Protein AF-0000000080742901 (afdb_homodimer)

Solvent-accessible surface area (backbone atoms only — not comparable to full-atom values): 28528 Å² total; per-residue (Å²): 82,71,66,59,44,42,74,72,68,49,93,72,73,45,56,38,43,42,45,90,48,82,46,34,2,29,14,59,43,61,36,88,46,29,37,30,88,50,52,24,59,93,57,73,45,53,55,63,38,59,23,58,48,56,44,93,91,39,86,45,37,32,35,25,50,34,28,41,20,32,23,45,30,37,35,51,55,43,49,25,58,70,72,45,99,50,54,72,74,85,63,46,75,27,60,70,40,66,36,64,60,44,13,38,54,33,38,37,15,24,14,46,41,15,21,21,52,49,38,12,32,62,48,32,32,21,37,20,34,19,22,40,40,77,81,69,62,71,88,71,62,79,56,80,84,38,60,70,45,34,48,24,50,44,49,48,51,51,52,51,53,53,58,70,50,38,54,91,90,50,68,82,43,62,69,19,28,35,37,42,34,31,38,23,68,54,40,96,90,43,51,73,58,56,36,26,48,26,29,33,32,33,78,16,53,49,74,35,41,40,76,37,77,90,63,47,24,46,46,76,44,69,47,78,73,66,40,60,6,28,34,33,78,77,38,39,65,77,84,44,47,15,26,30,52,39,23,77,68,58,21,19,20,38,25,49,29,47,50,46,53,27,35,50,83,41,72,67,46,51,50,52,52,59,52,44,46,90,70,33,40,71,78,119,81,72,65,58,45,42,73,71,68,49,93,69,74,45,55,39,43,41,45,92,48,82,47,34,2,29,14,60,42,61,34,90,45,30,36,32,90,50,50,25,59,92,56,73,44,52,55,62,38,58,22,57,47,55,44,92,88,39,85,45,37,31,35,26,49,34,29,41,22,32,22,45,29,37,35,51,56,44,47,25,58,70,72,45,98,50,53,73,71,83,62,48,75,28,60,70,40,66,37,64,60,46,14,38,55,31,38,37,14,23,14,46,40,16,22,20,52,50,39,12,32,61,47,31,33,21,36,19,33,20,22,41,40,76,80,69,62,70,87,71,61,78,56,81,83,38,60,68,45,34,49,24,52,44,49,50,51,50,53,52,52,54,58,68,51,38,53,92,88,49,66,84,43,62,69,18,26,37,39,41,33,32,37,23,68,56,42,97,90,42,52,73,59,57,38,26,48,26,29,35,33,32,78,14,53,47,73,34,41,39,75,37,76,90,62,47,26,45,46,76,44,69,47,79,74,65,40,59,7,27,34,31,78,77,39,39,65,76,85,46,48,16,28,32,52,40,23,76,68,57,22,19,19,39,25,48,29,49,48,47,52,27,36,49,82,42,73,68,46,50,49,52,53,61,50,46,47,89,70,32,40,70,77,120

Structure (mmCIF, N/CA/C/O backbone):
data_AF-0000000080742901-model_v1
#
loop_
_entity.id
_entity.type
_entity.pdbx_description
1 polymer 'Survival protein SurE-like phosphatase/nucleotidase domain-containing protein'
#
loop_
_atom_site.group_PDB
_atom_site.id
_atom_site.type_symbol
_atom_site.label_atom_id
_atom_site.label_alt_id
_atom_site.label_comp_id
_atom_site.label_asym_id
_atom_site.label_entity_id
_atom_site.label_seq_id
_atom_site.pdbx_PDB_ins_code
_atom_site.Cartn_x
_atom_site.Cartn_y
_atom_site.Cartn_z
_atom_site.occupancy
_atom_site.B_iso_or_equiv
_atom_site.auth_seq_id
_atom_site.auth_comp_id
_atom_site.auth_asym_id
_atom_site.auth_atom_id
_atom_site.pdbx_PDB_model_num
ATOM 1 N N . MET A 1 1 ? 1.637 20.453 14.906 1 94.62 1 MET A N 1
ATOM 2 C CA . MET A 1 1 ? 1.032 20.859 13.641 1 94.62 1 MET A CA 1
ATOM 3 C C . MET A 1 1 ? -0.416 21.297 13.852 1 94.62 1 MET A C 1
ATOM 5 O O . MET A 1 1 ? -0.84 22.328 13.328 1 94.62 1 MET A O 1
ATOM 9 N N . TYR A 1 2 ? -1.23 20.516 14.656 1 95.56 2 TYR A N 1
ATOM 10 C CA . TYR A 1 2 ? -2.613 20.844 14.984 1 95.56 2 TYR A CA 1
ATOM 11 C C . TYR A 1 2 ? -2.713 22.25 15.562 1 95.56 2 TYR A C 1
ATOM 13 O O . TYR A 1 2 ? -3.48 23.078 15.062 1 95.56 2 TYR A O 1
ATOM 21 N N . ARG A 1 3 ? -1.884 22.531 16.516 1 93.62 3 ARG A N 1
ATOM 22 C CA . ARG A 1 3 ? -1.874 23.828 17.188 1 93.62 3 ARG A CA 1
ATOM 23 C C . ARG A 1 3 ? -1.565 24.953 16.203 1 93.62 3 ARG A C 1
ATOM 25 O O . ARG A 1 3 ? -2.234 25.984 16.203 1 93.62 3 ARG A O 1
ATOM 32 N N . ILE A 1 4 ? -0.565 24.75 15.406 1 95.56 4 ILE A N 1
ATOM 33 C CA . ILE A 1 4 ? -0.127 25.812 14.5 1 95.56 4 ILE A CA 1
ATOM 34 C C . ILE A 1 4 ? -1.217 26.078 13.461 1 95.56 4 ILE A C 1
ATOM 36 O O . ILE A 1 4 ? -1.506 27.234 13.141 1 95.56 4 ILE A O 1
ATOM 40 N N . PHE A 1 5 ? -1.887 25.047 12.883 1 97.94 5 PHE A N 1
ATOM 41 C CA . PHE A 1 5 ? -2.98 25.234 11.938 1 97.94 5 PHE A CA 1
ATOM 42 C C . PHE A 1 5 ? -4.125 26.016 12.586 1 97.94 5 PHE A C 1
ATOM 44 O O . PHE A 1 5 ? -4.73 26.875 11.953 1 97.94 5 PHE A O 1
ATOM 51 N N . LYS A 1 6 ? -4.434 25.688 13.828 1 97.38 6 LYS A N 1
ATOM 52 C CA . LYS A 1 6 ? -5.473 26.422 14.555 1 97.38 6 LYS A CA 1
ATOM 53 C C . LYS A 1 6 ? -5.117 27.891 14.695 1 97.38 6 LYS A C 1
ATOM 55 O O . LYS A 1 6 ? -5.965 28.766 14.492 1 97.38 6 LYS A O 1
ATOM 60 N N . GLU A 1 7 ? -3.918 28.094 15.055 1 96.44 7 GLU A N 1
ATOM 61 C CA . GLU A 1 7 ? -3.439 29.469 15.219 1 96.44 7 GLU A CA 1
ATOM 62 C C . GLU A 1 7 ? -3.537 30.25 13.922 1 96.44 7 GLU A C 1
ATOM 64 O O . GLU A 1 7 ? -3.713 31.469 13.938 1 96.44 7 GLU A O 1
ATOM 69 N N . LYS A 1 8 ? -3.455 29.594 12.844 1 97.31 8 LYS A N 1
ATOM 70 C CA . LYS A 1 8 ? -3.541 30.219 11.531 1 97.31 8 LYS A CA 1
ATOM 71 C C . LYS A 1 8 ? -4.992 30.406 11.109 1 97.31 8 LYS A C 1
ATOM 73 O O . LYS A 1 8 ? -5.266 30.938 10.023 1 97.31 8 LYS A O 1
ATOM 78 N N . GLY A 1 9 ? -5.957 29.922 11.844 1 97.5 9 GLY A N 1
ATOM 79 C CA . GLY A 1 9 ? -7.363 30.219 11.617 1 97.5 9 GLY A CA 1
ATOM 80 C C . GLY A 1 9 ? -8.102 29.094 10.914 1 97.5 9 GLY A C 1
ATOM 81 O O . GLY A 1 9 ? -9.258 29.25 10.531 1 97.5 9 GLY A O 1
ATOM 82 N N . HIS A 1 10 ? -7.484 27.938 10.734 1 97.81 10 HIS A N 1
ATOM 83 C CA . HIS A 1 10 ? -8.148 26.812 10.094 1 97.81 10 HIS A CA 1
ATOM 84 C C . HIS A 1 10 ? -9.094 26.109 11.055 1 97.81 10 HIS A C 1
ATOM 86 O O . HIS A 1 10 ? -8.875 26.125 12.273 1 97.81 10 HIS A O 1
ATOM 92 N N . ASN A 1 11 ? -10.203 25.547 10.516 1 98.25 11 ASN A N 1
ATOM 93 C CA . ASN A 1 11 ? -11.016 24.578 11.25 1 98.25 11 ASN A CA 1
ATOM 94 C C . ASN A 1 11 ? -10.391 23.188 11.211 1 98.25 11 ASN A C 1
ATOM 96 O O . ASN A 1 11 ? -10.578 22.453 10.25 1 98.25 11 ASN A O 1
ATOM 100 N N . VAL A 1 12 ? -9.633 22.875 12.258 1 98.38 12 VAL A N 1
ATOM 101 C CA . VAL A 1 12 ? -8.781 21.688 12.258 1 98.38 12 VAL A CA 1
ATOM 102 C C . VAL A 1 12 ? -9.406 20.594 13.109 1 98.38 12 VAL A C 1
ATOM 104 O O . VAL A 1 12 ? -9.789 20.828 14.258 1 98.38 12 VAL A O 1
ATOM 107 N N . TRP A 1 13 ? -9.547 19.391 12.555 1 98.75 13 TRP A N 1
ATOM 108 C CA . TRP A 1 13 ? -9.969 18.188 13.25 1 98.75 13 TRP A CA 1
ATOM 109 C C . TRP A 1 13 ? -8.898 17.094 13.156 1 98.75 13 TRP A C 1
ATOM 111 O O . TRP A 1 13 ? -8.336 16.875 12.086 1 98.75 13 TRP A O 1
ATOM 121 N N . LEU A 1 14 ? -8.594 16.516 14.289 1 98.31 14 LEU A N 1
ATOM 122 C CA . LEU A 1 14 ? -7.562 15.492 14.359 1 98.31 14 LEU A CA 1
ATOM 123 C C . LEU A 1 14 ? -8.148 14.141 14.758 1 98.31 14 LEU A C 1
ATOM 125 O O . LEU A 1 14 ? -8.945 14.062 15.703 1 98.31 14 LEU A O 1
ATOM 129 N N . VAL A 1 15 ? -7.965 13.117 14.062 1 98.25 15 VAL A N 1
ATOM 130 C CA . VAL A 1 15 ? -8.227 11.727 14.43 1 98.25 15 VAL A CA 1
ATOM 131 C C . VAL A 1 15 ? -6.953 10.898 14.266 1 98.25 15 VAL A C 1
ATOM 133 O O . VAL A 1 15 ? -6.469 10.711 13.148 1 98.25 15 VAL A O 1
ATOM 136 N N . ALA A 1 16 ? -6.359 10.422 15.297 1 96.25 16 ALA A N 1
ATOM 137 C CA . ALA A 1 16 ? -5.094 9.695 15.266 1 96.25 16 ALA A CA 1
ATOM 138 C C . ALA A 1 16 ? -5.242 8.305 15.875 1 96.25 16 ALA A C 1
ATOM 140 O O . ALA A 1 16 ? -6.125 8.086 16.703 1 96.25 16 ALA A O 1
ATOM 141 N N . PRO A 1 17 ? -4.391 7.398 15.477 1 95.31 17 PRO A N 1
ATOM 142 C CA . PRO A 1 17 ? -4.398 6.09 16.141 1 95.31 17 PRO A CA 1
ATOM 143 C C . PRO A 1 17 ? -4.094 6.184 17.625 1 95.31 17 PRO A C 1
ATOM 145 O O . PRO A 1 17 ? -3.262 6.996 18.047 1 95.31 17 PRO A O 1
ATOM 148 N N . ALA A 1 18 ? -4.695 5.312 18.375 1 93.69 18 ALA A N 1
ATOM 149 C CA . ALA A 1 18 ? -4.473 5.297 19.812 1 93.69 18 ALA A CA 1
ATOM 150 C C . ALA A 1 18 ? -3.08 4.777 20.156 1 93.69 18 ALA A C 1
ATOM 152 O O . ALA A 1 18 ? -2.492 5.164 21.172 1 93.69 18 ALA A O 1
ATOM 153 N N . THR A 1 19 ? -2.604 3.928 19.312 1 88.12 19 THR A N 1
ATOM 154 C CA . THR A 1 19 ? -1.302 3.314 19.547 1 88.12 19 THR A CA 1
ATOM 155 C C . THR A 1 19 ? -0.427 3.42 18.297 1 88.12 19 THR A C 1
ATOM 157 O O . THR A 1 19 ? -0.917 3.742 17.219 1 88.12 19 THR A O 1
ATOM 160 N N . LYS A 1 20 ? 0.863 3.186 18.469 1 79.69 20 LYS A N 1
ATOM 161 C CA . LYS A 1 20 ? 1.812 3.266 17.359 1 79.69 20 LYS A CA 1
ATOM 162 C C . LYS A 1 20 ? 1.406 2.334 16.219 1 79.69 20 LYS A C 1
ATOM 164 O O . LYS A 1 20 ? 1.062 1.174 16.453 1 79.69 20 LYS A O 1
ATOM 169 N N . GLN A 1 21 ? 1.467 2.848 15.055 1 78.06 21 GLN A N 1
ATOM 170 C CA . GLN A 1 21 ? 0.996 2.104 13.898 1 78.06 21 GLN A CA 1
ATOM 171 C C . GLN A 1 21 ? 2.002 2.18 12.75 1 78.06 21 GLN A C 1
ATOM 173 O O . GLN A 1 21 ? 1.627 2.086 11.578 1 78.06 21 GLN A O 1
ATOM 178 N N . SER A 1 22 ? 3.229 2.412 13.031 1 76.56 22 SER A N 1
ATOM 179 C CA . SER A 1 22 ? 4.25 2.447 11.984 1 76.56 22 SER A CA 1
ATOM 180 C C . SER A 1 22 ? 4.32 1.123 11.234 1 76.56 22 SER A C 1
ATOM 182 O O . SER A 1 22 ? 4.191 0.054 11.836 1 76.56 22 SER A O 1
ATOM 184 N N . GLY A 1 23 ? 4.477 1.242 9.852 1 77.38 23 GLY A N 1
ATOM 185 C CA . GLY A 1 23 ? 4.652 0.058 9.023 1 77.38 23 GLY A CA 1
ATOM 186 C C . GLY A 1 23 ? 3.346 -0.629 8.68 1 77.38 23 GLY A C 1
ATOM 187 O O . GLY A 1 23 ? 3.338 -1.791 8.266 1 77.38 23 GLY A O 1
ATOM 188 N N . LYS A 1 24 ? 2.184 0.046 8.805 1 79.69 24 LYS A N 1
ATOM 189 C CA . LYS A 1 24 ? 0.892 -0.589 8.562 1 79.69 24 LYS A CA 1
ATOM 190 C C . LYS A 1 24 ? 0.458 -0.422 7.109 1 79.69 24 LYS A C 1
ATOM 192 O O . LYS A 1 24 ? -0.473 -1.089 6.652 1 79.69 24 LYS A O 1
ATOM 197 N N . GLY A 1 25 ? 1.221 0.492 6.406 1 85.25 25 GLY A N 1
ATOM 198 C CA . GLY A 1 25 ? 0.902 0.68 5 1 85.25 25 GLY A CA 1
ATOM 199 C C . GLY A 1 25 ? -0.557 1.021 4.758 1 85.25 25 GLY A C 1
ATOM 200 O O . GLY A 1 25 ? -1.113 1.896 5.426 1 85.25 25 GLY A O 1
ATOM 201 N N . GLY A 1 26 ? -1.095 0.403 3.762 1 84.62 26 GLY A N 1
ATOM 202 C CA . GLY A 1 26 ? -2.484 0.633 3.398 1 84.62 26 GLY A CA 1
ATOM 203 C C . GLY A 1 26 ? -3.455 -0.247 4.164 1 84.62 26 GLY A C 1
ATOM 204 O O . GLY A 1 26 ? -4.641 -0.306 3.832 1 84.62 26 GLY A O 1
ATOM 205 N N . THR A 1 27 ? -2.928 -0.981 5.199 1 86.75 27 THR A N 1
ATOM 206 C CA . THR A 1 27 ? -3.799 -1.82 6.016 1 86.75 27 THR A CA 1
ATOM 207 C C . THR A 1 27 ? -4.934 -0.997 6.621 1 86.75 27 THR A C 1
ATOM 209 O O . THR A 1 27 ? -4.691 0.045 7.234 1 86.75 27 THR A O 1
ATOM 212 N N . SER A 1 28 ? -6.137 -1.391 6.312 1 87.88 28 SER A N 1
ATOM 213 C CA . SER A 1 28 ? -7.332 -0.831 6.93 1 87.88 28 SER A CA 1
ATOM 214 C C . SER A 1 28 ? -8 -1.842 7.855 1 87.88 28 SER A C 1
ATOM 216 O O . SER A 1 28 ? -8.773 -2.691 7.402 1 87.88 28 SER A O 1
ATOM 218 N N . ASP A 1 29 ? -7.711 -1.729 9.062 1 87.69 29 ASP A N 1
ATOM 219 C CA . ASP A 1 29 ? -8.195 -2.67 10.07 1 87.69 29 ASP A CA 1
ATOM 220 C C . ASP A 1 29 ? -8.938 -1.945 11.188 1 87.69 29 ASP A C 1
ATOM 222 O O . ASP A 1 29 ? -8.43 -0.983 11.758 1 87.69 29 ASP A O 1
ATOM 226 N N . PHE A 1 30 ? -10.094 -2.375 11.391 1 93.06 30 PHE A N 1
ATOM 227 C CA . PHE A 1 30 ? -10.922 -1.876 12.484 1 93.06 30 PHE A CA 1
ATOM 228 C C . PHE A 1 30 ? -10.844 -2.803 13.688 1 93.06 30 PHE A C 1
ATOM 230 O O . PHE A 1 30 ? -10.945 -4.023 13.547 1 93.06 30 PHE A O 1
ATOM 237 N N . THR A 1 31 ? -10.664 -2.213 14.805 1 93.5 31 THR A N 1
ATOM 238 C CA . THR A 1 31 ? -10.578 -3.021 16.016 1 93.5 31 THR A CA 1
ATOM 239 C C . THR A 1 31 ? -11.906 -3.707 16.312 1 93.5 31 THR A C 1
ATOM 241 O O . THR A 1 31 ? -12.969 -3.127 16.094 1 93.5 31 THR A O 1
ATOM 244 N N . THR A 1 32 ? -11.75 -4.926 16.828 1 93.19 32 THR A N 1
ATOM 245 C CA . THR A 1 32 ? -12.938 -5.656 17.234 1 93.19 32 THR A CA 1
ATOM 246 C C . THR A 1 32 ? -13.25 -5.402 18.719 1 93.19 32 THR A C 1
ATOM 248 O O . THR A 1 32 ? -14.211 -5.957 19.25 1 93.19 32 THR A O 1
ATOM 251 N N . GLU A 1 33 ? -12.438 -4.551 19.344 1 94.69 33 GLU A N 1
ATOM 252 C CA . GLU A 1 33 ? -12.617 -4.219 20.75 1 94.69 33 GLU A CA 1
ATOM 253 C C . GLU A 1 33 ? -13.289 -2.859 20.906 1 94.69 33 GLU A C 1
ATOM 255 O O . GLU A 1 33 ? -12.766 -1.843 20.453 1 94.69 33 GLU A O 1
ATOM 260 N N . GLY A 1 34 ? -14.344 -2.848 21.625 1 95.94 34 GLY A N 1
ATOM 261 C CA . GLY A 1 34 ? -15.039 -1.594 21.875 1 95.94 34 GLY A CA 1
ATOM 262 C C . GLY A 1 34 ? -14.281 -0.663 22.797 1 95.94 34 GLY A C 1
ATOM 263 O O . GLY A 1 34 ? -14.555 0.538 22.844 1 95.94 34 GLY A O 1
ATOM 264 N N . ASN A 1 35 ? -13.367 -1.293 23.547 1 96.81 35 ASN A N 1
ATOM 265 C CA . ASN A 1 35 ? -12.547 -0.551 24.516 1 96.81 35 ASN A CA 1
ATOM 266 C C . ASN A 1 35 ? -11.07 -0.917 24.391 1 96.81 35 ASN A C 1
ATOM 268 O O . ASN A 1 35 ? -10.734 -1.997 23.906 1 96.81 35 ASN A O 1
ATOM 272 N N . LEU A 1 36 ? -10.234 0.008 24.812 1 96.69 36 LEU A N 1
ATOM 273 C CA . LEU A 1 36 ? -8.805 -0.282 24.844 1 96.69 36 LEU A CA 1
ATOM 274 C C . LEU A 1 36 ? -8.5 -1.409 25.828 1 96.69 36 LEU A C 1
ATOM 276 O O . LEU A 1 36 ? -8.898 -1.351 26.984 1 96.69 36 LEU A O 1
ATOM 280 N N . THR A 1 37 ? -7.754 -2.371 25.375 1 96.06 37 THR A N 1
ATOM 281 C CA . THR A 1 37 ? -7.391 -3.506 26.219 1 96.06 37 THR A CA 1
ATOM 282 C C . THR A 1 37 ? -6.086 -3.23 26.969 1 96.06 37 THR A C 1
ATOM 284 O O . THR A 1 37 ? -5.703 -3.988 27.859 1 96.06 37 THR A O 1
ATOM 287 N N . ALA A 1 38 ? -5.387 -2.303 26.625 1 95.12 38 ALA A N 1
ATOM 288 C CA . ALA A 1 38 ? -4.188 -1.752 27.25 1 95.12 38 ALA A CA 1
ATOM 289 C C . ALA A 1 38 ? -4.125 -0.237 27.078 1 95.12 38 ALA A C 1
ATOM 291 O O . ALA A 1 38 ? -4.793 0.323 26.203 1 95.12 38 ALA A O 1
ATOM 292 N N . PRO A 1 39 ? -3.418 0.385 27.969 1 94.75 39 PRO A N 1
ATOM 293 C CA . PRO A 1 39 ? -3.279 1.826 27.75 1 94.75 39 PRO A CA 1
ATOM 294 C C . PRO A 1 39 ? -2.643 2.16 26.391 1 94.75 39 PRO A C 1
ATOM 296 O O . PRO A 1 39 ? -1.882 1.355 25.859 1 94.75 39 PRO A O 1
ATOM 299 N N . SER A 1 40 ? -3.02 3.316 25.922 1 93.62 40 SER A N 1
ATOM 300 C CA . SER A 1 40 ? -2.393 3.775 24.688 1 93.62 40 SER A CA 1
ATOM 301 C C . SER A 1 40 ? -0.942 4.184 24.922 1 93.62 40 SER A C 1
ATOM 303 O O . SER A 1 40 ? -0.428 4.055 26.031 1 93.62 40 SER A O 1
ATOM 305 N N . GLN A 1 41 ? -0.307 4.539 23.828 1 87.31 41 GLN A N 1
ATOM 306 C CA . GLN A 1 41 ? 1.075 5.004 23.906 1 87.31 41 GLN A CA 1
ATOM 307 C C . GLN A 1 41 ? 1.232 6.082 24.969 1 87.31 41 GLN A C 1
ATOM 309 O O . GLN A 1 41 ? 0.406 6.992 25.062 1 87.31 41 GLN A O 1
ATOM 314 N N . TYR A 1 42 ? 2.221 5.988 25.859 1 87.81 42 TYR A N 1
ATOM 315 C CA . TYR A 1 42 ? 2.564 6.918 26.938 1 87.81 42 TYR A CA 1
ATOM 316 C C . TYR A 1 42 ? 1.433 7.023 27.953 1 87.81 42 TYR A C 1
ATOM 318 O O . TYR A 1 42 ? 1.287 8.047 28.625 1 87.81 42 TYR A O 1
ATOM 326 N N . ASP A 1 43 ? 0.495 6.145 27.875 1 91.38 43 ASP A N 1
ATOM 327 C CA . ASP A 1 43 ? -0.632 6.07 28.812 1 91.38 43 ASP A CA 1
ATOM 328 C C . ASP A 1 43 ? -1.544 7.289 28.656 1 91.38 43 ASP A C 1
ATOM 330 O O . ASP A 1 43 ? -2.117 7.762 29.641 1 91.38 43 ASP A O 1
ATOM 334 N N . LEU A 1 44 ? -1.562 7.797 27.5 1 91.56 44 LEU A N 1
ATOM 335 C CA . LEU A 1 44 ? -2.367 8.992 27.234 1 91.56 44 LEU A CA 1
ATOM 336 C C . LEU A 1 44 ? -3.855 8.672 27.359 1 91.56 44 LEU A C 1
ATOM 338 O O . LEU A 1 44 ? -4.637 9.516 27.812 1 91.56 44 LEU A O 1
ATOM 342 N N . ILE A 1 45 ? -4.246 7.543 26.828 1 95.56 45 ILE A N 1
ATOM 343 C CA . ILE A 1 45 ? -5.609 7.031 26.922 1 95.56 45 ILE A CA 1
ATOM 344 C C . ILE A 1 45 ? -5.637 5.773 27.781 1 95.56 45 ILE A C 1
ATOM 346 O O . ILE A 1 45 ? -4.973 4.781 27.469 1 95.56 45 ILE A O 1
ATOM 350 N N . PRO A 1 46 ? -6.289 5.781 28.891 1 96.5 46 PRO A N 1
ATOM 351 C CA . PRO A 1 46 ? -6.23 4.66 29.828 1 96.5 46 PRO A CA 1
ATOM 352 C C . PRO A 1 46 ? -6.883 3.395 29.281 1 96.5 46 PRO A C 1
ATOM 354 O O . PRO A 1 46 ? -7.789 3.473 28.453 1 96.5 46 PRO A O 1
ATOM 357 N N . LYS A 1 47 ? -6.375 2.311 29.844 1 97 47 LYS A N 1
ATOM 358 C CA . LYS A 1 47 ? -7.078 1.051 29.609 1 97 47 LYS A CA 1
ATOM 359 C C . LYS A 1 47 ? -8.555 1.175 29.969 1 97 47 LYS A C 1
ATOM 361 O O . LYS A 1 47 ? -8.914 1.795 30.969 1 97 47 LYS A O 1
ATOM 366 N N . GLY A 1 48 ? -9.344 0.548 29.078 1 97.25 48 GLY A N 1
ATOM 367 C CA . GLY A 1 48 ? -10.773 0.55 29.359 1 97.25 48 GLY A CA 1
ATOM 368 C C . GLY A 1 48 ? -11.508 1.682 28.672 1 97.25 48 GLY A C 1
ATOM 369 O O . GLY A 1 48 ? -12.734 1.646 28.531 1 97.25 48 GLY A O 1
ATOM 370 N N . ALA A 1 49 ? -10.836 2.713 28.25 1 97.38 49 ALA A N 1
ATOM 371 C CA . ALA A 1 49 ? -11.469 3.777 27.484 1 97.38 49 ALA A CA 1
ATOM 372 C C . ALA A 1 49 ? -12.055 3.232 26.188 1 97.38 49 ALA A C 1
ATOM 374 O O . ALA A 1 49 ? -11.602 2.207 25.672 1 97.38 49 ALA A O 1
ATOM 375 N N . PRO A 1 50 ? -13.117 3.879 25.672 1 97.19 50 PRO A N 1
ATOM 376 C CA . PRO A 1 50 ? -13.688 3.432 24.391 1 97.19 50 PRO A CA 1
ATOM 377 C C . PRO A 1 50 ? -12.656 3.398 23.266 1 97.19 50 PRO A C 1
ATOM 379 O O . PRO A 1 50 ? -11.664 4.137 23.312 1 97.19 50 PRO A O 1
ATOM 382 N N . SER A 1 51 ? -12.875 2.596 22.234 1 97.06 51 SER A N 1
ATOM 383 C CA . SER A 1 51 ? -11.945 2.463 21.125 1 97.06 51 SER A CA 1
ATOM 384 C C . SER A 1 51 ? -11.93 3.723 20.266 1 97.06 51 SER A C 1
ATOM 386 O O . SER A 1 51 ? -11.031 3.908 19.438 1 97.06 51 SER A O 1
ATOM 388 N N . VAL A 1 52 ? -12.945 4.512 20.375 1 97.94 52 VAL A N 1
ATOM 389 C CA . VAL A 1 52 ? -13.016 5.824 19.734 1 97.94 52 VAL A CA 1
ATOM 390 C C . VAL A 1 52 ? -13.422 6.879 20.766 1 97.94 52 VAL A C 1
ATOM 392 O O . VAL A 1 52 ? -14.32 6.648 21.578 1 97.94 52 VAL A O 1
ATOM 395 N N . GLY A 1 53 ? -12.672 7.934 20.734 1 97.5 53 GLY A N 1
ATOM 396 C CA . GLY A 1 53 ? -12.953 8.992 21.703 1 97.5 53 GLY A CA 1
ATOM 397 C C . GLY A 1 53 ? -12.234 10.289 21.391 1 97.5 53 GLY A C 1
ATOM 398 O O . GLY A 1 53 ? -11.633 10.422 20.312 1 97.5 53 GLY A O 1
ATOM 399 N N . HIS A 1 54 ? -12.43 11.273 22.234 1 97.62 54 HIS A N 1
ATOM 400 C CA . HIS A 1 54 ? -11.797 12.562 22 1 97.62 54 HIS A CA 1
ATOM 401 C C . HIS A 1 54 ? -11.117 13.078 23.25 1 97.62 54 HIS A C 1
ATOM 403 O O . HIS A 1 54 ? -11.375 12.586 24.359 1 97.62 54 HIS A O 1
ATOM 409 N N . ASP A 1 55 ? -10.188 14.031 23.016 1 96.25 55 ASP A N 1
ATOM 410 C CA . ASP A 1 55 ? -9.531 14.727 24.125 1 96.25 55 ASP A CA 1
ATOM 411 C C . ASP A 1 55 ? -10.555 15.438 25 1 96.25 55 ASP A C 1
ATOM 413 O O . ASP A 1 55 ? -11.453 16.109 24.5 1 96.25 55 ASP A O 1
ATOM 417 N N . PRO A 1 56 ? -10.477 15.219 26.312 1 95.06 56 PRO A N 1
ATOM 418 C CA . PRO A 1 56 ? -11.461 15.828 27.203 1 95.06 56 PRO A CA 1
ATOM 419 C C . PRO A 1 56 ? -11.43 17.359 27.172 1 95.06 56 PRO A C 1
ATOM 421 O O . PRO A 1 56 ? -12.422 18.016 27.484 1 95.06 56 PRO A O 1
ATOM 424 N N . LYS A 1 57 ? -10.352 17.969 26.797 1 95.81 57 LYS A N 1
ATOM 425 C CA . LYS A 1 57 ? -10.211 19.422 26.844 1 95.81 57 LYS A CA 1
ATOM 426 C C . LYS A 1 57 ? -10.352 20.031 25.453 1 95.81 57 LYS A C 1
ATOM 428 O O . LYS A 1 57 ? -10.414 21.25 25.297 1 95.81 57 LYS A O 1
ATOM 433 N N . ASP A 1 58 ? -10.336 19.266 24.422 1 97 58 ASP A N 1
ATOM 434 C CA . ASP A 1 58 ? -10.438 19.719 23.031 1 97 58 ASP A CA 1
ATOM 435 C C . ASP A 1 58 ? -11.258 18.734 22.203 1 97 58 ASP A C 1
ATOM 437 O O . ASP A 1 58 ? -10.75 17.688 21.797 1 97 58 ASP A O 1
ATOM 441 N N . SER A 1 59 ? -12.438 19.078 21.891 1 97.5 59 SER A N 1
ATOM 442 C CA . SER A 1 59 ? -13.398 18.188 21.25 1 97.5 59 SER A CA 1
ATOM 443 C C . SER A 1 59 ? -13.047 17.938 19.797 1 97.5 59 SER A C 1
ATOM 445 O O . SER A 1 59 ? -13.648 17.078 19.141 1 97.5 59 SER A O 1
ATOM 447 N N . GLN A 1 60 ? -12.023 18.625 19.281 1 98.5 60 GLN A N 1
ATOM 448 C CA . GLN A 1 60 ? -11.625 18.438 17.891 1 98.5 60 GLN A CA 1
ATOM 449 C C . GLN A 1 60 ? -10.438 17.484 17.781 1 98.5 60 GLN A C 1
ATOM 451 O O . GLN A 1 60 ? -9.992 17.156 16.672 1 98.5 60 GLN A O 1
ATOM 456 N N . ILE A 1 61 ? -9.914 17.047 18.906 1 98.06 61 ILE A N 1
ATOM 457 C CA . ILE A 1 61 ? -8.844 16.062 18.938 1 98.06 61 ILE A CA 1
ATOM 458 C C . ILE A 1 61 ? -9.422 14.695 19.281 1 98.06 61 ILE A C 1
ATOM 460 O O . ILE A 1 61 ? -9.867 14.461 20.406 1 98.06 61 ILE A O 1
ATOM 464 N N . TRP A 1 62 ? -9.383 13.797 18.328 1 98.5 62 TRP A N 1
ATOM 465 C CA . TRP A 1 62 ? -9.961 12.461 18.469 1 98.5 62 TRP A CA 1
ATOM 466 C C . TRP A 1 62 ? -8.883 11.383 18.344 1 98.5 62 TRP A C 1
ATOM 468 O O . TRP A 1 62 ? -7.809 11.641 17.797 1 98.5 62 TRP A O 1
ATOM 478 N N . TYR A 1 63 ? -9.203 10.211 18.922 1 97.75 63 TYR A N 1
ATOM 479 C CA . TYR A 1 63 ? -8.43 9 18.672 1 97.75 63 TYR A CA 1
ATOM 480 C C . TYR A 1 63 ? -9.336 7.852 18.25 1 97.75 63 TYR A C 1
ATOM 482 O O . TYR A 1 63 ? -10.523 7.84 18.562 1 97.75 63 TYR A O 1
ATOM 490 N N . TYR A 1 64 ? -8.781 6.988 17.516 1 97.56 64 TYR A N 1
ATOM 491 C CA . TYR A 1 64 ? -9.391 5.691 17.219 1 97.56 64 TYR A CA 1
ATOM 492 C C . TYR A 1 64 ? -8.359 4.57 17.344 1 97.56 64 TYR A C 1
ATOM 494 O O . TYR A 1 64 ? -7.223 4.711 16.891 1 97.56 64 TYR A O 1
ATOM 502 N N . ASN A 1 65 ? -8.758 3.488 18.016 1 96 65 ASN A N 1
ATOM 503 C CA . ASN A 1 65 ? -7.906 2.311 18.141 1 96 65 ASN A CA 1
ATOM 504 C C . ASN A 1 65 ? -7.914 1.479 16.859 1 96 65 ASN A C 1
ATOM 506 O O . ASN A 1 65 ? -8.539 0.416 16.812 1 96 65 ASN A O 1
ATOM 510 N N . GLY A 1 66 ? -7.172 1.918 15.922 1 94.5 66 GLY A N 1
ATOM 511 C CA . GLY A 1 66 ? -7.082 1.273 14.625 1 94.5 66 GLY A CA 1
ATOM 512 C C . GLY A 1 66 ? -5.918 1.775 13.789 1 94.5 66 GLY A C 1
ATOM 513 O O . GLY A 1 66 ? -5.109 2.574 14.258 1 94.5 66 GLY A O 1
ATOM 514 N N . THR A 1 67 ? -5.785 1.243 12.57 1 94.81 67 THR A N 1
ATOM 515 C CA . THR A 1 67 ? -4.703 1.63 11.672 1 94.81 67 THR A CA 1
ATOM 516 C C . THR A 1 67 ? -4.914 3.049 11.156 1 94.81 67 THR A C 1
ATOM 518 O O . THR A 1 67 ? -6.02 3.588 11.234 1 94.81 67 THR A O 1
ATOM 521 N N . PRO A 1 68 ? -3.891 3.666 10.617 1 96.06 68 PRO A N 1
ATOM 522 C CA . PRO A 1 68 ? -4.02 5.039 10.125 1 96.06 68 PRO A CA 1
ATOM 523 C C . PRO A 1 68 ? -5.113 5.188 9.07 1 96.06 68 PRO A C 1
ATOM 525 O O . PRO A 1 68 ? -5.898 6.137 9.117 1 96.06 68 PRO A O 1
ATOM 528 N N . ALA A 1 69 ? -5.219 4.25 8.125 1 96.56 69 ALA A N 1
ATOM 529 C CA . ALA A 1 69 ? -6.277 4.312 7.121 1 96.56 69 ALA A CA 1
ATOM 530 C C . ALA A 1 69 ? -7.656 4.223 7.77 1 96.56 69 ALA A C 1
ATOM 532 O O . ALA A 1 69 ? -8.578 4.941 7.379 1 96.56 69 ALA A O 1
ATOM 533 N N . ALA A 1 70 ? -7.793 3.35 8.766 1 96.56 70 ALA A N 1
ATOM 534 C CA . ALA A 1 70 ? -9.055 3.246 9.492 1 96.56 70 ALA A CA 1
ATOM 535 C C . ALA A 1 70 ? -9.406 4.562 10.18 1 96.56 70 ALA A C 1
ATOM 537 O O . ALA A 1 70 ? -10.57 4.965 10.211 1 96.56 70 ALA A O 1
ATOM 538 N N . CYS A 1 71 ? -8.391 5.211 10.734 1 97.88 71 CYS A N 1
ATOM 539 C CA . CYS A 1 71 ? -8.625 6.508 11.352 1 97.88 71 CYS A CA 1
ATOM 540 C C . CYS A 1 71 ? -9.172 7.508 10.344 1 97.88 71 CYS A C 1
ATOM 542 O O . CYS A 1 71 ? -10.047 8.312 10.68 1 97.88 71 CYS A O 1
ATOM 544 N N . THR A 1 72 ? -8.641 7.477 9.133 1 98.31 72 THR A N 1
ATOM 545 C CA . THR A 1 72 ? -9.164 8.336 8.07 1 98.31 72 THR A CA 1
ATOM 546 C C . THR A 1 72 ? -10.648 8.062 7.832 1 98.31 72 THR A C 1
ATOM 548 O O . THR A 1 72 ? -11.453 8.992 7.785 1 98.31 72 THR A O 1
ATOM 551 N N . PHE A 1 73 ? -11.039 6.816 7.738 1 98.19 73 PHE A N 1
ATOM 552 C CA . PHE A 1 73 ? -12.43 6.465 7.465 1 98.19 73 PHE A CA 1
ATOM 553 C C . PHE A 1 73 ? -13.32 6.816 8.656 1 98.19 73 PHE A C 1
ATOM 555 O O . PHE A 1 73 ? -14.438 7.297 8.477 1 98.19 73 PHE A O 1
ATOM 562 N N . VAL A 1 74 ? -12.812 6.578 9.836 1 98.56 74 VAL A N 1
ATOM 563 C CA . VAL A 1 74 ? -13.578 6.938 11.031 1 98.56 74 VAL A CA 1
ATOM 564 C C . VAL A 1 74 ? -13.773 8.453 11.078 1 98.56 74 VAL A C 1
ATOM 566 O O . VAL A 1 74 ? -14.852 8.93 11.43 1 98.56 74 VAL A O 1
ATOM 569 N N . ALA A 1 75 ? -12.75 9.211 10.742 1 98.75 75 ALA A N 1
ATOM 570 C CA . ALA A 1 75 ? -12.867 10.664 10.664 1 98.75 75 ALA A CA 1
ATOM 571 C C . ALA A 1 75 ? -13.945 11.078 9.664 1 98.75 75 ALA A C 1
ATOM 573 O O . ALA A 1 75 ? -14.797 11.906 9.977 1 98.75 75 ALA A O 1
ATOM 574 N N . LEU A 1 76 ? -13.938 10.477 8.531 1 98.5 76 LEU A N 1
ATOM 575 C CA . LEU A 1 76 ? -14.781 10.891 7.414 1 98.5 76 LEU A CA 1
ATOM 576 C C . LEU A 1 76 ? -16.219 10.414 7.613 1 98.5 76 LEU A C 1
ATOM 578 O O . LEU A 1 76 ? -17.172 11.094 7.199 1 98.5 76 LEU A O 1
ATOM 582 N N . ASP A 1 77 ? -16.406 9.281 8.258 1 98.38 77 ASP A N 1
ATOM 583 C CA . ASP A 1 77 ? -17.719 8.633 8.234 1 98.38 77 ASP A CA 1
ATOM 584 C C . ASP A 1 77 ? -18.406 8.727 9.594 1 98.38 77 ASP A C 1
ATOM 586 O O . ASP A 1 77 ? -19.609 8.461 9.719 1 98.38 77 ASP A O 1
ATOM 590 N N . TYR A 1 78 ? -17.656 9.109 10.578 1 98.19 78 TYR A N 1
ATOM 591 C CA . TYR A 1 78 ? -18.25 9.141 11.914 1 98.19 78 TYR A CA 1
ATOM 592 C C . TYR A 1 78 ? -17.984 10.477 12.602 1 98.19 78 TYR A C 1
ATOM 594 O O . TYR A 1 78 ? -18.906 11.203 12.945 1 98.19 78 TYR A O 1
ATOM 602 N N . VAL A 1 79 ? -16.75 10.898 12.742 1 98.62 79 VAL A N 1
ATOM 603 C CA . VAL A 1 79 ? -16.391 12.055 13.555 1 98.62 79 VAL A CA 1
ATOM 604 C C . VAL A 1 79 ? -16.938 13.328 12.906 1 98.62 79 VAL A C 1
ATOM 606 O O . VAL A 1 79 ? -17.672 14.078 13.539 1 98.62 79 VAL A O 1
ATOM 609 N N . LEU A 1 80 ? -16.578 13.539 11.672 1 98.62 80 LEU A N 1
ATOM 610 C CA . LEU A 1 80 ? -16.953 14.797 11.023 1 98.62 80 LEU A CA 1
ATOM 611 C C . LEU A 1 80 ? -18.469 14.891 10.852 1 98.62 80 LEU A C 1
ATOM 613 O O . LEU A 1 80 ? -19.078 15.859 11.289 1 98.62 80 LEU A O 1
ATOM 617 N N . PRO A 1 81 ? -19.094 13.852 10.305 1 97.69 81 PRO A N 1
ATOM 618 C CA . PRO A 1 81 ? -20.531 13.969 10.086 1 97.69 81 PRO A CA 1
ATOM 619 C C . PRO A 1 81 ? -21.312 14.148 11.391 1 97.69 81 PRO A C 1
ATOM 621 O O . PRO A 1 81 ? -22.359 14.797 11.406 1 97.69 81 PRO A O 1
ATOM 624 N N . LYS A 1 82 ? -20.812 13.727 12.461 1 97.31 82 LYS A N 1
ATOM 625 C CA . LYS A 1 82 ? -21.594 13.719 13.695 1 97.31 82 LYS A CA 1
ATOM 626 C C . LYS A 1 82 ? -21.219 14.906 14.578 1 97.31 82 LYS A C 1
ATOM 628 O O . LYS A 1 82 ? -22.047 15.414 15.336 1 97.31 82 LYS A O 1
ATOM 633 N N . PHE A 1 83 ? -20.016 15.352 14.469 1 98 83 PHE A N 1
ATOM 634 C CA . PHE A 1 83 ? -19.578 16.266 15.516 1 98 83 PHE A CA 1
ATOM 635 C C . PHE A 1 83 ? -19.078 17.578 14.922 1 98 83 PHE A C 1
ATOM 637 O O . PHE A 1 83 ? -18.953 18.578 15.633 1 98 83 PHE A O 1
ATOM 644 N N . ALA A 1 84 ? -18.75 17.547 13.656 1 97.56 84 ALA A N 1
ATOM 645 C CA . ALA A 1 84 ? -18.312 18.781 13.008 1 97.56 84 ALA A CA 1
ATOM 646 C C . ALA A 1 84 ? -19.5 19.484 12.352 1 97.56 84 ALA A C 1
ATOM 648 O O . ALA A 1 84 ? -20.609 18.953 12.305 1 97.56 84 ALA A O 1
ATOM 649 N N . ASN A 1 85 ? -19.312 20.703 11.914 1 96.25 85 ASN A N 1
ATOM 650 C CA . ASN A 1 85 ? -20.344 21.453 11.195 1 96.25 85 ASN A CA 1
ATOM 651 C C . ASN A 1 85 ? -20.219 21.266 9.688 1 96.25 85 ASN A C 1
ATOM 653 O O . ASN A 1 85 ? -20.75 22.078 8.914 1 96.25 85 ASN A O 1
ATOM 657 N N . PHE A 1 86 ? -19.391 20.359 9.273 1 95.81 86 PHE A N 1
ATOM 658 C CA . PHE A 1 86 ? -19.203 19.938 7.895 1 95.81 86 PHE A CA 1
ATOM 659 C C . PHE A 1 86 ? -18.984 18.422 7.812 1 95.81 86 PHE A C 1
ATOM 661 O O . PHE A 1 86 ? -18.688 17.781 8.82 1 95.81 86 PHE A O 1
ATOM 668 N N . SER A 1 87 ? -19.156 17.859 6.629 1 93.81 87 SER A N 1
ATOM 669 C CA . SER A 1 87 ? -19.031 16.422 6.504 1 93.81 87 SER A CA 1
ATOM 670 C C . SER A 1 87 ? -17.797 16.047 5.688 1 93.81 87 SER A C 1
ATOM 672 O O . SER A 1 87 ? -17.266 14.938 5.82 1 93.81 87 SER A O 1
ATOM 674 N N . VAL A 1 88 ? -17.406 16.953 4.816 1 95.19 88 VAL A N 1
ATOM 675 C CA . VAL A 1 88 ? -16.266 16.656 3.949 1 95.19 88 VAL A CA 1
ATOM 676 C C . VAL A 1 88 ? -15.188 17.719 4.141 1 95.19 88 VAL A C 1
ATOM 678 O O . VAL A 1 88 ? -15.445 18.922 3.975 1 95.19 88 VAL A O 1
ATOM 681 N N . PRO A 1 89 ? -14.008 17.297 4.57 1 97.56 89 PRO A N 1
ATOM 682 C CA . PRO A 1 89 ? -12.93 18.281 4.711 1 97.56 89 PRO A CA 1
ATOM 683 C C . PRO A 1 89 ? -12.391 18.766 3.365 1 97.56 89 PRO A C 1
ATOM 685 O O . PRO A 1 89 ? -12.5 18.047 2.363 1 97.56 89 PRO A O 1
ATOM 688 N N . ASP A 1 90 ? -11.82 19.969 3.377 1 96.5 90 ASP A N 1
ATOM 689 C CA . ASP A 1 90 ? -11.195 20.516 2.176 1 96.5 90 ASP A CA 1
ATOM 690 C C . ASP A 1 90 ? -9.867 19.828 1.891 1 96.5 90 ASP A C 1
ATOM 692 O O . ASP A 1 90 ? -9.43 19.75 0.74 1 96.5 90 ASP A O 1
ATOM 696 N N . LEU A 1 91 ? -9.258 19.359 2.947 1 98.38 91 LEU A N 1
ATOM 697 C CA . LEU A 1 91 ? -7.918 18.781 2.84 1 98.38 91 LEU A CA 1
ATOM 698 C C . LEU A 1 91 ? -7.645 17.828 3.994 1 98.38 91 LEU A C 1
ATOM 700 O O . LEU A 1 91 ? -7.973 18.125 5.145 1 98.38 91 LEU A O 1
ATOM 704 N N . VAL A 1 92 ? -7.164 16.688 3.684 1 98.75 92 VAL A N 1
ATOM 705 C CA . VAL A 1 92 ? -6.633 15.766 4.684 1 98.75 92 VAL A CA 1
ATOM 706 C C . VAL A 1 92 ? -5.109 15.875 4.727 1 98.75 92 VAL A C 1
ATOM 708 O O . VAL A 1 92 ? -4.445 15.773 3.693 1 98.75 92 VAL A O 1
ATOM 711 N N . VAL A 1 93 ? -4.539 16.156 5.875 1 98.88 93 VAL A N 1
ATOM 712 C CA . VAL A 1 93 ? -3.096 16.156 6.086 1 98.88 93 VAL A CA 1
ATOM 713 C C . VAL A 1 93 ? -2.717 15.023 7.047 1 98.88 93 VAL A C 1
ATOM 715 O O . VAL A 1 93 ? -3.275 14.922 8.141 1 98.88 93 VAL A O 1
ATOM 718 N N . THR A 1 94 ? -1.829 14.164 6.625 1 98.19 94 THR A N 1
ATOM 719 C CA . THR A 1 94 ? -1.342 13.086 7.48 1 98.19 94 THR A CA 1
ATOM 720 C C . THR A 1 94 ? 0.119 13.312 7.855 1 98.19 94 THR A C 1
ATOM 722 O O . THR A 1 94 ? 0.895 13.844 7.062 1 98.19 94 THR A O 1
ATOM 725 N N . GLY A 1 95 ? 0.503 12.906 9.062 1 94.69 95 GLY A N 1
ATOM 726 C CA . GLY A 1 95 ? 1.832 13.188 9.586 1 94.69 95 GLY A CA 1
ATOM 727 C C . GLY A 1 95 ? 1.926 14.531 10.281 1 94.69 95 GLY A C 1
ATOM 728 O O . GLY A 1 95 ? 0.92 15.07 10.75 1 94.69 95 GLY A O 1
ATOM 729 N N . PRO A 1 96 ? 3.078 15.086 10.445 1 94.94 96 PRO A N 1
ATOM 730 C CA . PRO A 1 96 ? 4.34 14.438 10.086 1 94.94 96 PRO A CA 1
ATOM 731 C C . PRO A 1 96 ? 4.668 13.25 10.977 1 94.94 96 PRO A C 1
ATOM 733 O O . PRO A 1 96 ? 4.586 13.352 12.203 1 94.94 96 PRO A O 1
ATOM 736 N N . ASN A 1 97 ? 4.934 12.133 10.383 1 92.25 97 ASN A N 1
ATOM 737 C CA . ASN A 1 97 ? 5.43 11.023 11.195 1 92.25 97 ASN A CA 1
ATOM 738 C C . ASN A 1 97 ? 6.941 11.094 11.375 1 92.25 97 ASN A C 1
ATOM 740 O O . ASN A 1 97 ? 7.613 11.891 10.711 1 92.25 97 ASN A O 1
ATOM 744 N N . TYR A 1 98 ? 7.43 10.328 12.336 1 90 98 TYR A N 1
ATOM 745 C CA . TYR A 1 98 ? 8.867 10.172 12.508 1 90 98 TYR A CA 1
ATOM 746 C C . TYR A 1 98 ? 9.43 9.164 11.516 1 90 98 TYR A C 1
ATOM 748 O O . TYR A 1 98 ? 8.914 8.047 11.391 1 90 98 TYR A O 1
ATOM 756 N N . GLY A 1 99 ? 10.5 9.602 10.82 1 90.56 99 GLY A N 1
ATOM 757 C CA . GLY A 1 99 ? 11.078 8.773 9.766 1 90.56 99 GLY A CA 1
ATOM 758 C C . GLY A 1 99 ? 10.523 9.094 8.391 1 90.56 99 GLY A C 1
ATOM 759 O O . GLY A 1 99 ? 9.367 9.508 8.266 1 90.56 99 GLY A O 1
ATOM 760 N N . THR A 1 100 ? 11.25 8.828 7.344 1 90.69 100 THR A N 1
ATOM 761 C CA . THR A 1 100 ? 10.852 9.211 5.992 1 90.69 100 THR A CA 1
ATOM 762 C C . THR A 1 100 ? 10.102 8.078 5.301 1 90.69 100 THR A C 1
ATOM 764 O O . THR A 1 100 ? 10.18 6.922 5.73 1 90.69 100 THR A O 1
ATOM 767 N N . ASN A 1 101 ? 9.289 8.414 4.41 1 93.94 101 ASN A N 1
ATOM 768 C CA . ASN A 1 101 ? 8.578 7.496 3.525 1 93.94 101 ASN A CA 1
ATOM 769 C C . ASN A 1 101 ? 9.008 7.676 2.072 1 93.94 101 ASN A C 1
ATOM 771 O O . ASN A 1 101 ? 8.25 8.195 1.255 1 93.94 101 ASN A O 1
ATOM 775 N N . LEU A 1 102 ? 10.188 7.184 1.757 1 97.19 102 LEU A N 1
ATOM 776 C CA . LEU A 1 102 ? 10.867 7.477 0.499 1 97.19 102 LEU A CA 1
ATOM 777 C C . LEU A 1 102 ? 10.812 6.273 -0.439 1 97.19 102 LEU A C 1
ATOM 779 O O . LEU A 1 102 ? 11.234 5.176 -0.068 1 97.19 102 LEU A O 1
ATOM 783 N N . GLY A 1 103 ? 10.352 6.566 -1.67 1 97.38 103 GLY A N 1
ATOM 784 C CA . GLY A 1 103 ? 10.32 5.512 -2.674 1 97.38 103 GLY A CA 1
ATOM 785 C C . GLY A 1 103 ? 9.039 4.699 -2.643 1 97.38 103 GLY A C 1
ATOM 786 O O . GLY A 1 103 ? 8.305 4.723 -1.653 1 97.38 103 GLY A O 1
ATOM 787 N N . GLY A 1 104 ? 8.852 3.996 -3.771 1 96.25 104 GLY A N 1
ATOM 788 C CA . GLY A 1 104 ? 7.625 3.246 -3.971 1 96.25 104 GLY A CA 1
ATOM 789 C C . GLY A 1 104 ? 7.414 2.158 -2.934 1 96.25 104 GLY A C 1
ATOM 790 O O . GLY A 1 104 ? 6.289 1.924 -2.488 1 96.25 104 GLY A O 1
ATOM 791 N N . PHE A 1 105 ? 8.484 1.472 -2.49 1 96.88 105 PHE A N 1
ATOM 792 C CA . PHE A 1 105 ? 8.367 0.401 -1.508 1 96.88 105 PHE A CA 1
ATOM 793 C C . PHE A 1 105 ? 7.902 0.949 -0.164 1 96.88 105 PHE A C 1
ATOM 795 O O . PHE A 1 105 ? 6.91 0.478 0.394 1 96.88 105 PHE A O 1
ATOM 802 N N . VAL A 1 106 ? 8.516 1.979 0.273 1 95.62 106 VAL A N 1
ATOM 803 C CA . VAL A 1 106 ? 8.203 2.543 1.582 1 95.62 106 VAL A CA 1
ATOM 804 C C . VAL A 1 106 ? 6.828 3.213 1.539 1 95.62 106 VAL A C 1
ATOM 806 O O . VAL A 1 106 ? 6.082 3.178 2.521 1 95.62 106 VAL A O 1
ATOM 809 N N . TRP A 1 107 ? 6.445 3.723 0.4 1 95.5 107 TRP A N 1
ATOM 810 C CA . TRP A 1 107 ? 5.148 4.363 0.206 1 95.5 107 TRP A CA 1
ATOM 811 C C . TRP A 1 107 ? 4.012 3.406 0.548 1 95.5 107 TRP A C 1
ATOM 813 O O . TRP A 1 107 ? 3.057 3.785 1.23 1 95.5 107 TRP A O 1
ATOM 823 N N . THR A 1 108 ? 4.102 2.145 0.154 1 94.69 108 THR A N 1
ATOM 824 C CA . THR A 1 108 ? 3.021 1.191 0.378 1 94.69 108 THR A CA 1
ATOM 825 C C . THR A 1 108 ? 3.127 0.57 1.768 1 94.69 108 THR A C 1
ATOM 827 O O . THR A 1 108 ? 2.184 -0.065 2.242 1 94.69 108 THR A O 1
ATOM 830 N N . LEU A 1 109 ? 4.27 0.818 2.4 1 92.81 109 LEU A N 1
ATOM 831 C CA . LEU A 1 109 ? 4.496 0.292 3.742 1 92.81 109 LEU A CA 1
ATOM 832 C C . LEU A 1 109 ? 4.152 1.336 4.801 1 92.81 109 LEU A C 1
ATOM 834 O O . LEU A 1 109 ? 3.953 0.998 5.969 1 92.81 109 LEU A O 1
ATOM 838 N N . SER A 1 110 ? 4.035 2.559 4.422 1 93.69 110 SER A N 1
ATOM 839 C CA . SER A 1 110 ? 3.869 3.691 5.324 1 93.69 110 SER A CA 1
ATOM 840 C C . SER A 1 110 ? 2.41 3.865 5.73 1 93.69 110 SER A C 1
ATOM 842 O O . SER A 1 110 ? 1.546 4.094 4.883 1 93.69 110 SER A O 1
ATOM 844 N N . GLY A 1 111 ? 2.188 3.83 7.043 1 94.38 111 GLY A N 1
ATOM 845 C CA . GLY A 1 111 ? 0.857 4.148 7.535 1 94.38 111 GLY A CA 1
ATOM 846 C C . GLY A 1 111 ? 0.432 5.574 7.227 1 94.38 111 GLY A C 1
ATOM 847 O O . GLY A 1 111 ? -0.736 5.828 6.926 1 94.38 111 GLY A O 1
ATOM 848 N N . THR A 1 112 ? 1.388 6.559 7.297 1 96 1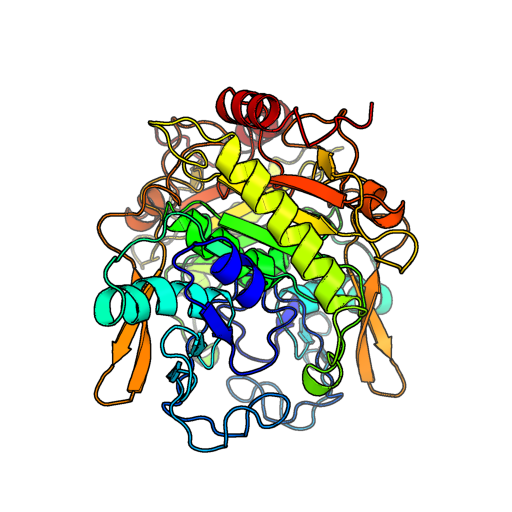12 THR A N 1
ATOM 849 C CA . THR A 1 112 ? 1.146 7.949 6.93 1 96 112 THR A CA 1
ATOM 850 C C . THR A 1 112 ? 0.629 8.047 5.496 1 96 112 THR A C 1
ATOM 852 O O . THR A 1 112 ? -0.374 8.711 5.238 1 96 112 THR A O 1
ATOM 855 N N . ALA A 1 113 ? 1.287 7.348 4.609 1 96.94 113 ALA A N 1
ATOM 856 C CA . ALA A 1 113 ? 0.872 7.297 3.211 1 96.94 113 ALA A CA 1
ATOM 857 C C . ALA A 1 113 ? -0.489 6.621 3.066 1 96.94 113 ALA A C 1
ATOM 859 O O . ALA A 1 113 ? -1.361 7.117 2.348 1 96.94 113 ALA A O 1
ATOM 860 N N . GLY A 1 114 ? -0.644 5.488 3.762 1 96.75 114 GLY A N 1
ATOM 861 C CA . GLY A 1 114 ? -1.896 4.75 3.711 1 96.75 114 GLY A CA 1
ATOM 862 C C . GLY A 1 114 ? -3.1 5.594 4.086 1 96.75 114 GLY A C 1
ATOM 863 O O . GLY A 1 114 ? -4.148 5.504 3.447 1 96.75 114 GLY A O 1
ATOM 864 N N . ALA A 1 115 ? -2.953 6.395 5.113 1 97.69 115 ALA A N 1
ATOM 865 C CA . ALA A 1 115 ? -4.035 7.285 5.539 1 97.69 115 ALA A CA 1
ATOM 866 C C . ALA A 1 115 ? -4.34 8.328 4.465 1 97.69 115 ALA A C 1
ATOM 868 O O . ALA A 1 115 ? -5.504 8.656 4.227 1 97.69 115 ALA A O 1
ATOM 869 N N . ALA A 1 116 ? -3.303 8.82 3.818 1 98.44 116 ALA A N 1
ATOM 870 C CA . ALA A 1 116 ? -3.461 9.852 2.795 1 98.44 116 ALA A CA 1
ATOM 871 C C . ALA A 1 116 ? -4.156 9.297 1.558 1 98.44 116 ALA A C 1
ATOM 873 O O . ALA A 1 116 ? -5.125 9.883 1.065 1 98.44 116 ALA A O 1
ATOM 874 N N . TYR A 1 117 ? -3.676 8.141 1.06 1 97.94 117 TYR A N 1
ATOM 875 C CA . TYR A 1 117 ? -4.285 7.676 -0.181 1 97.94 117 TYR A CA 1
ATOM 876 C C . TYR A 1 117 ? -5.625 7.004 0.09 1 97.94 117 TYR A C 1
ATOM 878 O O . TYR A 1 117 ? -6.43 6.816 -0.827 1 97.94 117 TYR A O 1
ATOM 886 N N . ALA A 1 118 ? -5.973 6.684 1.396 1 98 118 ALA A N 1
ATOM 887 C CA . ALA A 1 118 ? -7.352 6.344 1.727 1 98 118 ALA A CA 1
ATOM 888 C C . ALA A 1 118 ? -8.289 7.52 1.443 1 98 118 ALA A C 1
ATOM 890 O O . ALA A 1 118 ? -9.352 7.34 0.841 1 98 118 ALA A O 1
ATOM 891 N N . ALA A 1 119 ? -7.875 8.695 1.854 1 98.62 119 ALA A N 1
ATOM 892 C CA . ALA A 1 119 ? -8.648 9.898 1.583 1 98.62 119 ALA A CA 1
ATOM 893 C C . ALA A 1 119 ? -8.703 10.195 0.086 1 98.62 119 ALA A C 1
ATOM 895 O O . ALA A 1 119 ? -9.766 10.539 -0.447 1 98.62 119 ALA A O 1
ATOM 896 N N . THR A 1 120 ? -7.582 10.055 -0.617 1 98.62 120 THR A N 1
ATOM 897 C CA . THR A 1 120 ? -7.512 10.312 -2.051 1 98.62 120 THR A CA 1
ATOM 898 C C . THR A 1 120 ? -8.461 9.391 -2.812 1 98.62 120 THR A C 1
ATOM 900 O O . THR A 1 120 ? -9.156 9.828 -3.732 1 98.62 120 THR A O 1
ATOM 903 N N . ASN A 1 121 ? -8.477 8.125 -2.408 1 98.5 121 ASN A N 1
ATOM 904 C CA . ASN A 1 121 ? -9.406 7.18 -3.008 1 98.5 121 ASN A CA 1
ATOM 905 C C . ASN A 1 121 ? -10.852 7.629 -2.836 1 98.5 121 ASN A C 1
ATOM 907 O O . ASN A 1 121 ? -11.695 7.363 -3.695 1 98.5 121 ASN A O 1
ATOM 911 N N . ARG A 1 122 ? -11.141 8.336 -1.769 1 98.06 122 ARG A N 1
ATOM 912 C CA . ARG A 1 122 ? -12.477 8.844 -1.47 1 98.06 122 ARG A CA 1
ATOM 913 C C . ARG A 1 122 ? -12.75 10.133 -2.238 1 98.06 122 ARG A C 1
ATOM 915 O O . ARG A 1 122 ? -13.844 10.703 -2.141 1 98.06 122 ARG A O 1
ATOM 922 N N . GLY A 1 123 ? -11.805 10.633 -3.025 1 97.88 123 GLY A N 1
ATOM 923 C CA . GLY A 1 123 ? -11.969 11.852 -3.805 1 97.88 123 GLY A CA 1
ATOM 924 C C . GLY A 1 123 ? -11.594 13.102 -3.033 1 97.88 123 GLY A C 1
ATOM 925 O O . GLY A 1 123 ? -11.961 14.211 -3.426 1 97.88 123 GLY A O 1
ATOM 926 N N . ILE A 1 124 ? -10.922 12.945 -1.923 1 98.19 124 ILE A N 1
ATOM 927 C CA . ILE A 1 124 ? -10.562 14.07 -1.072 1 98.19 124 ILE A CA 1
ATOM 928 C C . ILE A 1 124 ? -9.086 14.391 -1.236 1 98.19 124 ILE A C 1
ATOM 930 O O . ILE A 1 124 ? -8.234 13.5 -1.175 1 98.19 124 ILE A O 1
ATOM 934 N N . PRO A 1 125 ? -8.711 15.695 -1.485 1 98.06 125 PRO A N 1
ATOM 935 C CA . PRO A 1 125 ? -7.293 16.078 -1.53 1 98.06 125 PRO A CA 1
ATOM 936 C C . PRO A 1 125 ? -6.539 15.68 -0.265 1 98.06 125 PRO A C 1
ATOM 938 O O . PRO A 1 125 ? -7.051 15.844 0.844 1 98.06 125 PRO A O 1
ATOM 941 N N . ALA A 1 126 ? -5.293 15.172 -0.462 1 98.81 126 ALA A N 1
ATOM 942 C CA . ALA A 1 126 ? -4.527 14.742 0.704 1 98.81 126 ALA A CA 1
ATOM 943 C C . ALA A 1 126 ? -3.041 15.047 0.529 1 98.81 126 ALA A C 1
ATOM 945 O O . ALA A 1 126 ? -2.51 14.953 -0.58 1 98.81 126 ALA A O 1
ATOM 946 N N . ILE A 1 127 ? -2.387 15.461 1.586 1 98.88 127 ILE A N 1
ATOM 947 C CA . ILE A 1 127 ? -0.946 15.672 1.672 1 98.88 127 ILE A CA 1
ATOM 948 C C . ILE A 1 127 ? -0.367 14.812 2.797 1 98.88 127 ILE A C 1
ATOM 950 O O . ILE A 1 127 ? -0.761 14.953 3.957 1 98.88 127 ILE A O 1
ATOM 954 N N . ALA A 1 128 ? 0.501 13.906 2.459 1 98.69 128 ALA A N 1
ATOM 955 C CA . ALA A 1 128 ? 1.232 13.102 3.436 1 98.69 128 ALA A CA 1
ATOM 956 C C . ALA A 1 128 ? 2.592 13.719 3.746 1 98.69 128 ALA A C 1
ATOM 958 O O . ALA A 1 128 ? 3.375 14.008 2.838 1 98.69 128 ALA A O 1
ATOM 959 N N . ILE A 1 129 ? 2.893 13.906 5.023 1 98.62 129 ILE A N 1
ATOM 960 C CA . ILE A 1 129 ? 4.141 14.555 5.406 1 98.62 129 ILE A CA 1
ATOM 961 C C . ILE A 1 129 ? 4.91 13.656 6.371 1 98.62 129 ILE A C 1
ATOM 963 O O . ILE A 1 129 ? 4.34 13.109 7.32 1 98.62 129 ILE A O 1
ATOM 967 N N . SER A 1 130 ? 6.184 13.492 6.105 1 97.69 130 SER A N 1
ATOM 968 C CA . SER A 1 130 ? 7.098 12.711 6.93 1 97.69 130 SER A CA 1
ATOM 969 C C . SER A 1 130 ? 8.359 13.508 7.254 1 97.69 130 SER A C 1
ATOM 971 O O . SER A 1 130 ? 8.836 14.289 6.426 1 97.69 130 SER A O 1
ATOM 973 N N . ALA A 1 131 ? 8.836 13.352 8.414 1 97.5 131 ALA A N 1
ATOM 974 C CA . ALA A 1 131 ? 10.055 14.039 8.828 1 97.5 131 ALA A CA 1
ATOM 975 C C . ALA A 1 131 ? 11.133 13.047 9.242 1 97.5 131 ALA A C 1
ATOM 977 O O . ALA A 1 131 ? 10.867 12.109 10.008 1 97.5 131 ALA A O 1
ATOM 978 N N . SER A 1 132 ? 12.383 13.32 8.867 1 96.62 132 SER A N 1
ATOM 979 C CA . SER A 1 132 ? 13.5 12.391 9.008 1 96.62 132 SER A CA 1
ATOM 980 C C . SER A 1 132 ? 13.93 12.266 10.469 1 96.62 132 SER A C 1
ATOM 982 O O . SER A 1 132 ? 14.648 11.336 10.828 1 96.62 132 SER A O 1
ATOM 984 N N . ASN A 1 133 ? 13.57 13.219 11.258 1 94.5 133 ASN A N 1
ATOM 985 C CA . ASN A 1 133 ? 14.062 13.219 12.633 1 94.5 133 ASN A CA 1
ATOM 986 C C . ASN A 1 133 ? 13.562 12 13.406 1 94.5 133 ASN A C 1
ATOM 988 O O . ASN A 1 133 ? 12.484 11.477 13.117 1 94.5 133 ASN A O 1
ATOM 992 N N . GLN A 1 134 ? 14.32 11.617 14.43 1 90 134 GLN A N 1
ATOM 993 C CA . GLN A 1 134 ? 13.961 10.492 15.289 1 90 134 GLN A CA 1
ATOM 994 C C . GLN A 1 134 ? 12.766 10.844 16.172 1 90 134 GLN A C 1
ATOM 996 O O . GLN A 1 134 ? 12.523 12.016 16.469 1 90 134 GLN A O 1
ATOM 1001 N N . GLU A 1 135 ? 12.172 9.773 16.547 1 88.88 135 GLU A N 1
ATOM 1002 C CA . GLU A 1 135 ? 11.008 9.922 17.406 1 88.88 135 GLU A CA 1
ATOM 1003 C C . GLU A 1 135 ? 11.391 10.531 18.75 1 88.88 135 GLU A C 1
ATOM 1005 O O . GLU A 1 135 ? 12.43 10.195 19.312 1 88.88 135 GLU A O 1
ATOM 1010 N N . VAL A 1 136 ? 10.602 11.438 19.234 1 83.69 136 VAL A N 1
ATOM 1011 C CA . VAL A 1 136 ? 10.727 12.023 20.562 1 83.69 136 VAL A CA 1
ATOM 1012 C C . VAL A 1 136 ? 9.406 11.898 21.312 1 83.69 136 VAL A C 1
ATOM 1014 O O . VAL A 1 136 ? 8.336 12.18 20.75 1 83.69 136 VAL A O 1
ATOM 1017 N N . PRO A 1 137 ? 9.539 11.414 22.594 1 83.62 137 PRO A N 1
ATOM 1018 C CA . PRO A 1 137 ? 8.297 11.391 23.359 1 83.62 137 PRO A CA 1
ATOM 1019 C C . PRO A 1 137 ? 7.637 12.766 23.453 1 83.62 137 PRO A C 1
ATOM 1021 O O . PRO A 1 137 ? 8.328 13.781 23.578 1 83.62 137 PRO A O 1
ATOM 1024 N N . TYR A 1 138 ? 6.312 12.75 23.391 1 79.69 138 TYR A N 1
ATOM 1025 C CA . TYR A 1 138 ? 5.57 14 23.312 1 79.69 138 TYR A CA 1
ATOM 1026 C C . TYR A 1 138 ? 5.867 14.891 24.5 1 79.69 138 TYR A C 1
ATOM 1028 O O . TYR A 1 138 ? 5.887 16.125 24.391 1 79.69 138 TYR A O 1
ATOM 1036 N N . PHE A 1 139 ? 6.039 14.281 25.719 1 81.94 139 PHE A N 1
ATOM 1037 C CA . PHE A 1 139 ? 6.227 15.07 26.922 1 81.94 139 PHE A CA 1
ATOM 1038 C C . PHE A 1 139 ? 7.613 15.703 26.953 1 81.94 139 PHE A C 1
ATOM 1040 O O . PHE A 1 139 ? 7.898 16.547 27.797 1 81.94 139 PHE A O 1
ATOM 1047 N N . GLU A 1 140 ? 8.453 15.289 26 1 81.75 140 GLU A N 1
ATOM 1048 C CA . GLU A 1 140 ? 9.766 15.914 25.875 1 81.75 140 GLU A CA 1
ATOM 1049 C C . GLU A 1 140 ? 9.719 17.094 24.922 1 81.75 140 GLU A C 1
ATOM 1051 O O . GLU A 1 140 ? 10.703 17.828 24.781 1 81.75 140 GLU A O 1
ATOM 1056 N N . VAL A 1 141 ? 8.617 17.219 24.266 1 81.56 141 VAL A N 1
ATOM 1057 C CA . VAL A 1 141 ? 8.414 18.375 23.422 1 81.56 141 VAL A CA 1
ATOM 1058 C C . VAL A 1 141 ? 7.953 19.562 24.266 1 81.56 141 VAL A C 1
ATOM 1060 O O . VAL A 1 141 ? 6.762 19.875 24.312 1 81.56 141 VAL A O 1
ATOM 1063 N N . LYS A 1 142 ? 8.812 20.312 24.984 1 78.06 142 LYS A N 1
ATOM 1064 C CA . LYS A 1 142 ? 8.516 21.281 26.031 1 78.06 142 LYS A CA 1
ATOM 1065 C C . LYS A 1 142 ? 8.672 22.719 25.5 1 78.06 142 LYS A C 1
ATOM 1067 O O . LYS A 1 142 ? 8.32 23.672 26.188 1 78.06 142 LYS A O 1
ATOM 1072 N N . ASN A 1 143 ? 9.328 22.859 24.469 1 74.75 143 ASN A N 1
ATOM 1073 C CA . ASN A 1 143 ? 9.539 24.172 23.875 1 74.75 143 ASN A CA 1
ATOM 1074 C C . ASN A 1 143 ? 9.453 24.125 22.359 1 74.75 143 ASN A C 1
ATOM 1076 O O . ASN A 1 143 ? 9.094 23.094 21.781 1 74.75 143 ASN A O 1
ATOM 1080 N N . ARG A 1 144 ? 9.648 25.297 21.859 1 79.06 144 ARG A N 1
ATOM 1081 C CA . ARG A 1 144 ? 9.547 25.406 20.406 1 79.06 144 ARG A CA 1
ATOM 1082 C C . ARG A 1 144 ? 10.883 25.094 19.734 1 79.06 144 ARG A C 1
ATOM 1084 O O . ARG A 1 144 ? 11.055 25.359 18.547 1 79.06 144 ARG A O 1
ATOM 1091 N N . THR A 1 145 ? 11.797 24.594 20.562 1 83 145 THR A N 1
ATOM 1092 C CA . THR A 1 145 ? 13.125 24.359 20.016 1 83 145 THR A CA 1
ATOM 1093 C C . THR A 1 145 ? 13.406 22.859 19.891 1 83 145 THR A C 1
ATOM 1095 O O . THR A 1 145 ? 14.336 22.344 20.5 1 83 145 THR A O 1
ATOM 1098 N N . ASN A 1 146 ? 12.547 22.109 19.469 1 88.69 146 ASN A N 1
ATOM 1099 C CA . ASN A 1 146 ? 12.758 20.688 19.219 1 88.69 146 ASN A CA 1
ATOM 1100 C C . ASN A 1 146 ? 12.391 20.312 17.781 1 88.69 146 ASN A C 1
ATOM 1102 O O . ASN A 1 146 ? 11.594 21.016 17.141 1 88.69 146 ASN A O 1
ATOM 1106 N N . PRO A 1 147 ? 12.961 19.219 17.344 1 90.5 147 PRO A N 1
ATOM 1107 C CA . PRO A 1 147 ? 12.766 18.828 15.938 1 90.5 147 PRO A CA 1
ATOM 1108 C C . PRO A 1 147 ? 11.297 18.609 15.586 1 90.5 147 PRO A C 1
ATOM 1110 O O . PRO A 1 147 ? 10.891 18.859 14.453 1 90.5 147 PRO A O 1
ATOM 1113 N N . ALA A 1 148 ? 10.516 18.203 16.578 1 92.25 148 ALA A N 1
ATOM 1114 C CA . ALA A 1 148 ? 9.094 17.984 16.297 1 92.25 148 ALA A CA 1
ATOM 1115 C C . ALA A 1 148 ? 8.406 19.312 15.953 1 92.25 148 ALA A C 1
ATOM 1117 O O . ALA A 1 148 ? 7.559 19.359 15.062 1 92.25 148 ALA A O 1
ATOM 1118 N N . THR A 1 149 ? 8.75 20.344 16.672 1 92.25 149 THR A N 1
ATOM 1119 C CA . THR A 1 149 ? 8.188 21.672 16.406 1 92.25 149 THR A CA 1
ATOM 1120 C C . THR A 1 149 ? 8.68 22.188 15.055 1 92.25 149 THR A C 1
ATOM 1122 O O . THR A 1 149 ? 7.91 22.797 14.305 1 92.25 149 THR A O 1
ATOM 1125 N N . TRP A 1 150 ? 9.977 21.953 14.781 1 94.88 150 TRP A N 1
ATOM 1126 C CA . TRP A 1 150 ? 10.516 22.375 13.492 1 94.88 150 TRP A CA 1
ATOM 1127 C C . TRP A 1 150 ? 9.789 21.688 12.344 1 94.88 150 TRP A C 1
ATOM 1129 O O . TRP A 1 150 ? 9.43 22.328 11.352 1 94.88 150 TRP A O 1
ATOM 1139 N N . ALA A 1 151 ? 9.57 20.391 12.469 1 96.12 151 ALA A N 1
ATOM 1140 C CA . ALA A 1 151 ? 8.859 19.625 11.445 1 96.12 151 ALA A CA 1
ATOM 1141 C C . ALA A 1 151 ? 7.441 20.141 11.266 1 96.12 151 ALA A C 1
ATOM 1143 O O . ALA A 1 151 ? 6.961 20.266 10.133 1 96.12 151 ALA A O 1
ATOM 1144 N N . ALA A 1 152 ? 6.77 20.438 12.367 1 95.81 152 ALA A N 1
ATOM 1145 C CA . ALA A 1 152 ? 5.418 20.984 12.32 1 95.81 152 ALA A CA 1
ATOM 1146 C C . ALA A 1 152 ? 5.398 22.328 11.586 1 95.81 152 AL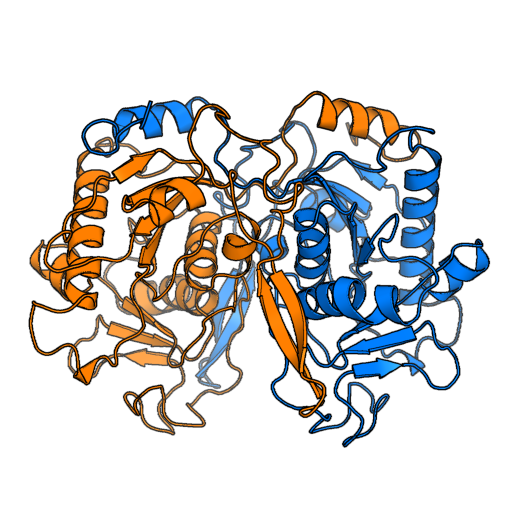A A C 1
ATOM 1148 O O . ALA A 1 152 ? 4.543 22.562 10.734 1 95.81 152 ALA A O 1
ATOM 1149 N N . GLN A 1 153 ? 6.316 23.172 11.914 1 96.06 153 GLN A N 1
ATOM 1150 C CA . GLN A 1 153 ? 6.383 24.5 11.312 1 96.06 153 GLN A CA 1
ATOM 1151 C C . GLN A 1 153 ? 6.648 24.406 9.812 1 96.06 153 GLN A C 1
ATOM 1153 O O . GLN A 1 153 ? 5.988 25.078 9.016 1 96.06 153 GLN A O 1
ATOM 1158 N N . ALA A 1 154 ? 7.633 23.578 9.438 1 97.81 154 ALA A N 1
ATOM 1159 C CA . ALA A 1 154 ? 7.93 23.375 8.023 1 97.81 154 ALA A CA 1
ATOM 1160 C C . ALA A 1 154 ? 6.723 22.812 7.281 1 97.81 154 ALA A C 1
ATOM 1162 O O . ALA A 1 154 ? 6.43 23.234 6.156 1 97.81 154 ALA A O 1
ATOM 1163 N N . SER A 1 155 ? 6.027 21.906 7.914 1 98.44 155 SER A N 1
ATOM 1164 C CA . SER A 1 155 ? 4.844 21.281 7.332 1 98.44 155 SER A CA 1
ATOM 1165 C C . SER A 1 155 ? 3.734 22.312 7.113 1 98.44 155 SER A C 1
ATOM 1167 O O . SER A 1 155 ? 3.145 22.375 6.031 1 98.44 155 SER A O 1
ATOM 1169 N N . VAL A 1 156 ? 3.463 23.078 8.141 1 98.44 156 VAL A N 1
ATOM 1170 C CA . VAL A 1 156 ? 2.398 24.062 8.07 1 98.44 156 VAL A CA 1
ATOM 1171 C C . VAL A 1 156 ? 2.736 25.109 7.004 1 98.44 156 VAL A C 1
ATOM 1173 O O . VAL A 1 156 ? 1.869 25.531 6.23 1 98.44 156 VAL A O 1
ATOM 1176 N N . LYS A 1 157 ? 3.996 25.516 6.973 1 98.12 157 LYS A N 1
ATOM 1177 C CA . LYS A 1 157 ? 4.43 26.469 5.945 1 98.12 157 LYS A CA 1
ATOM 1178 C C . LYS A 1 157 ? 4.141 25.922 4.547 1 98.12 157 LYS A C 1
ATOM 1180 O O . LYS A 1 157 ? 3.588 26.625 3.703 1 98.12 157 LYS A O 1
ATOM 1185 N N . PHE A 1 158 ? 4.516 24.75 4.273 1 98.69 158 PHE A N 1
ATOM 1186 C CA . PHE A 1 158 ? 4.27 24.125 2.975 1 98.69 158 PHE A CA 1
ATOM 1187 C C . PHE A 1 158 ? 2.777 24.109 2.658 1 98.69 158 PHE A C 1
ATOM 1189 O O . PHE A 1 158 ? 2.365 24.516 1.569 1 98.69 158 PHE A O 1
ATOM 1196 N N . VAL A 1 159 ? 1.94 23.594 3.621 1 98.75 159 VAL A N 1
ATOM 1197 C CA . VAL A 1 159 ? 0.508 23.422 3.402 1 98.75 159 VAL A CA 1
ATOM 1198 C C . VAL A 1 159 ? -0.146 24.781 3.17 1 98.75 159 VAL A C 1
ATOM 1200 O O . VAL A 1 159 ? -1.001 24.938 2.293 1 98.75 159 VAL A O 1
ATOM 1203 N N . GLU A 1 160 ? 0.25 25.797 3.965 1 98.38 160 GLU A N 1
ATOM 1204 C CA . GLU A 1 160 ? -0.278 27.141 3.775 1 98.38 160 GLU A CA 1
ATOM 1205 C C . GLU A 1 160 ? 0.038 27.656 2.377 1 98.38 160 GLU A C 1
ATOM 1207 O O . GLU A 1 160 ? -0.834 28.219 1.704 1 98.38 160 GLU A O 1
ATOM 1212 N N . ASN A 1 161 ? 1.295 27.516 1.98 1 98.19 161 ASN A N 1
ATOM 1213 C CA . ASN A 1 161 ? 1.679 27.938 0.637 1 98.19 161 ASN A CA 1
ATOM 1214 C C . ASN A 1 161 ? 0.893 27.172 -0.432 1 98.19 161 ASN A C 1
ATOM 1216 O O . ASN A 1 161 ? 0.463 27.766 -1.425 1 98.19 161 ASN A O 1
ATOM 1220 N N . PHE A 1 162 ? 0.749 25.891 -0.229 1 98.25 162 PHE A N 1
ATOM 1221 C CA . PHE A 1 162 ? 0.008 25.047 -1.17 1 98.25 162 PHE A CA 1
ATOM 1222 C C . PHE A 1 162 ? -1.424 25.547 -1.322 1 98.25 162 PHE A C 1
ATOM 1224 O O . PHE A 1 162 ? -1.914 25.719 -2.441 1 98.25 162 PHE A O 1
ATOM 1231 N N . ILE A 1 163 ? -2.098 25.812 -0.225 1 97.06 163 ILE A N 1
ATOM 1232 C CA . ILE A 1 163 ? -3.471 26.312 -0.208 1 97.06 163 ILE A CA 1
ATOM 1233 C C . ILE A 1 163 ? -3.537 27.688 -0.881 1 97.06 163 ILE A C 1
ATOM 1235 O O . ILE A 1 163 ? -4.453 27.953 -1.659 1 97.06 163 ILE A O 1
ATOM 1239 N N . ALA A 1 164 ? -2.582 28.453 -0.591 1 96 164 ALA A N 1
ATOM 1240 C CA . ALA A 1 164 ? -2.582 29.828 -1.079 1 96 164 ALA A CA 1
ATOM 1241 C C . ALA A 1 164 ? -2.502 29.875 -2.602 1 96 164 ALA A C 1
ATOM 1243 O O . ALA A 1 164 ? -2.982 30.828 -3.229 1 96 164 ALA A O 1
ATOM 1244 N N . THR A 1 165 ? -1.912 28.875 -3.227 1 95.31 165 THR A N 1
ATOM 1245 C CA . THR A 1 165 ? -1.746 28.859 -4.676 1 95.31 165 THR A CA 1
ATOM 1246 C C . THR A 1 165 ? -2.93 28.188 -5.352 1 95.31 165 THR A C 1
ATOM 1248 O O . THR A 1 165 ? -3.004 28.125 -6.582 1 95.31 165 THR A O 1
ATOM 1251 N N . SER A 1 166 ? -3.84 27.625 -4.586 1 91.69 166 SER A N 1
ATOM 1252 C CA . SER A 1 166 ? -4.977 26.906 -5.152 1 91.69 166 SER A CA 1
ATOM 1253 C C . SER A 1 166 ? -5.875 27.844 -5.957 1 91.69 166 SER A C 1
ATOM 1255 O O . SER A 1 166 ? -6.086 29 -5.574 1 91.69 166 SER A O 1
ATOM 1257 N N . PRO A 1 167 ? -6.398 27.328 -7.043 1 87.81 167 PRO A N 1
ATOM 1258 C CA . PRO A 1 167 ? -7.344 28.172 -7.793 1 87.81 167 PRO A CA 1
ATOM 1259 C C . PRO A 1 167 ? -8.617 28.469 -7.008 1 87.81 167 PRO A C 1
ATOM 1261 O O . PRO A 1 167 ? -9.07 27.641 -6.215 1 87.81 167 PRO A O 1
ATOM 1264 N N . LYS A 1 168 ? -9.203 29.641 -7.133 1 86.06 168 LYS A N 1
ATOM 1265 C CA . LYS A 1 168 ? -10.367 30.109 -6.391 1 86.06 168 LYS A CA 1
ATOM 1266 C C . LYS A 1 168 ? -11.578 29.203 -6.629 1 86.06 168 LYS A C 1
ATOM 1268 O O . LYS A 1 168 ? -12.328 28.906 -5.703 1 86.06 168 LYS A O 1
ATOM 1273 N N . ASN A 1 169 ? -11.734 28.719 -7.793 1 84.56 169 ASN A N 1
ATOM 1274 C CA . ASN A 1 169 ? -12.93 27.922 -8.086 1 84.56 169 ASN A CA 1
ATOM 1275 C C . ASN A 1 169 ? -12.578 26.516 -8.523 1 84.56 169 ASN A C 1
ATOM 1277 O O . ASN A 1 169 ? -13.289 25.906 -9.328 1 84.56 169 ASN A O 1
ATOM 1281 N N . GLY A 1 170 ? -11.523 26.047 -8.008 1 83.25 170 GLY A N 1
ATOM 1282 C CA . GLY A 1 170 ? -11.133 24.703 -8.391 1 83.25 170 GLY A CA 1
ATOM 1283 C C . GLY A 1 170 ? -10.688 23.859 -7.223 1 83.25 170 GLY A C 1
ATOM 1284 O O . GLY A 1 170 ? -10.508 24.359 -6.113 1 83.25 170 GLY A O 1
ATOM 1285 N N . PRO A 1 171 ? -10.633 22.609 -7.547 1 89.75 171 PRO A N 1
ATOM 1286 C CA . PRO A 1 171 ? -10.188 21.703 -6.48 1 89.75 171 PRO A CA 1
ATOM 1287 C C . PRO A 1 171 ? -8.727 21.938 -6.094 1 89.75 171 PRO A C 1
ATOM 1289 O O . PRO A 1 171 ? -7.922 22.375 -6.926 1 89.75 171 PRO A O 1
ATOM 1292 N N . LEU A 1 172 ? -8.422 21.75 -4.859 1 95.75 172 LEU A N 1
ATOM 1293 C CA . LEU A 1 172 ? -7.055 21.844 -4.363 1 95.75 172 LEU A CA 1
ATOM 1294 C C . LEU A 1 172 ? -6.137 20.875 -5.109 1 95.75 172 LEU A C 1
ATOM 1296 O O . LEU A 1 172 ? -4.98 21.203 -5.391 1 95.75 172 LEU A O 1
ATOM 1300 N N . LEU A 1 173 ? -6.625 19.688 -5.441 1 97.62 173 LEU A N 1
ATOM 1301 C CA . LEU A 1 173 ? -5.941 18.672 -6.223 1 97.62 173 LEU A CA 1
ATOM 1302 C C . LEU A 1 173 ? -6.902 17.984 -7.188 1 97.62 173 LEU A C 1
ATOM 1304 O O . LEU A 1 173 ? -8.086 17.844 -6.887 1 97.62 173 LEU A O 1
ATOM 1308 N N . PRO A 1 174 ? -6.414 17.609 -8.367 1 96.19 174 PRO A N 1
ATOM 1309 C CA . PRO A 1 174 ? -7.266 16.781 -9.227 1 96.19 174 PRO A CA 1
ATOM 1310 C C . PRO A 1 174 ? -7.68 15.477 -8.562 1 96.19 174 PRO A C 1
ATOM 1312 O O . PRO A 1 174 ? -7.008 15 -7.645 1 96.19 174 PRO A O 1
ATOM 1315 N N . LEU A 1 175 ? -8.82 14.883 -9.07 1 96.94 175 LEU A N 1
ATOM 1316 C CA . LEU A 1 175 ? -9.273 13.602 -8.555 1 96.94 175 LEU A CA 1
ATOM 1317 C C . LEU A 1 175 ? -8.195 12.539 -8.719 1 96.94 175 LEU A C 1
ATOM 1319 O O . LEU A 1 175 ? -7.602 12.414 -9.797 1 96.94 175 LEU A O 1
ATOM 1323 N N . GLY A 1 176 ? -7.934 11.867 -7.633 1 98.06 176 GLY A N 1
ATOM 1324 C CA . GLY A 1 176 ? -7 10.758 -7.676 1 98.06 176 GLY A CA 1
ATOM 1325 C C . GLY A 1 176 ? -5.559 11.18 -7.453 1 98.06 176 GLY A C 1
ATOM 1326 O O . GLY A 1 176 ? -4.652 10.344 -7.484 1 98.06 176 GLY A O 1
ATOM 1327 N N . TYR A 1 177 ? -5.309 12.484 -7.242 1 98.5 177 TYR A N 1
ATOM 1328 C CA . TYR A 1 177 ? -3.965 13 -6.996 1 98.5 177 TYR A CA 1
ATOM 1329 C C . TYR A 1 177 ? -3.764 13.312 -5.52 1 98.5 177 TYR A C 1
ATOM 1331 O O . TYR A 1 177 ? -4.719 13.633 -4.809 1 98.5 177 TYR A O 1
ATOM 1339 N N . GLY A 1 178 ? -2.549 13.25 -5.074 1 98.69 178 GLY A N 1
ATOM 1340 C CA . GLY A 1 178 ? -2.113 13.703 -3.764 1 98.69 178 GLY A CA 1
ATOM 1341 C C . GLY A 1 178 ? -0.656 14.125 -3.73 1 98.69 178 GLY A C 1
ATOM 1342 O O . GLY A 1 178 ? 0.009 14.156 -4.77 1 98.69 178 GLY A O 1
ATOM 1343 N N . VAL A 1 179 ? -0.195 14.523 -2.541 1 98.81 179 VAL A N 1
ATOM 1344 C CA . VAL A 1 179 ? 1.165 15.031 -2.387 1 98.81 179 VAL A CA 1
ATOM 1345 C C . VAL A 1 179 ? 1.874 14.273 -1.267 1 98.81 179 VAL A C 1
ATOM 1347 O O . VAL A 1 179 ? 1.297 14.047 -0.2 1 98.81 179 VAL A O 1
ATOM 1350 N N . SER A 1 180 ? 3.029 13.797 -1.541 1 98.75 180 SER A N 1
ATOM 1351 C CA . SER A 1 180 ? 3.936 13.258 -0.533 1 98.75 180 SER A CA 1
ATOM 1352 C C . SER A 1 180 ? 5.094 14.211 -0.262 1 98.75 180 SER A C 1
ATOM 1354 O O . SER A 1 180 ? 5.828 14.578 -1.182 1 98.75 180 SER A O 1
ATOM 1356 N N . VAL A 1 181 ? 5.223 14.641 0.968 1 98.88 181 VAL A N 1
ATOM 1357 C CA . VAL A 1 181 ? 6.285 15.555 1.376 1 98.88 181 VAL A CA 1
ATOM 1358 C C . VAL A 1 181 ? 7.184 14.875 2.408 1 98.88 181 VAL A C 1
ATOM 1360 O O . VAL A 1 181 ? 6.695 14.344 3.41 1 98.88 181 VAL A O 1
ATOM 1363 N N . ASN A 1 182 ? 8.469 14.82 2.15 1 98.81 182 ASN A N 1
ATOM 1364 C CA . ASN A 1 182 ? 9.445 14.328 3.113 1 98.81 182 ASN A CA 1
ATOM 1365 C C . ASN A 1 182 ? 10.445 15.422 3.5 1 98.81 182 ASN A C 1
ATOM 1367 O O . ASN A 1 182 ? 11.078 16.016 2.635 1 98.81 182 ASN A O 1
ATOM 1371 N N . LEU A 1 183 ? 10.508 15.656 4.789 1 98.75 183 LEU A N 1
ATOM 1372 C CA . LEU A 1 183 ? 11.453 16.625 5.328 1 98.75 183 LEU A CA 1
ATOM 1373 C C . LEU A 1 183 ? 12.773 15.969 5.707 1 98.75 183 LEU A C 1
ATOM 1375 O O . LEU A 1 183 ? 12.781 14.844 6.219 1 98.75 183 LEU A O 1
ATOM 1379 N N . PRO A 1 184 ? 13.891 16.625 5.422 1 98.31 184 PRO A N 1
ATOM 1380 C CA . PRO A 1 184 ? 15.18 16.094 5.871 1 98.31 184 PRO A CA 1
ATOM 1381 C C . PRO A 1 184 ? 15.352 16.156 7.387 1 98.31 184 PRO A C 1
ATOM 1383 O O . PRO A 1 184 ? 14.445 16.609 8.094 1 98.31 184 PRO A O 1
ATOM 1386 N N . VAL A 1 185 ? 16.484 15.617 7.855 1 97.5 185 VAL A N 1
ATOM 1387 C CA . VAL A 1 185 ? 16.781 15.852 9.266 1 97.5 185 VAL A CA 1
ATOM 1388 C C . VAL A 1 185 ? 16.891 17.359 9.531 1 97.5 185 VAL A C 1
ATOM 1390 O O . VAL A 1 185 ? 17.719 18.047 8.945 1 97.5 185 VAL A O 1
ATOM 1393 N N . LEU A 1 186 ? 15.969 17.828 10.305 1 96.44 186 LEU A N 1
ATOM 1394 C CA . LEU A 1 186 ? 15.977 19.234 10.672 1 96.44 186 LEU A CA 1
ATOM 1395 C C . LEU A 1 186 ? 16.844 19.484 11.898 1 96.44 186 LEU A C 1
ATOM 1397 O O . LEU A 1 186 ? 16.828 18.688 12.844 1 96.44 186 LEU A O 1
ATOM 1401 N N . THR A 1 187 ? 17.641 20.5 11.758 1 94.88 187 THR A N 1
ATOM 1402 C CA . THR A 1 187 ? 18.547 20.922 12.82 1 94.88 187 THR A CA 1
ATOM 1403 C C . THR A 1 187 ? 18.328 22.391 13.172 1 94.88 187 THR A C 1
ATOM 1405 O O . THR A 1 187 ? 17.578 23.078 12.5 1 94.88 187 THR A O 1
ATOM 1408 N N . LYS A 1 188 ? 18.984 22.766 14.297 1 92 188 LYS A N 1
ATOM 1409 C CA . LYS A 1 188 ? 18.922 24.188 14.664 1 92 188 LYS A CA 1
ATOM 1410 C C . LYS A 1 188 ? 19.344 25.078 13.5 1 92 188 LYS A C 1
ATOM 1412 O O . LYS A 1 188 ? 18.812 26.172 13.328 1 92 188 LYS A O 1
ATOM 1417 N N . LYS A 1 189 ? 20.234 24.594 12.695 1 93.31 189 LYS A N 1
ATOM 1418 C CA . LYS A 1 189 ? 20.797 25.375 11.594 1 93.31 189 LYS A CA 1
ATOM 1419 C C . LYS A 1 189 ? 19.938 25.25 10.336 1 93.31 189 LYS A C 1
ATOM 1421 O O . LYS A 1 189 ? 20.047 26.078 9.422 1 93.31 189 LYS A O 1
ATOM 1426 N N . ASN A 1 190 ? 19.094 24.203 10.258 1 94 190 ASN A N 1
ATOM 1427 C CA . ASN A 1 190 ? 18.281 23.953 9.078 1 94 190 ASN A CA 1
ATOM 1428 C C . ASN A 1 190 ? 16.844 23.625 9.453 1 94 190 ASN A C 1
ATOM 1430 O O . ASN A 1 190 ? 16.391 22.484 9.281 1 94 190 ASN A O 1
ATOM 1434 N N . GLN A 1 191 ? 16.062 24.688 9.789 1 94.56 191 GLN A N 1
ATOM 1435 C CA . GLN A 1 191 ? 14.68 24.516 10.219 1 94.56 191 GLN A CA 1
ATOM 1436 C C . GLN A 1 191 ? 13.703 24.797 9.078 1 94.56 191 GLN A C 1
ATOM 1438 O O . GLN A 1 191 ? 12.516 24.484 9.18 1 94.56 191 GLN A O 1
ATOM 1443 N N . ASN A 1 192 ? 14.227 25.438 8.055 1 95.38 192 ASN A N 1
ATOM 1444 C CA . ASN A 1 192 ? 13.43 25.812 6.891 1 95.38 192 ASN A CA 1
ATOM 1445 C C . ASN A 1 192 ? 14.031 25.266 5.602 1 95.38 192 ASN A C 1
ATOM 1447 O O . ASN A 1 192 ? 14.555 26.031 4.781 1 95.38 192 ASN A O 1
ATOM 1451 N N . PRO A 1 193 ? 13.891 23.969 5.422 1 97.06 193 PRO A N 1
ATOM 1452 C CA . PRO A 1 193 ? 14.523 23.391 4.234 1 97.06 193 PRO A CA 1
ATOM 1453 C C . PRO A 1 193 ? 13.883 23.859 2.932 1 97.06 193 PRO A C 1
ATOM 1455 O O . PRO A 1 193 ? 12.703 24.219 2.914 1 97.06 193 PRO A O 1
ATOM 1458 N N . ASP A 1 194 ? 14.68 23.844 1.833 1 97.5 194 ASP A N 1
ATOM 1459 C CA . ASP A 1 194 ? 14.133 24.062 0.499 1 97.5 194 ASP A CA 1
ATOM 1460 C C . ASP A 1 194 ? 13.258 22.906 0.062 1 97.5 194 ASP A C 1
ATOM 1462 O O . ASP A 1 194 ? 13.609 21.734 0.268 1 97.5 194 ASP A O 1
ATOM 1466 N N . PHE A 1 195 ? 12.086 23.281 -0.457 1 98.62 195 PHE A N 1
ATOM 1467 C CA . PHE A 1 195 ? 11.211 22.266 -1.036 1 98.62 195 PHE A CA 1
ATOM 1468 C C . PHE A 1 195 ? 11.539 22.047 -2.508 1 98.62 195 PHE A C 1
ATOM 1470 O O . PHE A 1 195 ? 11.578 23 -3.289 1 98.62 195 PHE A O 1
ATOM 1477 N N . VAL A 1 196 ? 11.758 20.797 -2.885 1 98.56 196 VAL A N 1
ATOM 1478 C CA . VAL A 1 196 ? 12.203 20.438 -4.227 1 98.56 196 VAL A CA 1
ATOM 1479 C C . VAL A 1 196 ? 11.195 19.5 -4.875 1 98.56 196 VAL A C 1
ATOM 1481 O O . VAL A 1 196 ? 10.727 18.547 -4.238 1 98.56 196 VAL A O 1
ATOM 1484 N N . GLN A 1 197 ? 10.805 19.844 -6.133 1 98.12 197 GLN A N 1
ATOM 1485 C CA . GLN A 1 197 ? 9.984 18.906 -6.891 1 98.12 197 GLN A CA 1
ATOM 1486 C C . GLN A 1 197 ? 10.734 17.609 -7.168 1 98.12 197 GLN A C 1
ATOM 1488 O O . GLN A 1 197 ? 11.859 17.641 -7.672 1 98.12 197 GLN A O 1
ATOM 1493 N N . THR A 1 198 ? 10.141 16.516 -6.809 1 98.19 198 THR A N 1
ATOM 1494 C CA . THR A 1 198 ? 10.82 15.227 -6.934 1 98.19 198 THR A CA 1
ATOM 1495 C C . THR A 1 198 ? 9.883 14.18 -7.52 1 98.19 198 THR A C 1
ATOM 1497 O O . THR A 1 198 ? 8.711 14.461 -7.801 1 98.19 198 THR A O 1
ATOM 1500 N N . ARG A 1 199 ? 10.445 13.023 -7.781 1 97.88 199 ARG A N 1
ATOM 1501 C CA . ARG A 1 199 ? 9.734 11.789 -8.102 1 97.88 199 ARG A CA 1
ATOM 1502 C C . ARG A 1 199 ? 10.078 10.68 -7.109 1 97.88 199 ARG A C 1
ATOM 1504 O O . ARG A 1 199 ? 11.039 10.805 -6.344 1 97.88 199 ARG A O 1
ATOM 1511 N N . PHE A 1 200 ? 9.312 9.594 -7.125 1 98.25 200 PHE A N 1
ATOM 1512 C CA . PHE A 1 200 ? 9.484 8.523 -6.152 1 98.25 200 PHE A CA 1
ATOM 1513 C C . PHE A 1 200 ? 10.781 7.758 -6.418 1 98.25 200 PHE A C 1
ATOM 1515 O O . PHE A 1 200 ? 11.453 7.328 -5.48 1 98.25 200 PHE A O 1
ATOM 1522 N N . THR A 1 201 ? 11.086 7.574 -7.715 1 97.75 201 THR A N 1
ATOM 1523 C CA . THR A 1 201 ? 12.203 6.727 -8.117 1 97.75 201 THR A CA 1
ATOM 1524 C C . THR A 1 201 ? 13.508 7.523 -8.148 1 97.75 201 THR A C 1
ATOM 1526 O O . THR A 1 201 ? 13.492 8.734 -8.383 1 97.75 201 THR A O 1
ATOM 1529 N N . GLY A 1 202 ? 14.641 6.852 -7.934 1 95.38 202 GLY A N 1
ATOM 1530 C CA . GLY A 1 202 ? 15.969 7.441 -7.848 1 95.38 202 GLY A CA 1
ATOM 1531 C C . GLY A 1 202 ? 16.609 7.273 -6.484 1 95.38 202 GLY A C 1
ATOM 1532 O O . GLY A 1 202 ? 16.391 8.094 -5.59 1 95.38 202 GLY A O 1
ATOM 1533 N N . ASN A 1 203 ? 17.406 6.234 -6.34 1 96.31 203 ASN A N 1
ATOM 1534 C CA . ASN A 1 203 ? 18.125 5.828 -5.133 1 96.31 203 ASN A CA 1
ATOM 1535 C C . ASN A 1 203 ? 17.172 5.324 -4.059 1 96.31 203 ASN A C 1
ATOM 1537 O O . ASN A 1 203 ? 17.484 5.379 -2.867 1 96.31 203 ASN A O 1
ATOM 1541 N N . ALA A 1 204 ? 15.922 4.969 -4.453 1 97.81 204 ALA A N 1
ATOM 1542 C CA . ALA A 1 204 ? 14.938 4.461 -3.496 1 97.81 204 ALA A CA 1
ATOM 1543 C C . ALA A 1 204 ? 15.391 3.129 -2.902 1 97.81 204 ALA A C 1
ATOM 1545 O O . ALA A 1 204 ? 16.062 2.34 -3.574 1 97.81 204 ALA A O 1
ATOM 1546 N N . HIS A 1 205 ? 14.992 2.916 -1.655 1 96.5 205 HIS A N 1
ATOM 1547 C CA . HIS A 1 205 ? 15.391 1.713 -0.931 1 96.5 205 HIS A CA 1
ATOM 1548 C C . HIS A 1 205 ? 14.289 0.659 -0.978 1 96.5 205 HIS A C 1
ATOM 1550 O O . HIS A 1 205 ? 13.109 0.992 -1.115 1 96.5 205 HIS A O 1
ATOM 1556 N N . VAL A 1 206 ? 14.68 -0.593 -0.898 1 97 206 VAL A N 1
ATOM 1557 C CA . VAL A 1 206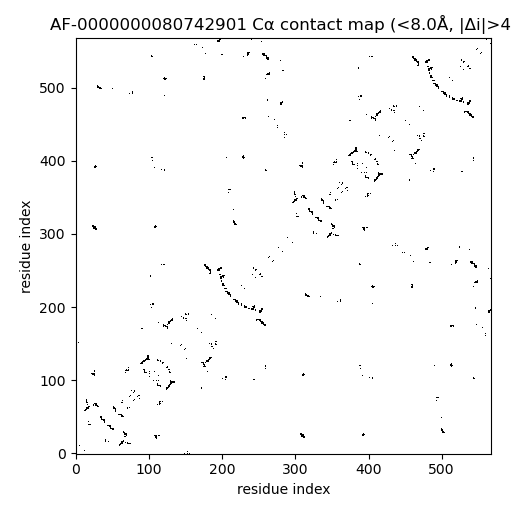 ? 13.828 -1.744 -0.633 1 97 206 VAL A CA 1
ATOM 1558 C C . VAL A 1 206 ? 14.508 -2.676 0.366 1 97 206 VAL A C 1
ATOM 1560 O O . VAL A 1 206 ? 15.742 -2.738 0.427 1 97 206 VAL A O 1
ATOM 1563 N N . ASN A 1 207 ? 13.703 -3.381 1.119 1 96.19 207 ASN A N 1
ATOM 1564 C CA . ASN A 1 207 ? 14.211 -4.133 2.258 1 96.19 207 ASN A CA 1
ATOM 1565 C C . ASN A 1 207 ? 14.781 -5.484 1.829 1 96.19 207 ASN A C 1
ATOM 1567 O O . ASN A 1 207 ? 14.414 -6.008 0.775 1 96.19 207 ASN A O 1
ATOM 1571 N N . GLU A 1 208 ? 15.68 -5.938 2.639 1 97.06 208 GLU A N 1
ATOM 1572 C CA . GLU A 1 208 ? 16.062 -7.344 2.713 1 97.06 208 GLU A CA 1
ATOM 1573 C C . GLU A 1 208 ? 15.805 -7.91 4.109 1 97.06 208 GLU A C 1
ATOM 1575 O O . GLU A 1 208 ? 15.797 -7.172 5.094 1 97.06 208 GLU A O 1
ATOM 1580 N N . ALA A 1 209 ? 15.523 -9.211 4.148 1 97.69 209 ALA A N 1
ATOM 1581 C CA . ALA A 1 209 ? 15.422 -9.922 5.422 1 97.69 209 ALA A CA 1
ATOM 1582 C C . ALA A 1 209 ? 16.797 -10.32 5.938 1 97.69 209 ALA A C 1
ATOM 1584 O O . ALA A 1 209 ? 17.562 -11 5.238 1 97.69 209 ALA A O 1
ATOM 1585 N N . VAL A 1 210 ? 17.047 -9.875 7.133 1 97.75 210 VAL A N 1
ATOM 1586 C CA . VAL A 1 210 ? 18.328 -10.195 7.746 1 97.75 210 VAL A CA 1
ATOM 1587 C C . VAL A 1 210 ? 18.125 -11.094 8.961 1 97.75 210 VAL A C 1
ATOM 1589 O O . VAL A 1 210 ? 17.469 -10.695 9.93 1 97.75 210 VAL A O 1
ATOM 1592 N N . LEU A 1 211 ? 18.719 -12.234 8.961 1 96.62 211 LEU A N 1
ATOM 1593 C CA . LEU A 1 211 ? 18.547 -13.211 10.031 1 96.62 211 LEU A CA 1
ATOM 1594 C C . LEU A 1 211 ? 19.484 -12.922 11.195 1 96.62 211 LEU A C 1
ATOM 1596 O O . LEU A 1 211 ? 20.672 -12.711 10.992 1 96.62 211 LEU A O 1
ATOM 1600 N N . ASP A 1 212 ? 18.922 -12.852 12.305 1 96.62 212 ASP A N 1
ATOM 1601 C CA . ASP A 1 212 ? 19.672 -12.984 13.547 1 96.62 212 ASP A CA 1
ATOM 1602 C C . ASP A 1 212 ? 19.734 -14.438 14.008 1 96.62 212 ASP A C 1
ATOM 1604 O O . ASP A 1 212 ? 18.781 -14.938 14.617 1 96.62 212 ASP A O 1
ATOM 1608 N N . LYS A 1 213 ? 20.766 -15.047 13.852 1 93.31 213 LYS A N 1
ATOM 1609 C CA . LYS A 1 213 ? 20.891 -16.484 14.078 1 93.31 213 LYS A CA 1
ATOM 1610 C C . LYS A 1 213 ? 20.703 -16.828 15.547 1 93.31 213 LYS A C 1
ATOM 1612 O O . LYS A 1 213 ? 20.125 -17.859 15.891 1 93.31 213 LYS A O 1
ATOM 1617 N N . GLU A 1 214 ? 21.219 -16.016 16.375 1 94.94 214 GLU A N 1
ATOM 1618 C CA . GLU A 1 214 ? 21.141 -16.281 17.812 1 94.94 214 GLU A CA 1
ATOM 1619 C C . GLU A 1 214 ? 19.688 -16.203 18.312 1 94.94 214 GLU A C 1
ATOM 1621 O O . GLU A 1 214 ? 19.281 -17.016 19.125 1 94.94 214 GLU A O 1
ATOM 1626 N N . LYS A 1 215 ? 18.938 -15.312 17.781 1 93.81 215 LYS A N 1
ATOM 1627 C CA . LYS A 1 215 ? 17.562 -15.086 18.234 1 93.81 215 LYS A CA 1
ATOM 1628 C C . LYS A 1 215 ? 16.578 -15.906 17.406 1 93.81 215 LYS A C 1
ATOM 1630 O O . LYS A 1 215 ? 15.43 -16.094 17.812 1 93.81 215 LYS A O 1
ATOM 1635 N N . GLY A 1 216 ? 17.047 -16.328 16.219 1 94.38 216 GLY A N 1
ATOM 1636 C CA . GLY A 1 216 ? 16.156 -17.031 15.305 1 94.38 216 GLY A CA 1
ATOM 1637 C C . GLY A 1 216 ? 15.086 -16.125 14.711 1 94.38 216 GLY A C 1
ATOM 1638 O O . GLY A 1 216 ? 13.977 -16.578 14.422 1 94.38 216 GLY A O 1
ATOM 1639 N N . THR A 1 217 ? 15.312 -14.844 14.68 1 97.12 217 THR A N 1
ATOM 1640 C CA . THR A 1 217 ? 14.375 -13.859 14.148 1 97.12 217 THR A CA 1
ATOM 1641 C C . THR A 1 217 ? 15 -13.094 12.977 1 97.12 217 THR A C 1
ATOM 1643 O O . THR A 1 217 ? 16.203 -13.164 12.758 1 97.12 217 THR A O 1
ATOM 1646 N N . PHE A 1 218 ? 14.18 -12.555 12.18 1 96.94 218 PHE A N 1
ATOM 1647 C CA . PHE A 1 218 ? 14.625 -11.68 11.109 1 96.94 218 PHE A CA 1
ATOM 1648 C C . PHE A 1 218 ? 14.383 -10.219 11.469 1 96.94 218 PHE A C 1
ATOM 1650 O O . PHE A 1 218 ? 13.469 -9.898 12.234 1 96.94 218 PHE A O 1
ATOM 1657 N N . THR A 1 219 ? 15.188 -9.391 10.977 1 95.38 219 THR A N 1
ATOM 1658 C CA . THR A 1 219 ? 14.953 -7.953 10.883 1 95.38 219 THR A CA 1
ATOM 1659 C C . THR A 1 219 ? 15.148 -7.469 9.445 1 95.38 219 THR A C 1
ATOM 1661 O O . THR A 1 219 ? 15.211 -8.273 8.516 1 95.38 219 THR A O 1
ATOM 1664 N N . TRP A 1 220 ? 15.078 -6.145 9.266 1 94.94 220 TRP A N 1
ATOM 1665 C CA . TRP A 1 220 ? 15.227 -5.625 7.91 1 94.94 220 TRP A CA 1
ATOM 1666 C C . TRP A 1 220 ? 16.484 -4.766 7.793 1 94.94 220 TRP A C 1
ATOM 1668 O O . TRP A 1 220 ? 16.969 -4.227 8.789 1 94.94 220 TRP A O 1
ATOM 1678 N N . ALA A 1 221 ? 17.016 -4.754 6.594 1 96.5 221 ALA A N 1
ATOM 1679 C CA . ALA A 1 221 ? 18 -3.775 6.129 1 96.5 221 ALA A CA 1
ATOM 1680 C C . ALA A 1 221 ? 17.688 -3.328 4.703 1 96.5 221 ALA A C 1
ATOM 1682 O O . ALA A 1 221 ? 16.844 -3.926 4.023 1 96.5 221 ALA A O 1
ATOM 1683 N N . ASN A 1 222 ? 18.219 -2.201 4.293 1 95.62 222 ASN A N 1
ATOM 1684 C CA . ASN A 1 222 ? 18.125 -1.789 2.896 1 95.62 222 ASN A CA 1
ATOM 1685 C C . ASN A 1 222 ? 19.109 -2.549 2.016 1 95.62 222 ASN A C 1
ATOM 1687 O O . ASN A 1 222 ? 20.281 -2.695 2.373 1 95.62 222 ASN A O 1
ATOM 1691 N N . ILE A 1 223 ? 18.594 -3 0.928 1 95.5 223 ILE A N 1
ATOM 1692 C CA . ILE A 1 223 ? 19.484 -3.775 0.069 1 95.5 223 ILE A CA 1
ATOM 1693 C C . ILE A 1 223 ? 20.5 -2.848 -0.603 1 95.5 223 ILE A C 1
ATOM 1695 O O . ILE A 1 223 ? 20.188 -1.697 -0.915 1 95.5 223 ILE A O 1
ATOM 1699 N N . LYS A 1 224 ? 21.703 -3.342 -0.827 1 92.81 224 LYS A N 1
ATOM 1700 C CA . LYS A 1 224 ? 22.75 -2.682 -1.611 1 92.81 224 LYS A CA 1
ATOM 1701 C C . LYS A 1 224 ? 23.312 -3.625 -2.662 1 92.81 224 LYS A C 1
ATOM 1703 O O . LYS A 1 224 ? 23.578 -4.797 -2.377 1 92.81 224 LYS A O 1
ATOM 1708 N N . PRO A 1 225 ? 23.703 -3.188 -3.877 1 94.06 225 PRO A N 1
ATOM 1709 C CA . PRO A 1 225 ? 23.328 -1.882 -4.426 1 94.06 225 PRO A CA 1
ATOM 1710 C C . PRO A 1 225 ? 21.812 -1.702 -4.531 1 94.06 225 PRO A C 1
ATOM 1712 O O . PRO A 1 225 ? 21.062 -2.658 -4.336 1 94.06 225 PRO A O 1
ATOM 1715 N N . TYR A 1 226 ? 21.406 -0.475 -4.832 1 94.94 226 TYR A N 1
ATOM 1716 C CA . TYR A 1 226 ? 19.984 -0.197 -4.98 1 94.94 226 TYR A CA 1
ATOM 1717 C C . TYR A 1 226 ? 19.359 -1.111 -6.027 1 94.94 226 TYR A C 1
ATOM 1719 O O . TYR A 1 226 ? 19.953 -1.369 -7.074 1 94.94 226 TYR A O 1
ATOM 1727 N N . ALA A 1 227 ? 18.172 -1.56 -5.688 1 95.62 227 ALA A N 1
ATOM 1728 C CA . ALA A 1 227 ? 17.453 -2.451 -6.605 1 95.62 227 ALA A CA 1
ATOM 1729 C C . ALA A 1 227 ? 16.938 -1.688 -7.816 1 95.62 227 ALA A C 1
ATOM 1731 O O . ALA A 1 227 ? 16.438 -0.57 -7.688 1 95.62 227 ALA A O 1
ATOM 1732 N N . ALA A 1 228 ? 16.969 -2.322 -8.953 1 96.81 228 ALA A N 1
ATOM 1733 C CA . ALA A 1 228 ? 16.562 -1.68 -10.203 1 96.81 228 ALA A CA 1
ATOM 1734 C C . ALA A 1 228 ? 15.047 -1.55 -10.281 1 96.81 228 ALA A C 1
ATOM 1736 O O . ALA A 1 228 ? 14.531 -0.596 -10.867 1 96.81 228 ALA A O 1
ATOM 1737 N N . GLY A 1 229 ? 14.32 -2.467 -9.711 1 97.56 229 GLY A N 1
ATOM 1738 C CA . GLY A 1 229 ? 12.867 -2.469 -9.797 1 97.56 229 GLY A CA 1
ATOM 1739 C C . GLY A 1 229 ? 12.234 -1.238 -9.172 1 97.56 229 GLY A C 1
ATOM 1740 O O . GLY A 1 229 ? 11.508 -0.507 -9.844 1 97.56 229 GLY A O 1
ATOM 1741 N N . VAL A 1 230 ? 12.648 -0.94 -7.934 1 98.06 230 VAL A N 1
ATOM 1742 C CA . VAL A 1 230 ? 12.055 0.163 -7.184 1 98.06 230 VAL A CA 1
ATOM 1743 C C . VAL A 1 230 ? 12.516 1.494 -7.773 1 98.06 230 VAL A C 1
ATOM 1745 O O . VAL A 1 230 ? 11.922 2.539 -7.496 1 98.06 230 VAL A O 1
ATOM 1748 N N . ASN A 1 231 ? 13.539 1.486 -8.641 1 98.19 231 ASN A N 1
ATOM 1749 C CA . ASN A 1 231 ? 14.117 2.719 -9.164 1 98.19 231 ASN A CA 1
ATOM 1750 C C . ASN A 1 231 ? 13.906 2.842 -10.664 1 98.19 231 ASN A C 1
ATOM 1752 O O . ASN A 1 231 ? 14.508 3.699 -11.32 1 98.19 231 ASN A O 1
ATOM 1756 N N . ALA A 1 232 ? 13.086 1.918 -11.258 1 97.94 232 ALA A N 1
ATOM 1757 C CA . ALA A 1 232 ? 12.695 2.078 -12.648 1 97.94 232 ALA A CA 1
ATOM 1758 C C . ALA A 1 232 ? 11.82 3.314 -12.836 1 97.94 232 ALA A C 1
ATOM 1760 O O . ALA A 1 232 ? 10.789 3.459 -12.172 1 97.94 232 ALA A O 1
ATOM 1761 N N . CYS A 1 233 ? 12.266 4.234 -13.68 1 97.75 233 CYS A N 1
ATOM 1762 C CA . CYS A 1 233 ? 11.453 5.406 -14 1 97.75 233 CYS A CA 1
ATOM 1763 C C . CYS A 1 233 ? 10.398 5.07 -15.047 1 97.75 233 CYS A C 1
ATOM 1765 O O . CYS A 1 233 ? 10.719 4.902 -16.219 1 97.75 233 CYS A O 1
ATOM 1767 N N . ILE A 1 234 ? 9.156 4.98 -14.617 1 98 234 ILE A N 1
ATOM 1768 C CA . ILE A 1 234 ? 8.086 4.504 -15.484 1 98 234 ILE A CA 1
ATOM 1769 C C . ILE A 1 234 ? 7.07 5.625 -15.719 1 98 234 ILE A C 1
ATOM 1771 O O . ILE A 1 234 ? 6.613 5.832 -16.844 1 98 234 ILE A O 1
ATOM 1775 N N . ASN A 1 235 ? 6.734 6.32 -14.648 1 97.69 235 ASN A N 1
ATOM 1776 C CA . ASN A 1 235 ? 5.777 7.422 -14.711 1 97.69 235 ASN A CA 1
ATOM 1777 C C . ASN A 1 235 ? 6.461 8.773 -14.531 1 97.69 235 ASN A C 1
ATOM 1779 O O . ASN A 1 235 ? 7.445 8.883 -13.797 1 97.69 235 ASN A O 1
ATOM 1783 N N . GLY A 1 236 ? 5.859 9.789 -15.148 1 96.19 236 GLY A N 1
ATOM 1784 C CA . GLY A 1 236 ? 6.258 11.156 -14.859 1 96.19 236 GLY A CA 1
ATOM 1785 C C . GLY A 1 236 ? 7.531 11.57 -15.578 1 96.19 236 GLY A C 1
ATOM 1786 O O . GLY A 1 236 ? 7.883 11 -16.609 1 96.19 236 GLY A O 1
ATOM 1787 N N . ASP A 1 237 ? 8.172 12.648 -15.094 1 95.5 237 ASP A N 1
ATOM 1788 C CA . ASP A 1 237 ? 9.359 13.273 -15.672 1 95.5 237 ASP A CA 1
ATOM 1789 C C . ASP A 1 237 ? 10.633 12.648 -15.109 1 95.5 237 ASP A C 1
ATOM 1791 O O . ASP A 1 237 ? 11.023 12.938 -13.977 1 95.5 237 ASP A O 1
ATOM 1795 N N . CYS A 1 238 ? 11.312 11.914 -15.891 1 95.88 238 CYS A N 1
ATOM 1796 C CA . CYS A 1 238 ? 12.477 11.164 -15.438 1 95.88 238 CYS A CA 1
ATOM 1797 C C . CYS A 1 238 ? 13.672 12.094 -15.219 1 95.88 238 CYS A C 1
ATOM 1799 O O . CYS A 1 238 ? 14.688 11.68 -14.656 1 95.88 238 CYS A O 1
ATOM 1801 N N . SER A 1 239 ? 13.531 13.32 -15.641 1 95.81 239 SER A N 1
ATOM 1802 C CA . SER A 1 239 ? 14.609 14.266 -15.398 1 95.81 239 SER A CA 1
ATOM 1803 C C . SER A 1 239 ? 14.57 14.805 -13.969 1 95.81 239 SER A C 1
ATOM 1805 O O . SER A 1 239 ? 15.539 15.391 -13.5 1 95.81 239 SER A O 1
ATOM 1807 N N . LEU A 1 240 ? 13.453 14.672 -13.258 1 96.75 240 LEU A N 1
ATOM 1808 C CA . LEU A 1 240 ? 13.359 15.086 -11.867 1 96.75 240 LEU A CA 1
ATOM 1809 C C . LEU A 1 240 ? 14.25 14.227 -10.977 1 96.75 240 LEU A C 1
ATOM 1811 O O . LEU A 1 240 ? 14.375 13.023 -11.203 1 96.75 240 LEU A O 1
ATOM 1815 N N . PRO A 1 241 ? 14.852 14.805 -9.93 1 97.5 241 PRO A N 1
ATOM 1816 C CA . PRO A 1 241 ? 15.594 13.977 -8.977 1 97.5 241 PRO A CA 1
ATOM 1817 C C . PRO A 1 241 ? 14.688 13.047 -8.18 1 97.5 241 PRO A C 1
ATOM 1819 O O . PRO A 1 241 ? 13.5 13.328 -8.016 1 97.5 241 PRO A O 1
ATOM 1822 N N . GLY A 1 242 ? 15.281 11.953 -7.691 1 97.94 242 GLY A N 1
ATOM 1823 C CA . GLY A 1 242 ? 14.562 11.094 -6.766 1 97.94 242 GLY A CA 1
ATOM 1824 C C . GLY A 1 242 ? 14.383 11.719 -5.395 1 97.94 242 GLY A C 1
ATOM 1825 O O . GLY A 1 242 ? 15.266 12.422 -4.906 1 97.94 242 GLY A O 1
ATOM 1826 N N . GLU A 1 243 ? 13.281 11.414 -4.793 1 98.38 243 GLU A N 1
ATOM 1827 C CA . GLU A 1 243 ? 13.008 12.023 -3.492 1 98.38 243 GLU A CA 1
ATOM 1828 C C . GLU A 1 243 ? 13.992 11.523 -2.436 1 98.38 243 GLU A C 1
ATOM 1830 O O . GLU A 1 243 ? 14.367 12.273 -1.531 1 98.38 243 GLU A O 1
ATOM 1835 N N . THR A 1 244 ? 14.438 10.25 -2.531 1 98.12 244 THR A N 1
ATOM 1836 C CA . THR A 1 244 ? 15.422 9.727 -1.59 1 98.12 244 THR A CA 1
ATOM 1837 C C . THR A 1 244 ? 16.719 10.539 -1.651 1 98.12 244 THR A C 1
ATOM 1839 O O . THR A 1 244 ? 17.234 10.961 -0.619 1 98.12 244 THR A O 1
ATOM 1842 N N . TYR A 1 245 ? 17.141 10.766 -2.822 1 97.5 245 TYR A N 1
ATOM 1843 C CA . TYR A 1 245 ? 18.359 11.547 -3.027 1 97.5 245 TYR A CA 1
ATOM 1844 C C . TYR A 1 245 ? 18.219 12.945 -2.436 1 97.5 245 TYR A C 1
ATOM 1846 O O . TYR A 1 245 ? 19.094 13.398 -1.703 1 97.5 245 TYR A O 1
ATOM 1854 N N . VAL A 1 246 ? 17.141 13.633 -2.691 1 98.19 246 VAL A N 1
ATOM 1855 C CA . VAL A 1 246 ? 16.906 15.016 -2.283 1 98.19 246 VAL A CA 1
ATOM 1856 C C . VAL A 1 246 ? 16.891 15.109 -0.76 1 98.19 246 VAL A C 1
ATOM 1858 O O . VAL A 1 246 ? 17.562 15.961 -0.172 1 98.19 246 VAL A O 1
ATOM 1861 N N . VAL A 1 247 ? 16.156 14.211 -0.112 1 98.31 247 VAL A N 1
ATOM 1862 C CA . VAL A 1 247 ? 15.984 14.258 1.336 1 98.31 247 VAL A CA 1
ATOM 1863 C C . VAL A 1 247 ? 17.312 13.906 2.021 1 98.31 247 VAL A C 1
ATOM 1865 O O . VAL A 1 247 ? 17.703 14.555 2.992 1 98.31 247 VAL A O 1
ATOM 1868 N N . GLU A 1 248 ? 17.984 12.914 1.503 1 96.62 248 GLU A N 1
ATOM 1869 C CA . GLU A 1 248 ? 19.25 12.5 2.092 1 96.62 248 GLU A CA 1
ATOM 1870 C C . GLU A 1 248 ? 20.328 13.586 1.924 1 96.62 248 GLU A C 1
ATOM 1872 O O . GLU A 1 248 ? 21.344 13.562 2.6 1 96.62 248 GLU A O 1
ATOM 1877 N N . ASN A 1 249 ? 20.062 14.484 1.041 1 96.56 249 ASN A N 1
ATOM 1878 C CA . ASN A 1 249 ? 21.016 15.578 0.845 1 96.56 249 ASN A CA 1
ATOM 1879 C C . ASN A 1 249 ? 20.5 16.875 1.46 1 96.56 249 ASN A C 1
ATOM 1881 O O . ASN A 1 249 ? 20.906 17.969 1.048 1 96.56 249 ASN A O 1
ATOM 1885 N N . GLY A 1 250 ? 19.562 16.812 2.314 1 96.88 250 GLY A N 1
ATOM 1886 C CA . GLY A 1 250 ? 19.281 17.891 3.248 1 96.88 250 GLY A CA 1
ATOM 1887 C C . GLY A 1 250 ? 18.156 18.797 2.787 1 96.88 250 GLY A C 1
ATOM 1888 O O . GLY A 1 250 ? 17.922 19.859 3.377 1 96.88 250 GLY A O 1
ATOM 1889 N N . LYS A 1 251 ? 17.453 18.453 1.733 1 98 251 LYS A N 1
ATOM 1890 C CA . LYS A 1 251 ? 16.312 19.25 1.255 1 98 251 LYS A CA 1
ATOM 1891 C C . LYS A 1 251 ? 15 18.484 1.431 1 98 251 LYS A C 1
ATOM 1893 O O . LYS A 1 251 ? 15.008 17.281 1.731 1 98 251 LYS A O 1
ATOM 1898 N N . ALA A 1 252 ? 13.883 19.203 1.361 1 98.62 252 ALA A N 1
ATOM 1899 C CA . ALA A 1 252 ? 12.57 18.578 1.449 1 98.62 252 ALA A CA 1
ATOM 1900 C C . ALA A 1 252 ? 12.078 18.141 0.074 1 98.62 252 ALA A C 1
ATOM 1902 O O . ALA A 1 252 ? 12.227 18.859 -0.909 1 98.62 252 ALA A O 1
ATOM 1903 N N . SER A 1 253 ? 11.594 16.984 0.004 1 98.69 253 SER A N 1
ATOM 1904 C CA . SER A 1 253 ? 11.07 16.484 -1.263 1 98.69 253 SER A CA 1
ATOM 1905 C C . SER A 1 253 ? 9.57 16.734 -1.378 1 98.69 253 SER A C 1
ATOM 1907 O O . SER A 1 253 ? 8.844 16.656 -0.384 1 98.69 253 SER A O 1
ATOM 1909 N N . VAL A 1 254 ? 9.07 17.047 -2.543 1 98.75 254 VAL A N 1
ATOM 1910 C CA . VAL A 1 254 ? 7.664 17.141 -2.904 1 98.75 254 VAL A CA 1
ATOM 1911 C C . VAL A 1 254 ? 7.375 16.25 -4.109 1 98.75 254 VAL A C 1
ATOM 1913 O O . VAL A 1 254 ? 7.773 16.562 -5.234 1 98.75 254 VAL A O 1
ATOM 1916 N N . SER A 1 255 ? 6.707 15.172 -3.914 1 98.44 255 SER A N 1
ATOM 1917 C CA . SER A 1 255 ? 6.324 14.25 -4.977 1 98.44 255 SER A CA 1
ATOM 1918 C C . SER A 1 255 ? 4.809 14.172 -5.121 1 98.44 255 SER A C 1
ATOM 1920 O O . SER A 1 255 ? 4.102 13.891 -4.152 1 98.44 255 SER A O 1
ATOM 1922 N N . PHE A 1 256 ? 4.32 14.453 -6.332 1 98.56 256 PHE A N 1
ATOM 1923 C CA . PHE A 1 256 ? 2.908 14.219 -6.605 1 98.56 256 PHE A CA 1
ATOM 1924 C C . PHE A 1 256 ? 2.65 12.742 -6.895 1 98.56 256 PHE A C 1
ATOM 1926 O O . PHE A 1 256 ? 3.412 12.109 -7.625 1 98.56 256 PHE A O 1
ATOM 1933 N N . TYR A 1 257 ? 1.641 12.172 -6.246 1 98.44 257 TYR A N 1
ATOM 1934 C CA . TYR A 1 257 ? 1.269 10.781 -6.48 1 98.44 257 TYR A CA 1
ATOM 1935 C C . TYR A 1 257 ? -0.157 10.68 -7.012 1 98.44 257 TY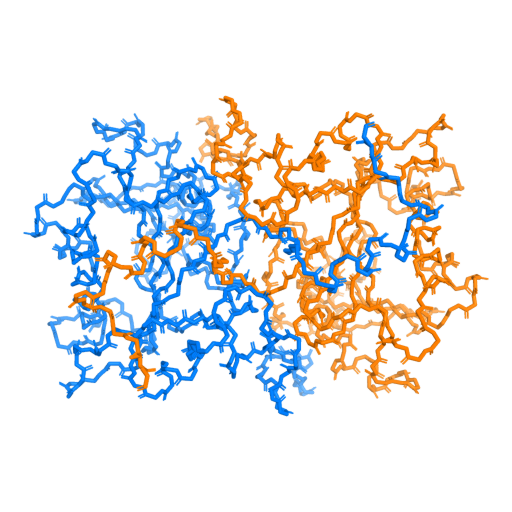R A C 1
ATOM 1937 O O . TYR A 1 257 ? -0.911 11.656 -6.973 1 98.44 257 TYR A O 1
ATOM 1945 N N . THR A 1 258 ? -0.54 9.562 -7.598 1 98.31 258 THR A N 1
ATOM 1946 C CA . THR A 1 258 ? -1.914 9.219 -7.949 1 98.31 258 THR A CA 1
ATOM 1947 C C . THR A 1 258 ? -2.299 7.871 -7.352 1 98.31 258 THR A C 1
ATOM 1949 O O . THR A 1 258 ? -1.44 7.133 -6.867 1 98.31 258 THR A O 1
ATOM 1952 N N . VAL A 1 259 ? -3.572 7.547 -7.375 1 98.06 259 VAL A N 1
ATOM 1953 C CA . VAL A 1 259 ? -4.039 6.285 -6.809 1 98.06 259 VAL A CA 1
ATOM 1954 C C . VAL A 1 259 ? -4.5 5.352 -7.93 1 98.06 259 VAL A C 1
ATOM 1956 O O . VAL A 1 259 ? -5.199 4.367 -7.68 1 98.06 259 VAL A O 1
ATOM 1959 N N . ASP A 1 260 ? -4.211 5.691 -9.219 1 98.38 260 ASP A N 1
ATOM 1960 C CA . ASP A 1 260 ? -4.363 4.789 -10.352 1 98.38 260 ASP A CA 1
ATOM 1961 C C . ASP A 1 260 ? -3.059 4.055 -10.648 1 98.38 260 ASP A C 1
ATOM 1963 O O . ASP A 1 260 ? -2.166 4.598 -11.305 1 98.38 260 ASP A O 1
ATOM 1967 N N . TYR A 1 261 ? -3.01 2.797 -10.281 1 97.19 261 TYR A N 1
ATOM 1968 C CA . TYR A 1 261 ? -1.774 2.025 -10.352 1 97.19 261 TYR A CA 1
ATOM 1969 C C . TYR A 1 261 ? -1.7 1.237 -11.656 1 97.19 261 TYR A C 1
ATOM 1971 O O . TYR A 1 261 ? -0.813 0.398 -11.828 1 97.19 261 TYR A O 1
ATOM 1979 N N . SER A 1 262 ? -2.607 1.492 -12.586 1 98.06 262 SER A N 1
ATOM 1980 C CA . SER A 1 262 ? -2.551 0.865 -13.898 1 98.06 262 SER A CA 1
ATOM 1981 C C . SER A 1 262 ? -1.246 1.198 -14.617 1 98.06 262 SER A C 1
ATOM 1983 O O . SER A 1 262 ? -0.768 2.332 -14.555 1 98.06 262 SER A O 1
ATOM 1985 N N . ALA A 1 263 ? -0.709 0.176 -15.242 1 98.25 263 ALA A N 1
ATOM 1986 C CA . ALA A 1 263 ? 0.464 0.458 -16.062 1 98.25 263 ALA A CA 1
ATOM 1987 C C . ALA A 1 263 ? 0.166 1.549 -17.094 1 98.25 263 ALA A C 1
ATOM 1989 O O . ALA A 1 263 ? -0.895 1.545 -17.719 1 98.25 263 ALA A O 1
ATOM 1990 N N . PRO A 1 264 ? 1.084 2.508 -17.234 1 97.88 264 PRO A N 1
ATOM 1991 C CA . PRO A 1 264 ? 0.868 3.572 -18.219 1 97.88 264 PRO A CA 1
ATOM 1992 C C . PRO A 1 264 ? 0.993 3.08 -19.656 1 97.88 264 PRO A C 1
ATOM 1994 O O . PRO A 1 264 ? 1.488 1.975 -19.906 1 97.88 264 PRO A O 1
ATOM 1997 N N . SER A 1 265 ? 0.455 3.916 -20.547 1 95.06 265 SER A N 1
ATOM 1998 C CA . SER A 1 265 ? 0.581 3.594 -21.969 1 95.06 265 SER A CA 1
ATOM 1999 C C . SER A 1 265 ? 2.002 3.838 -22.469 1 95.06 265 SER A C 1
ATOM 2001 O O . SER A 1 265 ? 2.342 4.953 -22.875 1 95.06 265 SER A O 1
ATOM 2003 N N . THR A 1 266 ? 2.863 2.914 -22.359 1 94.75 266 THR A N 1
ATOM 2004 C CA . THR A 1 266 ? 4.246 2.953 -22.828 1 94.75 266 THR A CA 1
ATOM 2005 C C . THR A 1 266 ? 4.5 1.854 -23.859 1 94.75 266 THR A C 1
ATOM 2007 O O . THR A 1 266 ? 3.627 1.024 -24.109 1 94.75 266 THR A O 1
ATOM 2010 N N . GLU A 1 267 ? 5.695 1.893 -24.438 1 95.06 267 GLU A N 1
ATOM 2011 C CA . GLU A 1 267 ? 6.086 0.815 -25.344 1 95.06 267 GLU A CA 1
ATOM 2012 C C . GLU A 1 267 ? 6.172 -0.519 -24.609 1 95.06 267 GLU A C 1
ATOM 2014 O O . GLU A 1 267 ? 5.863 -1.568 -25.172 1 95.06 267 GLU A O 1
ATOM 2019 N N . TYR A 1 268 ? 6.578 -0.463 -23.359 1 94.56 268 TYR A N 1
ATOM 2020 C CA . TYR A 1 268 ? 6.645 -1.682 -22.547 1 94.56 268 TYR A CA 1
ATOM 2021 C C . TYR A 1 268 ? 5.254 -2.26 -22.328 1 94.56 268 TYR A C 1
ATOM 2023 O O . TYR A 1 268 ? 5.047 -3.467 -22.453 1 94.56 268 TYR A O 1
ATOM 2031 N N . THR A 1 269 ? 4.309 -1.39 -22 1 96.25 269 THR A N 1
ATOM 2032 C CA . THR A 1 269 ? 2.938 -1.832 -21.781 1 96.25 269 THR A CA 1
ATOM 2033 C C . THR A 1 269 ? 2.34 -2.402 -23.062 1 96.25 269 THR A C 1
ATOM 2035 O O . THR A 1 269 ? 1.713 -3.463 -23.047 1 96.25 269 THR A O 1
ATOM 2038 N N . LYS A 1 270 ? 2.564 -1.729 -24.172 1 94.81 270 LYS A N 1
ATOM 2039 C CA . LYS A 1 270 ? 2.045 -2.18 -25.453 1 94.81 270 LYS A CA 1
ATOM 2040 C C . LYS A 1 270 ? 2.615 -3.543 -25.828 1 94.81 270 LYS A C 1
ATOM 2042 O O . LYS A 1 270 ? 1.891 -4.414 -26.328 1 94.81 270 LYS A O 1
ATOM 2047 N N . SER A 1 271 ? 3.885 -3.668 -25.594 1 94.12 271 SER A N 1
ATOM 2048 C CA . SER A 1 271 ? 4.531 -4.941 -25.891 1 94.12 271 SER A CA 1
ATOM 2049 C C . SER A 1 271 ? 3.951 -6.066 -25.047 1 94.12 271 SER A C 1
ATOM 2051 O O . SER A 1 271 ? 3.734 -7.176 -25.531 1 94.12 271 SER A O 1
ATOM 2053 N N . LEU A 1 272 ? 3.713 -5.812 -23.781 1 95.06 272 LEU A N 1
ATOM 2054 C CA . LEU A 1 272 ? 3.127 -6.805 -22.891 1 95.06 272 LEU A CA 1
ATOM 2055 C C . LEU A 1 272 ? 1.733 -7.207 -23.359 1 95.06 272 LEU A C 1
ATOM 2057 O O . LEU A 1 272 ? 1.4 -8.391 -23.391 1 95.06 272 LEU A O 1
ATOM 2061 N N . ILE A 1 273 ? 0.95 -6.199 -23.75 1 94.88 273 ILE A N 1
ATOM 2062 C CA . ILE A 1 273 ? -0.411 -6.438 -24.219 1 94.88 273 ILE A CA 1
ATOM 2063 C C . ILE A 1 273 ? -0.38 -7.316 -25.469 1 94.88 273 ILE A C 1
ATOM 2065 O O . ILE A 1 273 ? -1.136 -8.289 -25.578 1 94.88 273 ILE A O 1
ATOM 2069 N N . GLN A 1 274 ? 0.477 -6.988 -26.344 1 94.69 274 GLN A N 1
ATOM 2070 C CA . GLN A 1 274 ? 0.599 -7.77 -27.562 1 94.69 274 GLN A CA 1
ATOM 2071 C C . GLN A 1 274 ? 1.03 -9.203 -27.266 1 94.69 274 GLN A C 1
ATOM 2073 O O . GLN A 1 274 ? 0.523 -10.148 -27.875 1 94.69 274 GLN A O 1
ATOM 2078 N N . ARG A 1 275 ? 1.918 -9.305 -26.391 1 94.94 275 ARG A N 1
ATOM 2079 C CA . ARG A 1 275 ? 2.479 -10.602 -26.031 1 94.94 275 ARG A CA 1
ATOM 2080 C C . ARG A 1 275 ? 1.397 -11.539 -25.5 1 94.94 275 ARG A C 1
ATOM 2082 O O . ARG A 1 275 ? 1.391 -12.727 -25.828 1 94.94 275 ARG A O 1
ATOM 2089 N N . VAL A 1 276 ? 0.458 -11.016 -24.734 1 96.31 276 VAL A N 1
ATOM 2090 C CA . VAL A 1 276 ? -0.491 -11.891 -24.047 1 96.31 276 VAL A CA 1
ATOM 2091 C C . VAL A 1 276 ? -1.807 -11.93 -24.828 1 96.31 276 VAL A C 1
ATOM 2093 O O . VAL A 1 276 ? -2.771 -12.562 -24.375 1 96.31 276 VAL A O 1
ATOM 2096 N N . ALA A 1 277 ? -1.893 -11.398 -25.969 1 95.75 277 ALA A N 1
ATOM 2097 C CA . ALA A 1 277 ? -3.127 -11.195 -26.719 1 95.75 277 ALA A CA 1
ATOM 2098 C C . ALA A 1 277 ? -3.742 -12.523 -27.141 1 95.75 277 ALA A C 1
ATOM 2100 O O . ALA A 1 277 ? -4.938 -12.602 -27.438 1 95.75 277 ALA A O 1
ATOM 2101 N N . SER A 1 278 ? -3 -13.602 -27.203 1 95.19 278 SER A N 1
ATOM 2102 C CA . SER A 1 278 ? -3.502 -14.898 -27.656 1 95.19 278 SER A CA 1
ATOM 2103 C C . SER A 1 278 ? -4.402 -15.539 -26.609 1 95.19 278 SER A C 1
ATOM 2105 O O . SER A 1 278 ? -5.199 -16.422 -26.922 1 95.19 278 SER A O 1
ATOM 2107 N N . PHE A 1 279 ? -4.25 -15.031 -25.297 1 96.62 279 PHE A N 1
ATOM 2108 C CA . PHE A 1 279 ? -5.043 -15.719 -24.281 1 96.62 279 PHE A CA 1
ATOM 2109 C C . PHE A 1 279 ? -5.688 -14.719 -23.328 1 96.62 279 PHE A C 1
ATOM 2111 O O . PHE A 1 279 ? -6.352 -15.109 -22.359 1 96.62 279 PHE A O 1
ATOM 2118 N N . VAL A 1 280 ? -5.441 -13.469 -23.516 1 97 280 VAL A N 1
ATOM 2119 C CA . VAL A 1 280 ? -6.113 -12.383 -22.812 1 97 280 VAL A CA 1
ATOM 2120 C C . VAL A 1 280 ? -6.871 -11.508 -23.797 1 97 280 VAL A C 1
ATOM 2122 O O . VAL A 1 280 ? -6.266 -10.898 -24.688 1 97 280 VAL A O 1
ATOM 2125 N N . SER A 1 281 ? -8.148 -11.469 -23.641 1 93.06 281 SER A N 1
ATOM 2126 C CA . SER A 1 281 ? -8.977 -10.766 -24.609 1 93.06 281 SER A CA 1
ATOM 2127 C C . SER A 1 281 ? -9.117 -9.289 -24.25 1 93.06 281 SER A C 1
ATOM 2129 O O . SER A 1 281 ? -8.992 -8.914 -23.094 1 93.06 281 SER A O 1
ATOM 2131 N N . SER A 1 282 ? -9.312 -8.383 -25.297 1 82.44 282 SER A N 1
ATOM 2132 C CA . SER A 1 282 ? -9.648 -6.973 -25.109 1 82.44 282 SER A CA 1
ATOM 2133 C C . SER A 1 282 ? -11.164 -6.766 -25.125 1 82.44 282 SER A C 1
ATOM 2135 O O . SER A 1 282 ? -11.867 -7.355 -25.953 1 82.44 282 SER A O 1
ATOM 2137 N N . ASP A 1 283 ? -11.883 -7.031 -24.062 1 65.31 283 ASP A N 1
ATOM 2138 C CA . ASP A 1 283 ? -13.336 -6.957 -24.141 1 65.31 283 ASP A CA 1
ATOM 2139 C C . ASP A 1 283 ? -13.789 -5.668 -24.828 1 65.31 283 ASP A C 1
ATOM 2141 O O . ASP A 1 283 ? -13.672 -4.582 -24.25 1 65.31 283 ASP A O 1
ATOM 2145 N N . LYS A 1 284 ? -13.344 -5.438 -26.094 1 49.47 284 LYS A N 1
ATOM 2146 C CA . LYS A 1 284 ? -14.062 -4.344 -26.75 1 49.47 284 LYS A CA 1
ATOM 2147 C C . LYS A 1 284 ? -15.547 -4.652 -26.875 1 49.47 284 LYS A C 1
ATOM 2149 O O . LYS A 1 284 ? -15.938 -5.816 -26.984 1 49.47 284 LYS A O 1
ATOM 2154 N N . MET B 1 1 ? -2.199 -25.016 -6.129 1 94.44 1 MET B N 1
ATOM 2155 C CA . MET B 1 1 ? -1.39 -24.391 -7.168 1 94.44 1 MET B CA 1
ATOM 2156 C C . MET B 1 1 ? 0.038 -24.922 -7.145 1 94.44 1 MET B C 1
ATOM 2158 O O . MET B 1 1 ? 0.599 -25.25 -8.195 1 94.44 1 MET B O 1
ATOM 2162 N N . TYR B 1 2 ? 0.655 -25.062 -5.914 1 95.44 2 TYR B N 1
ATOM 2163 C CA . TYR B 1 2 ? 1.993 -25.625 -5.754 1 95.44 2 TYR B CA 1
ATOM 2164 C C . TYR B 1 2 ? 2.1 -26.984 -6.422 1 95.44 2 TYR B C 1
ATOM 2166 O O . TYR B 1 2 ? 2.982 -27.203 -7.254 1 95.44 2 TYR B O 1
ATOM 2174 N N . ARG B 1 3 ? 1.173 -27.828 -6.137 1 93.5 3 ARG B N 1
ATOM 2175 C CA . ARG B 1 3 ? 1.149 -29.172 -6.68 1 93.5 3 ARG B CA 1
ATOM 2176 C C . ARG B 1 3 ? 1.066 -29.156 -8.203 1 93.5 3 ARG B C 1
ATOM 2178 O O . ARG B 1 3 ? 1.793 -29.891 -8.875 1 93.5 3 ARG B O 1
ATOM 2185 N N . ILE B 1 4 ? 0.188 -28.375 -8.711 1 95.44 4 ILE B N 1
ATOM 2186 C CA . ILE B 1 4 ? -0.039 -28.359 -10.156 1 95.44 4 ILE B CA 1
ATOM 2187 C C . ILE B 1 4 ? 1.208 -27.828 -10.867 1 95.44 4 ILE B C 1
ATOM 2189 O O . ILE B 1 4 ? 1.618 -28.375 -11.891 1 95.44 4 ILE B O 1
ATOM 2193 N N . PHE B 1 5 ? 1.881 -26.766 -10.375 1 97.88 5 PHE B N 1
ATOM 2194 C CA . PHE B 1 5 ? 3.115 -26.25 -10.961 1 97.88 5 PHE B CA 1
ATOM 2195 C C . PHE B 1 5 ? 4.199 -27.328 -10.961 1 97.88 5 PHE B C 1
ATOM 2197 O O . PHE B 1 5 ? 4.945 -27.469 -11.93 1 97.88 5 PHE B O 1
ATOM 2204 N N . LYS B 1 6 ? 4.293 -28.062 -9.859 1 97.31 6 LYS B N 1
ATOM 2205 C CA . LYS B 1 6 ? 5.262 -29.141 -9.781 1 97.31 6 LYS B CA 1
ATOM 2206 C C . LYS B 1 6 ? 4.992 -30.203 -10.852 1 97.31 6 LYS B C 1
ATOM 2208 O O . LYS B 1 6 ? 5.918 -30.688 -11.508 1 97.31 6 LYS B O 1
ATOM 2213 N N . GLU B 1 7 ? 3.775 -30.531 -10.961 1 96.38 7 GLU B N 1
ATOM 2214 C CA . GLU B 1 7 ? 3.373 -31.516 -11.945 1 96.38 7 GLU B CA 1
ATOM 2215 C C . GLU B 1 7 ? 3.715 -31.078 -13.359 1 96.38 7 GLU B C 1
ATOM 2217 O O . GLU B 1 7 ? 3.965 -31.906 -14.234 1 96.38 7 GLU B O 1
ATOM 2222 N N . LYS B 1 8 ? 3.752 -29.828 -13.562 1 97.31 8 LYS B N 1
ATOM 2223 C CA . LYS B 1 8 ? 4.07 -29.266 -14.867 1 97.31 8 LYS B CA 1
ATOM 2224 C C . LYS B 1 8 ? 5.582 -29.172 -15.078 1 97.31 8 LYS B C 1
ATOM 2226 O O . LYS B 1 8 ? 6.043 -28.734 -16.125 1 97.31 8 LYS B O 1
ATOM 2231 N N . GLY B 1 9 ? 6.395 -29.484 -14.086 1 97.5 9 GLY B N 1
ATOM 2232 C CA . GLY B 1 9 ? 7.836 -29.594 -14.242 1 97.5 9 GLY B CA 1
ATOM 2233 C C . GLY B 1 9 ? 8.586 -28.375 -13.75 1 97.5 9 GLY B C 1
ATOM 2234 O O . GLY B 1 9 ? 9.805 -28.266 -13.945 1 97.5 9 GLY B O 1
ATOM 2235 N N . HIS B 1 10 ? 7.93 -27.438 -13.102 1 97.81 10 HIS B N 1
ATOM 2236 C CA . HIS B 1 10 ? 8.602 -26.25 -12.578 1 97.81 10 HIS B CA 1
ATOM 2237 C C . HIS B 1 10 ? 9.344 -26.578 -11.281 1 97.81 10 HIS B C 1
ATOM 2239 O O . HIS B 1 10 ? 8.953 -27.484 -10.547 1 97.81 10 HIS B O 1
ATOM 2245 N N . ASN B 1 11 ? 10.477 -25.859 -11.055 1 98.25 11 ASN B N 1
ATOM 2246 C CA . ASN B 1 11 ? 11.109 -25.828 -9.734 1 98.25 11 ASN B CA 1
ATOM 2247 C C . ASN B 1 11 ? 10.406 -24.844 -8.805 1 98.25 11 ASN B C 1
ATOM 2249 O O . ASN B 1 11 ? 10.695 -23.641 -8.836 1 98.25 11 ASN B O 1
ATOM 2253 N N . VAL B 1 12 ? 9.477 -25.375 -8 1 98.38 12 VAL B N 1
ATOM 2254 C CA . VAL B 1 12 ? 8.555 -24.531 -7.242 1 98.38 12 VAL B CA 1
ATOM 2255 C C . VAL B 1 12 ? 8.984 -24.5 -5.777 1 98.38 12 VAL B C 1
ATOM 2257 O O . VAL B 1 12 ? 9.211 -25.547 -5.164 1 98.38 12 VAL B O 1
ATOM 2260 N N . TRP B 1 13 ? 9.125 -23.297 -5.227 1 98.75 13 TRP B N 1
ATOM 2261 C CA . TRP B 1 13 ? 9.359 -23.047 -3.807 1 98.75 13 TRP B CA 1
ATOM 2262 C C . TRP B 1 13 ? 8.25 -22.188 -3.213 1 98.75 13 TRP B C 1
ATOM 2264 O O . TRP B 1 13 ? 7.84 -21.188 -3.812 1 98.75 13 TRP B O 1
ATOM 2274 N N . LEU B 1 14 ? 7.738 -22.641 -2.09 1 98.31 14 LEU B N 1
ATOM 2275 C CA . LEU B 1 14 ? 6.637 -21.953 -1.434 1 98.31 14 LEU B CA 1
ATOM 2276 C C . LEU B 1 14 ? 7.074 -21.406 -0.078 1 98.31 14 LEU B C 1
ATOM 2278 O O . LEU B 1 14 ? 7.703 -22.109 0.709 1 98.31 14 LEU B O 1
ATOM 2282 N N . VAL B 1 15 ? 6.926 -20.188 0.213 1 98.25 15 VAL B N 1
ATOM 2283 C CA . VAL B 1 15 ? 7.039 -19.562 1.528 1 98.25 15 VAL B CA 1
ATOM 2284 C C . VAL B 1 15 ? 5.75 -18.812 1.856 1 98.25 15 VAL B C 1
ATOM 2286 O O . VAL B 1 15 ? 5.422 -17.812 1.202 1 98.25 15 VAL B O 1
ATOM 2289 N N . ALA B 1 16 ? 4.984 -19.234 2.793 1 96.19 16 ALA B N 1
ATOM 2290 C CA . ALA B 1 16 ? 3.693 -18.641 3.133 1 96.19 16 ALA B CA 1
ATOM 2291 C C . ALA B 1 16 ? 3.658 -18.188 4.59 1 96.19 16 ALA B C 1
ATOM 2293 O O . ALA B 1 16 ? 4.406 -18.719 5.422 1 96.19 16 ALA B O 1
ATOM 2294 N N . PRO B 1 17 ? 2.816 -17.219 4.891 1 95.31 17 PRO B N 1
ATOM 2295 C CA . PRO B 1 17 ? 2.641 -16.859 6.301 1 95.31 17 PRO B CA 1
ATOM 2296 C C . PRO B 1 17 ? 2.127 -18.031 7.148 1 95.31 17 PRO B C 1
ATOM 2298 O O . PRO B 1 17 ? 1.301 -18.812 6.684 1 95.31 17 PRO B O 1
ATOM 2301 N N . ALA B 1 18 ? 2.561 -18.047 8.367 1 93.56 18 ALA B N 1
ATOM 2302 C CA . ALA B 1 18 ? 2.133 -19.094 9.281 1 93.56 18 ALA B CA 1
ATOM 2303 C C . ALA B 1 18 ? 0.67 -18.922 9.68 1 93.56 18 ALA B C 1
ATOM 2305 O O . ALA B 1 18 ? -0.029 -19.891 9.961 1 93.56 18 ALA B O 1
ATOM 2306 N N . THR B 1 19 ? 0.264 -17.719 9.703 1 87.81 19 THR B N 1
ATOM 2307 C CA . THR B 1 19 ? -1.1 -17.391 10.117 1 87.81 19 THR B CA 1
ATOM 2308 C C . THR B 1 19 ? -1.766 -16.469 9.102 1 87.81 19 THR B C 1
ATOM 2310 O O . THR B 1 19 ? -1.092 -15.875 8.258 1 87.81 19 THR B O 1
ATOM 2313 N N . LYS B 1 20 ? -3.086 -16.359 9.188 1 79.38 20 LYS B N 1
ATOM 2314 C CA . LYS B 1 20 ? -3.852 -15.523 8.273 1 79.38 20 LYS B CA 1
ATOM 2315 C C . LYS B 1 20 ? -3.35 -14.078 8.297 1 79.38 20 LYS B C 1
ATOM 2317 O O . LYS B 1 20 ? -3.109 -13.516 9.367 1 79.38 20 LYS B O 1
ATOM 2322 N N . GLN B 1 21 ? -3.215 -13.539 7.145 1 77.44 21 GLN B N 1
ATOM 2323 C CA . GLN B 1 21 ? -2.631 -12.203 7.023 1 77.44 21 GLN B CA 1
ATOM 2324 C C . GLN B 1 21 ? -3.453 -11.328 6.09 1 77.44 21 GLN B C 1
ATOM 2326 O O . GLN B 1 21 ? -2.918 -10.414 5.453 1 77.44 21 GLN B O 1
ATOM 2331 N N . SER B 1 22 ? -4.688 -11.602 5.914 1 76.31 22 SER B N 1
ATOM 2332 C CA . SER B 1 22 ? -5.539 -10.773 5.066 1 76.31 22 SER B CA 1
ATOM 2333 C C . SER B 1 22 ? -5.582 -9.336 5.566 1 76.31 22 SER B C 1
ATOM 2335 O O . SER B 1 22 ? -5.613 -9.094 6.777 1 76.31 22 SER B O 1
ATOM 2337 N N . GLY B 1 23 ? -5.52 -8.359 4.566 1 77 23 GLY B N 1
ATOM 2338 C CA . GLY B 1 23 ? -5.648 -6.949 4.895 1 77 23 GLY B CA 1
ATOM 2339 C C . GLY B 1 23 ? -4.352 -6.332 5.379 1 77 23 GLY B C 1
ATOM 2340 O O . GLY B 1 23 ? -4.359 -5.27 6.004 1 77 23 GLY B O 1
ATOM 2341 N N . LYS B 1 24 ? -3.176 -6.949 5.109 1 79.69 24 LYS B N 1
ATOM 2342 C CA . LYS B 1 24 ? -1.906 -6.441 5.625 1 79.69 24 LYS B CA 1
ATOM 2343 C C . LYS B 1 24 ? -1.255 -5.484 4.629 1 79.69 24 LYS B C 1
ATOM 2345 O O . LYS B 1 24 ? -0.315 -4.766 4.977 1 79.69 24 LYS B O 1
ATOM 2350 N N . GLY B 1 25 ? -1.842 -5.508 3.367 1 85.44 25 GLY B N 1
ATOM 2351 C CA . GLY B 1 25 ? -1.302 -4.602 2.369 1 85.44 25 GLY B CA 1
ATOM 2352 C C . GLY B 1 25 ? 0.197 -4.746 2.178 1 85.44 25 GLY B C 1
ATOM 2353 O O . GLY B 1 25 ? 0.704 -5.855 2.027 1 85.44 25 GLY B O 1
ATOM 2354 N N . GLY B 1 26 ? 0.846 -3.629 2.092 1 84.81 26 GLY B N 1
ATOM 2355 C CA . GLY B 1 26 ? 2.285 -3.604 1.892 1 84.81 26 GLY B CA 1
ATOM 2356 C C . GLY B 1 26 ? 3.07 -3.666 3.189 1 84.81 26 GLY B C 1
ATOM 2357 O O . GLY B 1 26 ? 4.281 -3.449 3.199 1 84.81 26 GLY B O 1
ATOM 2358 N N . THR B 1 27 ? 2.342 -3.934 4.328 1 86.81 27 THR B N 1
ATOM 2359 C CA . THR B 1 27 ? 3.025 -4.051 5.613 1 86.81 27 THR B CA 1
ATOM 2360 C C . THR B 1 27 ? 4.113 -5.121 5.551 1 86.81 27 THR B C 1
ATOM 2362 O O . THR B 1 27 ? 3.855 -6.25 5.125 1 86.81 27 THR B O 1
ATOM 2365 N N . SER B 1 28 ? 5.316 -4.707 5.816 1 87.88 28 SER B N 1
ATOM 2366 C CA . SER B 1 28 ? 6.449 -5.617 5.977 1 87.88 28 SER B CA 1
ATOM 2367 C C . SER B 1 28 ? 6.902 -5.691 7.43 1 87.88 28 SER B C 1
ATOM 2369 O O . SER B 1 28 ? 7.668 -4.844 7.891 1 87.88 28 SER B O 1
ATOM 2371 N N . ASP B 1 29 ? 6.441 -6.656 8.078 1 87.69 29 ASP B N 1
ATOM 2372 C CA . ASP B 1 29 ? 6.711 -6.824 9.508 1 87.69 29 ASP B CA 1
ATOM 2373 C C . ASP B 1 29 ? 7.332 -8.188 9.789 1 87.69 29 ASP B C 1
ATOM 2375 O O . ASP B 1 29 ? 6.797 -9.219 9.375 1 87.69 29 ASP B O 1
ATOM 2379 N N . PHE B 1 30 ? 8.422 -8.133 10.406 1 93.12 30 PHE B N 1
ATOM 2380 C CA . PHE B 1 30 ? 9.109 -9.336 10.859 1 93.12 30 PHE B CA 1
ATOM 2381 C C . PHE B 1 30 ? 8.797 -9.617 12.32 1 93.12 30 PHE B C 1
ATOM 2383 O O . PHE B 1 30 ? 8.828 -8.711 13.156 1 93.12 30 PHE B O 1
ATOM 2390 N N . THR B 1 31 ? 8.5 -10.836 12.57 1 93.5 31 THR B N 1
ATOM 2391 C CA . THR B 1 31 ? 8.18 -11.203 13.945 1 93.5 31 THR B CA 1
ATOM 2392 C C . THR B 1 31 ? 9.406 -11.055 14.844 1 93.5 31 THR B C 1
ATOM 2394 O O . THR B 1 31 ? 10.523 -11.344 14.43 1 93.5 31 THR B O 1
ATOM 2397 N N . THR B 1 32 ? 9.086 -10.625 16.078 1 93.25 32 THR B N 1
ATOM 2398 C CA . THR B 1 32 ? 10.156 -10.531 17.062 1 93.25 32 THR B CA 1
ATOM 2399 C C . THR B 1 32 ? 10.258 -11.828 17.859 1 93.25 32 THR B C 1
ATOM 2401 O O . THR B 1 32 ? 11.086 -11.93 18.781 1 93.25 32 THR B O 1
ATOM 2404 N N . GLU B 1 33 ? 9.414 -12.797 17.5 1 94.81 33 GLU B N 1
ATOM 2405 C CA . GLU B 1 33 ? 9.406 -14.086 18.203 1 94.81 33 GLU B CA 1
ATOM 2406 C C . GLU B 1 33 ? 10.141 -15.156 17.391 1 94.81 33 GLU B C 1
ATOM 2408 O O . GLU B 1 33 ? 9.758 -15.445 16.25 1 94.81 33 GLU B O 1
ATOM 2413 N N . GLY B 1 34 ? 11.07 -15.766 18 1 95.88 34 GLY B N 1
ATOM 2414 C CA . GLY B 1 34 ? 11.805 -16.828 17.328 1 95.88 34 GLY B CA 1
ATOM 2415 C C . GLY B 1 34 ? 10.977 -18.078 17.109 1 95.88 34 GLY B C 1
ATOM 2416 O O . GLY B 1 34 ? 11.32 -18.922 16.281 1 95.88 34 GLY B O 1
ATOM 2417 N N . ASN B 1 35 ? 9.93 -18.172 17.938 1 96.81 35 ASN B N 1
ATOM 2418 C CA . ASN B 1 35 ? 9.031 -19.312 17.891 1 96.81 35 ASN B CA 1
ATOM 2419 C C . ASN B 1 35 ? 7.566 -18.891 17.859 1 96.81 35 ASN B C 1
ATOM 2421 O O . ASN B 1 35 ? 7.234 -17.781 18.312 1 96.81 35 ASN B O 1
ATOM 2425 N N . LEU B 1 36 ? 6.734 -19.766 17.328 1 96.69 36 LEU B N 1
ATOM 2426 C CA . LEU B 1 36 ? 5.301 -19.484 17.344 1 96.69 36 LEU B CA 1
ATOM 2427 C C . LEU B 1 36 ? 4.777 -19.469 18.781 1 96.69 36 LEU B C 1
ATOM 2429 O O . LEU B 1 36 ? 5 -20.406 19.547 1 96.69 36 LEU B O 1
ATOM 2433 N N . THR B 1 37 ? 4.051 -18.438 19.109 1 96.06 37 THR B N 1
ATOM 2434 C CA . THR B 1 37 ? 3.492 -18.297 20.453 1 96.06 37 THR B CA 1
ATOM 2435 C C . THR B 1 37 ? 2.113 -18.938 20.531 1 96.06 37 THR B C 1
ATOM 2437 O O . THR B 1 37 ? 1.559 -19.094 21.625 1 96.06 37 THR B O 1
ATOM 2440 N N . ALA B 1 38 ? 1.537 -19.25 19.516 1 95.19 38 ALA B N 1
ATOM 2441 C CA . ALA B 1 38 ? 0.297 -20 19.328 1 95.19 38 ALA B CA 1
ATOM 2442 C C . ALA B 1 38 ? 0.357 -20.859 18.078 1 95.19 38 ALA B C 1
ATOM 2444 O O . ALA B 1 38 ? 1.18 -20.625 17.188 1 95.19 38 ALA B O 1
ATOM 2445 N N . PRO B 1 39 ? -0.431 -21.891 18.078 1 94.75 39 PRO B N 1
ATOM 2446 C CA . PRO B 1 39 ? -0.443 -22.672 16.844 1 94.75 39 PRO B CA 1
ATOM 2447 C C . PRO B 1 39 ? -0.854 -21.828 15.625 1 94.75 39 PRO B C 1
ATOM 2449 O O . PRO B 1 39 ? -1.576 -20.844 15.766 1 94.75 39 PRO B O 1
ATOM 2452 N N . SER B 1 40 ? -0.341 -22.266 14.5 1 93.56 40 SER B N 1
ATOM 2453 C CA . SER B 1 40 ? -0.753 -21.609 13.273 1 93.56 40 SER B CA 1
ATOM 2454 C C . SER B 1 40 ? -2.195 -21.938 12.914 1 93.56 40 SER B C 1
ATOM 2456 O O . SER B 1 40 ? -2.871 -22.656 13.656 1 93.56 40 SER B O 1
ATOM 2458 N N . GLN B 1 41 ? -2.639 -21.297 11.859 1 87.25 41 GLN B N 1
ATOM 2459 C CA . GLN B 1 41 ? -3.986 -21.578 11.359 1 87.25 41 GLN B CA 1
ATOM 2460 C C . GLN B 1 41 ? -4.227 -23.078 11.211 1 87.25 41 GLN B C 1
ATOM 2462 O O . GLN B 1 41 ? -3.369 -23.797 10.703 1 87.25 41 GLN B O 1
ATOM 2467 N N . TYR B 1 42 ? -5.34 -23.609 11.711 1 87.69 42 TYR B N 1
ATOM 2468 C CA . TYR B 1 42 ? -5.773 -25 11.648 1 87.69 42 TYR B CA 1
ATOM 2469 C C . TYR B 1 42 ? -4.805 -25.906 12.391 1 87.69 42 TYR B C 1
ATOM 2471 O O . TYR B 1 42 ? -4.703 -27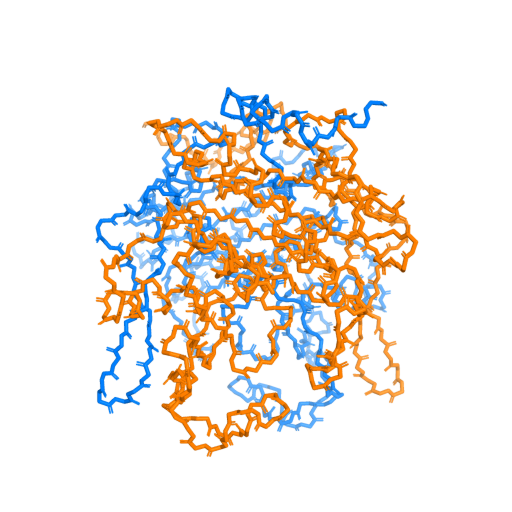.109 12.086 1 87.69 42 TYR B O 1
ATOM 2479 N N . ASP B 1 43 ? -3.918 -25.344 13.141 1 91.19 43 ASP B N 1
ATOM 2480 C CA . ASP B 1 43 ? -2.949 -26.062 13.961 1 91.19 43 ASP B CA 1
ATOM 2481 C C . ASP B 1 43 ? -1.949 -26.828 13.086 1 91.19 43 ASP B C 1
ATOM 2483 O O . ASP B 1 43 ? -1.504 -27.922 13.445 1 91.19 43 ASP B O 1
ATOM 2487 N N . LEU B 1 44 ? -1.723 -26.281 11.953 1 91.44 44 LEU B N 1
ATOM 2488 C CA . LEU B 1 44 ? -0.815 -26.938 11.016 1 91.44 44 LEU B CA 1
ATOM 2489 C C . LEU B 1 44 ? 0.614 -26.922 11.547 1 91.44 44 LEU B C 1
ATOM 2491 O O . LEU B 1 44 ? 1.369 -27.875 11.32 1 91.44 44 LEU B O 1
ATOM 2495 N N . ILE B 1 45 ? 1.002 -25.812 12.109 1 95.5 45 ILE B N 1
ATOM 2496 C CA . ILE B 1 45 ? 2.305 -25.641 12.75 1 95.5 45 ILE B CA 1
ATOM 2497 C C . ILE B 1 45 ? 2.125 -25.469 14.25 1 95.5 45 ILE B C 1
ATOM 2499 O O . ILE B 1 45 ? 1.45 -24.531 14.703 1 95.5 45 ILE B O 1
ATOM 2503 N N . PRO B 1 46 ? 2.615 -26.344 15.055 1 96.5 46 PRO B N 1
ATOM 2504 C CA . PRO B 1 46 ? 2.348 -26.312 16.484 1 96.5 46 PRO B CA 1
ATOM 2505 C C . PRO B 1 46 ? 2.99 -25.109 17.188 1 96.5 46 PRO B C 1
ATOM 2507 O O . PRO B 1 46 ? 4.016 -24.594 16.719 1 96.5 46 PRO B O 1
ATOM 2510 N N . LYS B 1 47 ? 2.332 -24.781 18.281 1 97 47 LYS B N 1
ATOM 2511 C CA . LYS B 1 47 ? 2.975 -23.828 19.188 1 97 47 LYS B CA 1
ATOM 2512 C C . LYS B 1 47 ? 4.391 -24.266 19.531 1 97 47 LYS B C 1
ATOM 2514 O O . LYS B 1 47 ? 4.637 -25.453 19.766 1 97 47 LYS B O 1
ATOM 2519 N N . GLY B 1 48 ? 5.258 -23.25 19.531 1 97.25 48 GLY B N 1
ATOM 2520 C CA . GLY B 1 48 ? 6.629 -23.547 19.922 1 97.25 48 GLY B CA 1
ATOM 2521 C C . GLY B 1 48 ? 7.527 -23.828 18.734 1 97.25 48 GLY B C 1
ATOM 2522 O O . GLY B 1 48 ? 8.758 -23.781 18.859 1 97.25 48 GLY B O 1
ATOM 2523 N N . ALA B 1 49 ? 6.992 -24.156 17.609 1 97.38 49 ALA B N 1
ATOM 2524 C CA . ALA B 1 49 ? 7.801 -24.328 16.391 1 97.38 49 ALA B CA 1
ATOM 2525 C C . ALA B 1 49 ? 8.539 -23.031 16.047 1 97.38 49 ALA B C 1
ATOM 2527 O O . ALA B 1 49 ? 8.094 -21.938 16.422 1 97.38 49 ALA B O 1
ATOM 2528 N N . PRO B 1 50 ? 9.711 -23.141 15.391 1 97.12 50 PRO B N 1
ATOM 2529 C CA . PRO B 1 50 ? 10.43 -21.938 14.984 1 97.12 50 PRO B CA 1
ATOM 2530 C C . PRO B 1 50 ? 9.57 -21 14.125 1 97.12 50 PRO B C 1
ATOM 2532 O O . PRO B 1 50 ? 8.641 -21.453 13.453 1 97.12 50 PRO B O 1
ATOM 2535 N N . SER B 1 51 ? 9.891 -19.719 14.094 1 96.94 51 SER B N 1
ATOM 2536 C CA . SER B 1 51 ? 9.125 -18.734 13.344 1 96.94 51 SER B CA 1
ATOM 2537 C C . SER B 1 51 ? 9.312 -18.922 11.844 1 96.94 51 SER B C 1
ATOM 2539 O O . SER B 1 51 ? 8.555 -18.359 11.039 1 96.94 51 SER B O 1
ATOM 2541 N N . VAL B 1 52 ? 10.359 -19.578 11.469 1 97.88 52 VAL B N 1
ATOM 2542 C CA . VAL B 1 52 ? 10.602 -19.969 10.086 1 97.88 52 VAL B CA 1
ATOM 2543 C C . VAL B 1 52 ? 10.922 -21.453 10.016 1 97.88 52 VAL B C 1
ATOM 2545 O O . VAL B 1 52 ? 11.68 -21.984 10.836 1 97.88 52 VAL B O 1
ATOM 2548 N N . GLY B 1 53 ? 10.258 -22.094 9.094 1 97.5 53 GLY B N 1
ATOM 2549 C CA . GLY B 1 53 ? 10.453 -23.516 8.969 1 97.5 53 GLY B CA 1
ATOM 2550 C C . GLY B 1 53 ? 9.867 -24.094 7.688 1 97.5 53 GLY B C 1
ATOM 2551 O O . GLY B 1 53 ? 9.438 -23.344 6.809 1 97.5 53 GLY B O 1
ATOM 2552 N N . HIS B 1 54 ? 10.008 -25.391 7.531 1 97.62 54 HIS B N 1
ATOM 2553 C CA . HIS B 1 54 ? 9.5 -26.016 6.316 1 97.62 54 HIS B CA 1
ATOM 2554 C C . HIS B 1 54 ? 8.672 -27.25 6.648 1 97.62 54 HIS B C 1
ATOM 2556 O O . HIS B 1 54 ? 8.734 -27.766 7.766 1 97.62 54 HIS B O 1
ATOM 2562 N N . ASP B 1 55 ? 7.848 -27.625 5.648 1 96.19 55 ASP B N 1
ATOM 2563 C CA . ASP B 1 55 ? 7.09 -28.875 5.746 1 96.19 55 ASP B CA 1
ATOM 2564 C C . ASP B 1 55 ? 8.016 -30.078 5.934 1 96.19 55 ASP B C 1
ATOM 2566 O O . ASP B 1 55 ? 9.023 -30.203 5.23 1 96.19 55 ASP B O 1
ATOM 2570 N N . PRO B 1 56 ? 7.727 -30.891 6.938 1 95.06 56 PRO B N 1
ATOM 2571 C CA . PRO B 1 56 ? 8.609 -32.031 7.203 1 95.06 56 PRO B CA 1
ATOM 2572 C C . PRO B 1 56 ? 8.688 -33 6.031 1 95.06 56 PRO B C 1
ATOM 2574 O O . PRO B 1 56 ? 9.664 -33.75 5.898 1 95.06 56 PRO B O 1
ATOM 2577 N N . LYS B 1 57 ? 7.723 -33.062 5.176 1 95.81 57 LYS B N 1
ATOM 2578 C CA . LYS B 1 57 ? 7.676 -34.031 4.098 1 95.81 57 LYS B CA 1
ATOM 2579 C C . LYS B 1 57 ? 8.055 -33.406 2.762 1 95.81 57 LYS B C 1
ATOM 2581 O O . LYS B 1 57 ? 8.219 -34.125 1.764 1 95.81 57 LYS B O 1
ATOM 2586 N N . ASP B 1 58 ? 8.148 -32.156 2.68 1 96.94 58 ASP B N 1
ATOM 2587 C CA . ASP B 1 58 ? 8.484 -31.422 1.457 1 96.94 58 ASP B CA 1
ATOM 2588 C C . ASP B 1 58 ? 9.344 -30.188 1.764 1 96.94 58 ASP B C 1
ATOM 2590 O O . ASP B 1 58 ? 8.836 -29.172 2.213 1 96.94 58 ASP B O 1
ATOM 2594 N N . SER B 1 59 ? 10.578 -30.266 1.475 1 97.5 59 SER B N 1
ATOM 2595 C CA . SER B 1 59 ? 11.562 -29.266 1.875 1 97.5 59 SER B CA 1
ATOM 2596 C C . SER B 1 59 ? 11.414 -27.984 1.06 1 97.5 59 SER B C 1
ATOM 2598 O O . SER B 1 59 ? 12.047 -26.969 1.357 1 97.5 59 SER B O 1
ATOM 2600 N N . GLN B 1 60 ? 10.516 -27.984 0.059 1 98.5 60 GLN B N 1
ATOM 2601 C CA . GLN B 1 60 ? 10.32 -26.797 -0.755 1 98.5 60 GLN B CA 1
ATOM 2602 C C . GLN B 1 60 ? 9.094 -26 -0.293 1 98.5 60 GLN B C 1
ATOM 2604 O O . GLN B 1 60 ? 8.797 -24.938 -0.833 1 98.5 60 GLN B O 1
ATOM 2609 N N . ILE B 1 61 ? 8.391 -26.531 0.682 1 98 61 ILE B N 1
ATOM 2610 C CA . ILE B 1 61 ? 7.262 -25.828 1.294 1 98 61 ILE B CA 1
ATOM 2611 C C . ILE B 1 61 ? 7.691 -25.219 2.625 1 98 61 ILE B C 1
ATOM 2613 O O . ILE B 1 61 ? 7.949 -25.953 3.592 1 98 61 ILE B O 1
ATOM 2617 N N . TRP B 1 62 ? 7.742 -23.922 2.676 1 98.44 62 TRP B N 1
ATOM 2618 C CA . TRP B 1 62 ? 8.203 -23.188 3.854 1 98.44 62 TRP B CA 1
ATOM 2619 C C . TRP B 1 62 ? 7.09 -22.312 4.418 1 98.44 62 TRP B C 1
ATOM 2621 O O . TRP B 1 62 ? 6.121 -22 3.721 1 98.44 62 TRP B O 1
ATOM 2631 N N . TYR B 1 63 ? 7.242 -21.984 5.719 1 97.75 63 TYR B N 1
ATOM 2632 C CA . TYR B 1 63 ? 6.43 -20.953 6.352 1 97.75 63 TYR B CA 1
ATOM 2633 C C . TYR B 1 63 ? 7.309 -19.938 7.074 1 97.75 63 TYR B C 1
ATOM 2635 O O . TYR B 1 63 ? 8.438 -20.25 7.457 1 97.75 63 TYR B O 1
ATOM 2643 N N . TYR B 1 64 ? 6.812 -18.781 7.168 1 97.44 64 TYR B N 1
ATOM 2644 C CA . TYR B 1 64 ? 7.367 -17.75 8.047 1 97.44 64 TYR B CA 1
ATOM 2645 C C . TYR B 1 64 ? 6.266 -17.047 8.82 1 97.44 64 TYR B C 1
ATOM 2647 O O . TYR B 1 64 ? 5.215 -16.719 8.258 1 97.44 64 TYR B O 1
ATOM 2655 N N . ASN B 1 65 ? 6.504 -16.859 10.117 1 95.94 65 ASN B N 1
ATOM 2656 C CA . ASN B 1 65 ? 5.574 -16.125 10.961 1 95.94 65 ASN B CA 1
ATOM 2657 C C . ASN B 1 65 ? 5.715 -14.609 10.758 1 95.94 65 ASN B C 1
ATOM 2659 O O . ASN B 1 65 ? 6.27 -13.914 11.609 1 95.94 65 ASN B O 1
ATOM 2663 N N . GLY B 1 66 ? 5.148 -14.148 9.695 1 94.44 66 GLY B N 1
ATOM 2664 C CA . GLY B 1 66 ? 5.207 -12.75 9.328 1 94.44 66 GLY B CA 1
ATOM 2665 C C . GLY B 1 66 ? 4.215 -12.375 8.242 1 94.44 66 GLY B C 1
ATOM 2666 O O . GLY B 1 66 ? 3.396 -13.203 7.832 1 94.44 66 GLY B O 1
ATOM 2667 N N . THR B 1 67 ? 4.219 -11.109 7.828 1 94.88 67 THR B N 1
ATOM 2668 C CA . THR B 1 67 ? 3.309 -10.617 6.801 1 94.88 67 THR B CA 1
ATOM 2669 C C . THR B 1 67 ? 3.686 -11.18 5.434 1 94.88 67 THR B C 1
ATOM 2671 O O . THR B 1 67 ? 4.801 -11.672 5.242 1 94.88 67 THR B O 1
ATOM 2674 N N . PRO B 1 68 ? 2.795 -11.102 4.473 1 96.06 68 PRO B N 1
ATOM 2675 C CA . PRO B 1 68 ? 3.086 -11.648 3.145 1 96.06 68 PRO B CA 1
ATOM 2676 C C . PRO B 1 68 ? 4.332 -11.023 2.514 1 96.06 68 PRO B C 1
ATOM 2678 O O . PRO B 1 68 ? 5.164 -11.734 1.947 1 96.06 68 PRO B O 1
ATOM 2681 N N . ALA B 1 69 ? 4.508 -9.711 2.627 1 96.56 69 ALA B N 1
ATOM 2682 C CA . ALA B 1 69 ? 5.707 -9.07 2.086 1 96.56 69 ALA B CA 1
ATOM 2683 C C . ALA B 1 69 ? 6.965 -9.594 2.773 1 96.56 69 ALA B C 1
ATOM 2685 O O . ALA B 1 69 ? 7.98 -9.836 2.119 1 96.56 69 ALA B O 1
ATOM 2686 N N . ALA B 1 70 ? 6.895 -9.773 4.098 1 96.5 70 ALA B N 1
ATOM 2687 C CA . ALA B 1 70 ? 8.031 -10.328 4.824 1 96.5 70 ALA B CA 1
ATOM 2688 C C . ALA B 1 70 ? 8.352 -11.734 4.332 1 96.5 70 ALA B C 1
ATOM 2690 O O . ALA B 1 70 ? 9.523 -12.109 4.223 1 96.5 70 ALA B O 1
ATOM 2691 N N . CYS B 1 71 ? 7.32 -12.516 4.055 1 97.88 71 CYS B N 1
ATOM 2692 C CA . CYS B 1 71 ? 7.543 -13.852 3.516 1 97.88 71 CYS B CA 1
ATOM 2693 C C . CYS B 1 71 ? 8.297 -13.789 2.195 1 97.88 71 CYS B C 1
ATOM 2695 O O . CYS B 1 71 ? 9.164 -14.625 1.931 1 97.88 71 CYS B O 1
ATOM 2697 N N . THR B 1 72 ? 7.953 -12.82 1.359 1 98.31 72 THR B N 1
ATOM 2698 C CA . THR B 1 72 ? 8.68 -12.633 0.108 1 98.31 72 THR B CA 1
ATOM 2699 C C . THR B 1 72 ? 10.156 -12.375 0.373 1 98.31 72 THR B C 1
ATOM 2701 O O . THR B 1 72 ? 11.023 -13 -0.234 1 98.31 72 THR B O 1
ATOM 2704 N N . PHE B 1 73 ? 10.484 -11.508 1.3 1 98.19 73 PHE B N 1
ATOM 2705 C CA . PHE B 1 73 ? 11.875 -11.164 1.589 1 98.19 73 PHE B CA 1
ATOM 2706 C C . PHE B 1 73 ? 12.602 -12.352 2.221 1 98.19 73 PHE B C 1
ATOM 2708 O O . PHE B 1 73 ? 13.766 -12.609 1.908 1 98.19 73 PHE B O 1
ATOM 2715 N N . VAL B 1 74 ? 11.906 -13.047 3.092 1 98.56 74 VAL B N 1
ATOM 2716 C CA . VAL B 1 74 ? 12.508 -14.227 3.699 1 98.56 74 VAL B CA 1
ATOM 2717 C C . VAL B 1 74 ? 12.797 -15.273 2.625 1 98.56 74 VAL B C 1
ATOM 2719 O O . VAL B 1 74 ? 13.836 -15.93 2.652 1 98.56 74 VAL B O 1
ATOM 2722 N N . ALA B 1 75 ? 11.891 -15.445 1.695 1 98.75 75 ALA B N 1
ATOM 2723 C CA . ALA B 1 75 ? 12.109 -16.359 0.576 1 98.75 75 ALA B CA 1
ATOM 2724 C C . ALA B 1 75 ? 13.344 -15.953 -0.223 1 98.75 75 ALA B C 1
ATOM 2726 O O . ALA B 1 75 ? 14.195 -16.797 -0.522 1 98.75 75 ALA B O 1
ATOM 2727 N N . LEU B 1 76 ? 13.461 -14.711 -0.509 1 98.5 76 LEU B N 1
ATOM 2728 C CA . LEU B 1 76 ? 14.484 -14.211 -1.419 1 98.5 76 LEU B CA 1
ATOM 2729 C C . LEU B 1 76 ? 15.844 -14.148 -0.728 1 98.5 76 LEU B C 1
ATOM 2731 O O . LEU B 1 76 ? 16.875 -14.352 -1.363 1 98.5 76 LEU B O 1
ATOM 2735 N N . ASP B 1 77 ? 15.867 -13.883 0.575 1 98.38 77 ASP B N 1
ATOM 2736 C CA . ASP B 1 77 ? 17.125 -13.523 1.229 1 98.38 77 ASP B CA 1
ATOM 2737 C C . ASP B 1 77 ? 17.609 -14.648 2.141 1 98.38 77 ASP B C 1
ATOM 2739 O O . ASP B 1 77 ? 18.75 -14.648 2.582 1 98.38 77 ASP B O 1
ATOM 2743 N N . TYR B 1 78 ? 16.75 -15.594 2.379 1 98.19 78 TYR B N 1
ATOM 2744 C CA . TYR B 1 78 ? 17.141 -16.656 3.305 1 98.19 78 TYR B CA 1
ATOM 2745 C C . TYR B 1 78 ? 16.859 -18.031 2.709 1 98.19 78 TYR B C 1
ATOM 2747 O O . TYR B 1 78 ? 17.766 -18.828 2.52 1 98.19 78 TYR B O 1
ATOM 2755 N N . VAL B 1 79 ? 15.641 -18.328 2.307 1 98.62 79 VAL B N 1
ATOM 2756 C CA . VAL B 1 79 ? 15.25 -19.672 1.911 1 98.62 79 VAL B CA 1
ATOM 2757 C C . VAL B 1 79 ? 15.961 -20.062 0.621 1 98.62 79 VAL B C 1
ATOM 2759 O O . VAL B 1 79 ? 16.656 -21.078 0.571 1 98.62 79 VAL B O 1
ATOM 2762 N N . LEU B 1 80 ? 15.805 -19.266 -0.392 1 98.62 80 LEU B N 1
ATOM 2763 C CA . LEU B 1 80 ? 16.344 -19.625 -1.695 1 98.62 80 LEU B CA 1
ATOM 2764 C C . LEU B 1 80 ? 17.875 -19.656 -1.655 1 98.62 80 LEU B C 1
ATOM 2766 O O . LEU B 1 80 ? 18.484 -20.672 -2.014 1 98.62 80 LEU B O 1
ATOM 2770 N N . PRO B 1 81 ? 18.5 -18.609 -1.131 1 97.69 81 PRO B N 1
ATOM 2771 C CA . PRO B 1 81 ? 19.969 -18.625 -1.144 1 97.69 81 PRO B CA 1
ATOM 2772 C C . PRO B 1 81 ? 20.547 -19.781 -0.328 1 97.69 81 PRO B C 1
ATOM 2774 O O . PRO B 1 81 ? 21.625 -20.281 -0.651 1 97.69 81 PRO B O 1
ATOM 2777 N N . LYS B 1 82 ? 19.875 -20.266 0.609 1 97.31 82 LYS B N 1
ATOM 2778 C CA . LYS B 1 82 ? 20.453 -21.234 1.521 1 97.31 82 LYS B CA 1
ATOM 2779 C C . LYS B 1 82 ? 20.047 -22.656 1.146 1 97.31 82 LYS B C 1
ATOM 2781 O O . LYS B 1 82 ? 20.797 -23.609 1.378 1 97.31 82 LYS B O 1
ATOM 2786 N N . PHE B 1 83 ? 18.906 -22.781 0.568 1 98.06 83 PHE B N 1
ATOM 2787 C CA . PHE B 1 83 ? 18.375 -24.141 0.496 1 98.06 83 PHE B CA 1
ATOM 2788 C C . PHE B 1 83 ? 18.062 -24.516 -0.945 1 98.06 83 PHE B C 1
ATOM 2790 O O . PHE B 1 83 ? 17.891 -25.703 -1.257 1 98.06 83 PHE B O 1
ATOM 2797 N N . ALA B 1 84 ? 17.906 -23.531 -1.776 1 97.56 84 ALA B N 1
ATOM 2798 C CA . ALA B 1 84 ? 17.672 -23.828 -3.186 1 97.56 84 ALA B CA 1
ATOM 2799 C C . ALA B 1 84 ? 18.969 -23.875 -3.971 1 97.56 84 ALA B C 1
ATOM 2801 O O . ALA B 1 84 ? 20.047 -23.578 -3.436 1 97.56 84 ALA B O 1
ATOM 2802 N N . ASN B 1 85 ? 18.938 -24.328 -5.191 1 96.19 85 ASN B N 1
ATOM 2803 C CA . ASN B 1 85 ? 20.109 -24.359 -6.066 1 96.19 85 ASN B CA 1
ATOM 2804 C C . ASN B 1 85 ? 20.188 -23.094 -6.926 1 96.19 85 ASN B C 1
ATOM 2806 O O . ASN B 1 85 ? 20.875 -23.078 -7.949 1 96.19 85 ASN B O 1
ATOM 2810 N N . PHE B 1 86 ? 19.375 -22.141 -6.633 1 95.75 86 PHE B N 1
ATOM 2811 C CA . PHE B 1 86 ? 19.359 -20.812 -7.234 1 95.75 86 PHE B CA 1
ATOM 2812 C C . PHE B 1 86 ? 19.062 -19.75 -6.191 1 95.75 86 PHE B C 1
ATOM 2814 O O . PHE B 1 86 ? 18.578 -20.062 -5.098 1 95.75 86 PHE B O 1
ATOM 2821 N N . SER B 1 87 ? 19.359 -18.5 -6.516 1 93.81 87 SER B N 1
ATOM 2822 C CA . SER B 1 87 ? 19.156 -17.453 -5.531 1 93.81 87 SER B CA 1
ATOM 2823 C C . SER B 1 87 ? 18.047 -16.5 -5.961 1 93.81 87 SER B C 1
ATOM 2825 O O . SER B 1 87 ? 17.438 -15.828 -5.125 1 93.81 87 SER B O 1
ATOM 2827 N N . VAL B 1 88 ? 17.844 -16.422 -7.27 1 95.25 88 VAL B N 1
ATOM 2828 C CA . VAL B 1 88 ? 16.828 -15.5 -7.777 1 95.25 88 VAL B CA 1
ATOM 2829 C C . VAL B 1 88 ? 15.805 -16.266 -8.609 1 95.25 88 VAL B C 1
ATOM 2831 O O . VAL B 1 88 ? 16.156 -16.953 -9.57 1 95.25 88 VAL B O 1
ATOM 2834 N N . PRO B 1 89 ? 14.562 -16.234 -8.188 1 97.56 89 PRO B N 1
ATOM 2835 C CA . PRO B 1 89 ? 13.539 -16.906 -8.984 1 97.56 89 PRO B CA 1
ATOM 2836 C C . PRO B 1 89 ? 13.234 -16.172 -10.297 1 97.56 89 PRO B C 1
ATOM 2838 O O . PRO B 1 89 ? 13.438 -14.969 -10.391 1 97.56 89 PRO B O 1
ATOM 2841 N N . ASP B 1 90 ? 12.742 -16.953 -11.273 1 96.38 90 ASP B N 1
ATOM 2842 C CA . ASP B 1 90 ? 12.336 -16.375 -12.547 1 96.38 90 ASP B CA 1
ATOM 2843 C C . ASP B 1 90 ? 11.023 -15.617 -12.414 1 96.38 90 ASP B C 1
ATOM 2845 O O . ASP B 1 90 ? 10.75 -14.68 -13.172 1 96.38 90 ASP B O 1
ATOM 2849 N N . LEU B 1 91 ? 10.234 -16.062 -11.469 1 98.31 91 LEU B N 1
ATOM 2850 C CA . LEU B 1 91 ? 8.891 -15.508 -11.297 1 98.31 91 LEU B CA 1
ATOM 2851 C C . LEU B 1 91 ? 8.391 -15.727 -9.875 1 98.31 91 LEU B C 1
ATOM 2853 O O . LEU B 1 91 ? 8.562 -16.797 -9.305 1 98.31 91 LEU B O 1
ATOM 2857 N N . VAL B 1 92 ? 7.887 -14.719 -9.297 1 98.75 92 VAL B N 1
ATOM 2858 C CA . VAL B 1 92 ? 7.156 -14.82 -8.031 1 98.75 92 VAL B CA 1
ATOM 2859 C C . VAL B 1 92 ? 5.652 -14.82 -8.305 1 98.75 92 VAL B C 1
ATOM 2861 O O . VAL B 1 92 ? 5.141 -13.938 -8.992 1 98.75 92 VAL B O 1
ATOM 2864 N N . VAL B 1 93 ? 4.941 -15.828 -7.852 1 98.88 93 VAL B N 1
ATOM 2865 C CA . VAL B 1 93 ? 3.484 -15.883 -7.918 1 98.88 93 VAL B CA 1
ATOM 2866 C C . VAL B 1 93 ? 2.9 -15.836 -6.512 1 98.88 93 VAL B C 1
ATOM 2868 O O . VAL B 1 93 ? 3.289 -16.625 -5.641 1 98.88 93 VAL B O 1
ATOM 2871 N N . THR B 1 94 ? 2.029 -14.906 -6.262 1 98.12 94 THR B N 1
ATOM 2872 C CA . THR B 1 94 ? 1.354 -14.797 -4.973 1 98.12 94 THR B CA 1
ATOM 2873 C C . THR B 1 94 ? -0.13 -15.133 -5.113 1 98.12 94 THR B C 1
ATOM 2875 O O . THR B 1 94 ? -0.744 -14.836 -6.141 1 98.12 94 THR B O 1
ATOM 2878 N N . GLY B 1 95 ? -0.717 -15.734 -4.09 1 94.75 95 GLY B N 1
ATOM 2879 C CA . GLY B 1 95 ? -2.086 -16.219 -4.156 1 94.75 95 GLY B CA 1
ATOM 2880 C C . GLY B 1 95 ? -2.197 -17.609 -4.738 1 94.75 95 GLY B C 1
ATOM 2881 O O . GLY B 1 95 ? -1.239 -18.391 -4.688 1 94.75 95 GLY B O 1
ATOM 2882 N N . PRO B 1 96 ? -3.311 -18.031 -5.207 1 95 96 PRO B N 1
ATOM 2883 C CA . PRO B 1 96 ? -4.547 -17.25 -5.129 1 95 96 PRO B CA 1
ATOM 2884 C C . PRO B 1 96 ? -5.074 -17.125 -3.701 1 95 96 PRO B C 1
ATOM 2886 O O . PRO B 1 96 ? -5.148 -18.109 -2.975 1 95 96 PRO B O 1
ATOM 2889 N N . ASN B 1 97 ? -5.332 -15.914 -3.291 1 92.31 97 ASN B N 1
ATOM 2890 C CA . ASN B 1 97 ? -6.008 -15.758 -2.008 1 92.31 97 ASN B CA 1
ATOM 2891 C C . ASN B 1 97 ? -7.523 -15.852 -2.16 1 92.31 97 ASN B C 1
ATOM 2893 O O . ASN B 1 97 ? -8.039 -15.852 -3.279 1 92.31 97 ASN B O 1
ATOM 2897 N N . TYR B 1 98 ? -8.195 -16.016 -1.028 1 90.06 98 TYR B N 1
ATOM 2898 C CA . TYR B 1 98 ? -9.648 -15.953 -1.011 1 90.06 98 TYR B CA 1
ATOM 2899 C C . TYR B 1 98 ? -10.133 -14.508 -0.979 1 90.06 98 TYR B C 1
ATOM 2901 O O . TYR B 1 98 ? -9.68 -13.719 -0.146 1 90.06 98 TYR B O 1
ATOM 2909 N N . GLY B 1 99 ? -11.055 -14.203 -1.929 1 90.81 99 GLY B N 1
ATOM 2910 C CA . GLY B 1 99 ? -11.516 -12.836 -2.078 1 90.81 99 GLY B CA 1
ATOM 2911 C C . GLY B 1 99 ? -10.742 -12.055 -3.123 1 90.81 99 GLY B C 1
ATOM 2912 O O . GLY B 1 99 ? -9.555 -12.297 -3.336 1 90.81 99 GLY B O 1
ATOM 2913 N N . THR B 1 100 ? -11.312 -11.055 -3.711 1 91.25 100 THR B N 1
ATOM 2914 C CA . THR B 1 100 ? -10.703 -10.32 -4.812 1 91.25 100 THR B CA 1
ATOM 2915 C C . THR B 1 100 ? -9.945 -9.102 -4.297 1 91.25 100 THR B C 1
ATOM 2917 O O . THR B 1 100 ? -10.164 -8.656 -3.17 1 91.25 100 THR B O 1
ATOM 2920 N N . ASN B 1 101 ? -8.992 -8.703 -5.004 1 94 101 ASN B N 1
ATOM 2921 C CA . ASN B 1 101 ? -8.234 -7.48 -4.777 1 94 101 ASN B CA 1
ATOM 2922 C C . ASN B 1 101 ? -8.43 -6.48 -5.914 1 94 101 ASN B C 1
ATOM 2924 O O . ASN B 1 101 ? -7.52 -6.258 -6.715 1 94 101 ASN B O 1
ATOM 2928 N N . LEU B 1 102 ? -9.586 -5.848 -5.934 1 97.19 102 LEU B N 1
ATOM 2929 C CA . LEU B 1 102 ? -10.055 -5.055 -7.062 1 97.19 102 LEU B CA 1
ATOM 2930 C C . LEU B 1 102 ? -9.945 -3.562 -6.762 1 97.19 102 LEU B C 1
ATOM 2932 O O . LEU B 1 102 ? -10.477 -3.088 -5.754 1 97.19 102 LEU B O 1
ATOM 2936 N N . GLY B 1 103 ? -9.297 -2.867 -7.703 1 97.38 103 GLY B N 1
ATOM 2937 C CA . GLY B 1 103 ? -9.188 -1.425 -7.559 1 97.38 103 GLY B CA 1
ATOM 2938 C C . GLY B 1 103 ? -7.98 -0.994 -6.746 1 97.38 103 GLY B C 1
ATOM 2939 O O . GLY B 1 103 ? -7.398 -1.8 -6.016 1 97.38 103 GLY B O 1
ATOM 2940 N N . GLY B 1 104 ? -7.68 0.292 -6.93 1 96.25 104 GLY B N 1
ATOM 2941 C CA . GLY B 1 104 ? -6.484 0.853 -6.32 1 96.25 104 GLY B CA 1
ATOM 2942 C C . GLY B 1 104 ? -6.496 0.775 -4.805 1 96.25 104 GLY B C 1
ATOM 2943 O O . GLY B 1 104 ? -5.465 0.509 -4.184 1 96.25 104 GLY B O 1
ATOM 2944 N N . PHE B 1 105 ? -7.664 0.991 -4.156 1 96.94 105 PHE B N 1
ATOM 2945 C CA . PHE B 1 105 ? -7.758 0.953 -2.701 1 96.94 105 PHE B CA 1
ATOM 2946 C C . PHE B 1 105 ? -7.461 -0.446 -2.176 1 96.94 105 PHE B C 1
ATOM 2948 O O . PHE B 1 105 ? -6.59 -0.622 -1.319 1 96.94 105 PHE B O 1
ATOM 2955 N N . VAL B 1 106 ? -8.062 -1.417 -2.752 1 95.56 106 VAL B N 1
ATOM 2956 C CA . VAL B 1 106 ? -7.906 -2.789 -2.281 1 95.56 106 VAL B CA 1
ATOM 2957 C C . VAL B 1 106 ? -6.504 -3.295 -2.615 1 95.56 106 VAL B C 1
ATOM 2959 O O . VAL B 1 106 ? -5.914 -4.059 -1.849 1 95.56 106 VAL B O 1
ATOM 2962 N N . TRP B 1 107 ? -5.93 -2.809 -3.686 1 95.5 107 TRP B N 1
ATOM 2963 C CA . TRP B 1 107 ? -4.578 -3.174 -4.102 1 95.5 107 TRP B CA 1
ATOM 2964 C C . TRP B 1 107 ? -3.568 -2.871 -3 1 95.5 107 TRP B C 1
ATOM 2966 O O . TRP B 1 107 ? -2.705 -3.697 -2.699 1 95.5 107 TRP B O 1
ATOM 2976 N N . THR B 1 108 ? -3.682 -1.733 -2.33 1 94.62 108 THR B N 1
ATOM 2977 C CA . THR B 1 108 ? -2.705 -1.342 -1.32 1 94.62 108 THR B CA 1
ATOM 2978 C C . THR B 1 108 ? -3.045 -1.964 0.031 1 94.62 108 THR B C 1
ATOM 2980 O O . THR B 1 108 ? -2.217 -1.965 0.945 1 94.62 108 THR B O 1
ATOM 2983 N N . LEU B 1 109 ? -4.246 -2.51 0.101 1 92.81 109 LEU B N 1
ATOM 2984 C CA . LEU B 1 109 ? -4.688 -3.148 1.338 1 92.81 109 LEU B CA 1
ATOM 2985 C C . LEU B 1 109 ? -4.441 -4.652 1.29 1 92.81 109 LEU B C 1
ATOM 2987 O O . LEU B 1 109 ? -4.43 -5.316 2.328 1 92.81 109 LEU B O 1
ATOM 2991 N N . SER B 1 110 ? -4.199 -5.195 0.148 1 93.56 110 SER B N 1
ATOM 2992 C CA . SER B 1 110 ? -4.098 -6.629 -0.091 1 93.56 110 SER B CA 1
ATOM 2993 C C . SER B 1 110 ? -2.703 -7.148 0.25 1 93.56 110 SER B C 1
ATOM 2995 O O . SER B 1 110 ? -1.713 -6.727 -0.349 1 93.56 110 SER B O 1
ATOM 2997 N N . GLY B 1 111 ? -2.682 -8.125 1.154 1 94.31 111 GLY B N 1
ATOM 2998 C CA . GLY B 1 111 ? -1.42 -8.797 1.43 1 94.31 111 GLY B CA 1
ATOM 2999 C C . GLY B 1 111 ? -0.862 -9.531 0.228 1 94.31 111 GLY B C 1
ATOM 3000 O O . GLY B 1 111 ? 0.352 -9.555 0.016 1 94.31 111 GLY B O 1
ATOM 3001 N N . THR B 1 112 ? -1.75 -10.164 -0.6 1 96 112 THR B N 1
ATOM 3002 C CA . THR B 1 112 ? -1.364 -10.828 -1.844 1 96 112 THR B CA 1
ATOM 3003 C C . THR B 1 112 ? -0.637 -9.852 -2.768 1 96 112 THR B C 1
ATOM 3005 O O . THR B 1 112 ? 0.433 -10.164 -3.291 1 96 112 THR B O 1
ATOM 3008 N N . ALA B 1 113 ? -1.204 -8.688 -2.908 1 96.94 113 ALA B N 1
ATOM 3009 C CA . ALA B 1 113 ? -0.592 -7.629 -3.711 1 96.94 113 ALA B CA 1
ATOM 3010 C C . ALA B 1 113 ? 0.727 -7.168 -3.098 1 96.94 113 ALA B C 1
ATOM 3012 O O . ALA B 1 113 ? 1.727 -7.012 -3.803 1 96.94 113 ALA B O 1
ATOM 3013 N N . GLY B 1 114 ? 0.705 -6.957 -1.783 1 96.69 114 GLY B N 1
ATOM 3014 C CA . GLY B 1 114 ? 1.898 -6.516 -1.079 1 96.69 114 GLY B CA 1
ATOM 3015 C C . GLY B 1 114 ? 3.088 -7.434 -1.292 1 96.69 114 GLY B C 1
ATOM 3016 O O . GLY B 1 114 ? 4.211 -6.965 -1.483 1 96.69 114 GLY B O 1
ATOM 3017 N N . ALA B 1 115 ? 2.844 -8.727 -1.256 1 97.69 115 ALA B N 1
ATOM 3018 C CA . ALA B 1 115 ? 3.906 -9.695 -1.494 1 97.69 115 ALA B CA 1
ATOM 3019 C C . ALA B 1 115 ? 4.434 -9.594 -2.924 1 97.69 115 ALA B C 1
ATOM 3021 O O . ALA B 1 115 ? 5.637 -9.711 -3.156 1 97.69 115 ALA B O 1
ATOM 3022 N N . ALA B 1 116 ? 3.533 -9.375 -3.861 1 98.44 116 ALA B N 1
ATOM 3023 C CA . ALA B 1 116 ? 3.906 -9.289 -5.27 1 98.44 116 ALA B CA 1
ATOM 3024 C C . ALA B 1 116 ? 4.738 -8.039 -5.547 1 98.44 116 ALA B C 1
ATOM 3026 O O . ALA B 1 116 ? 5.801 -8.125 -6.168 1 98.44 116 ALA B O 1
ATOM 3027 N N . TYR B 1 117 ? 4.262 -6.883 -5.078 1 97.94 117 TYR B N 1
ATOM 3028 C CA . TYR B 1 117 ? 5.016 -5.688 -5.438 1 97.94 117 TYR B CA 1
ATOM 3029 C C . TYR B 1 117 ? 6.254 -5.539 -4.562 1 97.94 117 TYR B C 1
ATOM 3031 O O . TYR B 1 117 ? 7.172 -4.781 -4.898 1 97.94 117 TYR B O 1
ATOM 3039 N N . ALA B 1 118 ? 6.379 -6.328 -3.432 1 97.94 118 ALA B N 1
ATOM 3040 C CA . ALA B 1 118 ? 7.672 -6.445 -2.764 1 97.94 118 ALA B CA 1
ATOM 3041 C C . ALA B 1 118 ? 8.711 -7.07 -3.689 1 97.94 118 ALA B C 1
ATOM 3043 O O . ALA B 1 118 ? 9.836 -6.574 -3.791 1 97.94 118 ALA B O 1
ATOM 3044 N N . ALA B 1 119 ? 8.32 -8.125 -4.371 1 98.62 119 ALA B N 1
ATOM 3045 C CA . ALA B 1 119 ? 9.211 -8.766 -5.34 1 98.62 119 ALA B CA 1
ATOM 3046 C C . ALA B 1 119 ? 9.5 -7.84 -6.516 1 98.62 119 ALA B C 1
ATOM 3048 O O . ALA B 1 119 ? 10.648 -7.742 -6.965 1 98.62 119 ALA B O 1
ATOM 3049 N N . THR B 1 120 ? 8.492 -7.148 -7.02 1 98.62 120 THR B N 1
ATOM 3050 C CA . THR B 1 120 ? 8.648 -6.238 -8.148 1 98.62 120 THR B CA 1
ATOM 3051 C C . THR B 1 120 ? 9.633 -5.121 -7.812 1 98.62 120 THR B C 1
ATOM 3053 O O . THR B 1 120 ? 10.484 -4.766 -8.633 1 98.62 120 THR B O 1
ATOM 3056 N N . ASN B 1 121 ? 9.5 -4.598 -6.605 1 98.5 121 ASN B N 1
ATOM 3057 C CA . ASN B 1 121 ? 10.445 -3.584 -6.145 1 98.5 121 ASN B CA 1
ATOM 3058 C C . ASN B 1 121 ? 11.883 -4.105 -6.16 1 98.5 121 ASN B C 1
ATOM 3060 O O . ASN B 1 121 ? 12.82 -3.34 -6.387 1 98.5 121 ASN B O 1
ATOM 3064 N N . ARG B 1 122 ? 12.055 -5.391 -5.965 1 98.06 122 ARG B N 1
ATOM 3065 C CA . ARG B 1 122 ? 13.359 -6.039 -5.965 1 98.06 122 ARG B CA 1
ATOM 3066 C C . ARG B 1 122 ? 13.828 -6.332 -7.387 1 98.06 122 ARG B C 1
ATOM 3068 O O . ARG B 1 122 ? 14.93 -6.852 -7.59 1 98.06 122 ARG B O 1
ATOM 3075 N N . GLY B 1 123 ? 13.047 -6.004 -8.398 1 97.88 123 GLY B N 1
ATOM 3076 C CA . GLY B 1 123 ? 13.391 -6.23 -9.789 1 97.88 123 GLY B CA 1
ATOM 3077 C C . GLY B 1 123 ? 13 -7.609 -10.289 1 97.88 123 GLY B C 1
ATOM 3078 O O . GLY B 1 123 ? 13.492 -8.07 -11.32 1 97.88 123 GLY B O 1
ATOM 3079 N N . ILE B 1 124 ? 12.164 -8.289 -9.555 1 98.12 124 ILE B N 1
ATOM 3080 C CA . ILE B 1 124 ? 11.766 -9.648 -9.906 1 98.12 124 ILE B CA 1
ATOM 3081 C C . ILE B 1 124 ? 10.344 -9.633 -10.469 1 98.12 124 ILE B C 1
ATOM 3083 O O . ILE B 1 124 ? 9.438 -9.031 -9.883 1 98.12 124 ILE B O 1
ATOM 3087 N N . PRO B 1 125 ? 10.094 -10.289 -11.656 1 98 125 PRO B N 1
ATOM 3088 C CA . PRO B 1 125 ? 8.734 -10.406 -12.172 1 98 125 PRO B CA 1
ATOM 3089 C C . PRO B 1 125 ? 7.773 -11.047 -11.172 1 98 125 PRO B C 1
ATOM 3091 O O . PRO B 1 125 ? 8.133 -12.023 -10.508 1 98 125 PRO B O 1
ATOM 3094 N N . ALA B 1 126 ? 6.543 -10.484 -11.094 1 98.81 126 ALA B N 1
ATOM 3095 C CA . ALA B 1 126 ? 5.586 -11.023 -10.125 1 98.81 126 ALA B CA 1
ATOM 3096 C C . ALA B 1 126 ? 4.168 -10.992 -10.688 1 98.81 126 ALA B C 1
ATOM 3098 O O . ALA B 1 126 ? 3.797 -10.07 -11.414 1 98.81 126 ALA B O 1
ATOM 3099 N N . ILE B 1 127 ? 3.398 -12.016 -10.406 1 98.88 127 ILE B N 1
ATOM 3100 C CA . ILE B 1 127 ? 1.978 -12.125 -10.719 1 98.88 127 ILE B CA 1
ATOM 3101 C C . ILE B 1 127 ? 1.185 -12.367 -9.438 1 98.88 127 ILE B C 1
ATOM 3103 O O . ILE B 1 127 ? 1.413 -13.352 -8.734 1 98.88 127 ILE B O 1
ATOM 3107 N N . ALA B 1 128 ? 0.314 -11.453 -9.109 1 98.69 128 ALA B N 1
ATOM 3108 C CA . ALA B 1 128 ? -0.603 -11.609 -7.98 1 98.69 128 ALA B CA 1
ATOM 3109 C C . ALA B 1 128 ? -1.95 -12.156 -8.438 1 98.69 128 ALA B C 1
ATOM 3111 O O . ALA B 1 128 ? -2.57 -11.609 -9.352 1 98.69 128 ALA B O 1
ATOM 3112 N N . ILE B 1 129 ? -2.422 -13.203 -7.789 1 98.62 129 ILE B N 1
ATOM 3113 C CA . ILE B 1 129 ? -3.67 -13.836 -8.203 1 98.62 129 ILE B CA 1
ATOM 3114 C C . ILE B 1 129 ? -4.629 -13.914 -7.02 1 98.62 129 ILE B C 1
ATOM 3116 O O . ILE B 1 129 ? -4.238 -14.312 -5.922 1 98.62 129 ILE B O 1
ATOM 3120 N N . SER B 1 130 ? -5.852 -13.516 -7.254 1 97.69 130 SER B N 1
ATOM 3121 C CA . SER B 1 130 ? -6.926 -13.555 -6.266 1 97.69 130 SER B CA 1
ATOM 3122 C C . SER B 1 130 ? -8.172 -14.234 -6.836 1 97.69 130 SER B C 1
ATOM 3124 O O . SER B 1 130 ? -8.469 -14.094 -8.023 1 97.69 130 SER B O 1
ATOM 3126 N N . ALA B 1 131 ? -8.82 -14.969 -6.035 1 97.5 131 ALA B N 1
ATOM 3127 C CA . ALA B 1 131 ? -10.031 -15.656 -6.469 1 97.5 131 ALA B CA 1
ATOM 3128 C C . ALA B 1 131 ? -11.234 -15.258 -5.609 1 97.5 131 ALA B C 1
ATOM 3130 O O . ALA B 1 131 ? -11.141 -15.227 -4.383 1 97.5 131 ALA B O 1
ATOM 3131 N N . SER B 1 132 ? -12.391 -15.086 -6.242 1 96.62 132 SER B N 1
ATOM 3132 C CA . SER B 1 132 ? -13.578 -14.516 -5.617 1 96.62 132 SER B CA 1
ATOM 3133 C C . SER B 1 132 ? -14.219 -15.5 -4.648 1 96.62 132 SER B C 1
ATOM 3135 O O . SER B 1 132 ? -15.047 -15.117 -3.82 1 96.62 132 SER B O 1
ATOM 3137 N N . ASN B 1 133 ? -13.922 -16.75 -4.809 1 94.44 133 ASN B N 1
ATOM 3138 C CA . ASN B 1 133 ? -14.609 -17.75 -3.996 1 94.44 133 ASN B CA 1
ATOM 3139 C C . ASN B 1 133 ? -14.312 -17.562 -2.51 1 94.44 133 ASN B C 1
ATOM 3141 O O . ASN B 1 133 ? -13.242 -17.078 -2.143 1 94.44 133 ASN B O 1
ATOM 3145 N N . GLN B 1 134 ? -15.242 -18.016 -1.674 1 90.12 134 GLN B N 1
ATOM 3146 C CA . GLN B 1 134 ? -15.086 -17.953 -0.225 1 90.12 134 GLN B CA 1
ATOM 3147 C C . GLN B 1 134 ? -14.016 -18.922 0.267 1 90.12 134 GLN B C 1
ATOM 3149 O O . GLN B 1 134 ? -13.734 -19.922 -0.387 1 90.12 134 GLN B O 1
ATOM 3154 N N . GLU B 1 135 ? -13.555 -18.516 1.389 1 88.81 135 GLU B N 1
ATOM 3155 C CA . GLU B 1 135 ? -12.516 -19.328 2.012 1 88.81 135 GLU B CA 1
ATOM 3156 C C . GLU B 1 135 ? -13.047 -20.719 2.369 1 88.81 135 GLU B C 1
ATOM 3158 O O . GLU B 1 135 ? -14.172 -20.844 2.846 1 88.81 135 GLU B O 1
ATOM 3163 N N . VAL B 1 136 ? -12.273 -21.703 2.131 1 83.81 136 VAL B N 1
ATOM 3164 C CA . VAL B 1 136 ? -12.539 -23.078 2.541 1 83.81 136 VAL B CA 1
ATOM 3165 C C . VAL B 1 136 ? -11.336 -23.641 3.293 1 83.81 136 VAL B C 1
ATOM 3167 O O . VAL B 1 136 ? -10.195 -23.453 2.865 1 83.81 136 VAL B O 1
ATOM 3170 N N . PRO B 1 137 ? -11.648 -24.281 4.461 1 83.44 137 PRO B N 1
ATOM 3171 C CA . PRO B 1 137 ? -10.516 -24.922 5.141 1 83.44 137 PRO B CA 1
ATOM 3172 C C . PRO B 1 137 ? -9.781 -25.922 4.258 1 83.44 137 PRO B C 1
ATOM 3174 O O . PRO B 1 137 ? -10.422 -26.641 3.48 1 83.44 137 PRO B O 1
ATOM 3177 N N . TYR B 1 138 ? -8.477 -25.938 4.402 1 79.44 138 TYR B N 1
ATOM 3178 C CA . TYR B 1 138 ? -7.648 -26.75 3.516 1 79.44 138 TYR B CA 1
ATOM 3179 C C . TYR B 1 138 ? -8.047 -28.219 3.582 1 79.44 138 TYR B C 1
ATOM 3181 O O . TYR B 1 138 ? -7.973 -28.938 2.58 1 79.44 138 TYR B O 1
ATOM 3189 N N . PHE B 1 139 ? -8.414 -28.703 4.801 1 81.44 139 PHE B N 1
ATOM 3190 C CA . PHE B 1 139 ? -8.719 -30.125 4.969 1 81.44 139 PHE B CA 1
ATOM 3191 C C . PHE B 1 139 ? -10.055 -30.469 4.324 1 81.44 139 PHE B C 1
ATOM 3193 O O . PHE B 1 139 ? -10.398 -31.641 4.195 1 81.44 139 PHE B O 1
ATOM 3200 N N . GLU B 1 140 ? -10.773 -29.438 3.914 1 81.56 140 GLU B N 1
ATOM 3201 C CA . GLU B 1 140 ? -12.023 -29.672 3.182 1 81.56 140 GLU B CA 1
ATOM 3202 C C . GLU B 1 140 ? -11.773 -29.734 1.678 1 81.56 140 GLU B C 1
ATOM 3204 O O . GLU B 1 140 ? -12.68 -30.047 0.906 1 81.56 140 GLU B O 1
ATOM 3209 N N . VAL B 1 141 ? -10.594 -29.375 1.321 1 81.19 141 VAL B N 1
ATOM 3210 C CA . VAL B 1 141 ? -10.203 -29.516 -0.079 1 81.19 141 VAL B CA 1
ATOM 3211 C C . VAL B 1 141 ? -9.797 -30.969 -0.359 1 81.19 141 VAL B C 1
ATOM 3213 O O . VAL B 1 141 ? -8.609 -31.281 -0.439 1 81.19 141 VAL B O 1
ATOM 3216 N N . LYS B 1 142 ? -10.711 -31.938 -0.537 1 77.44 142 LYS B N 1
ATOM 3217 C CA . LYS B 1 142 ? -10.5 -33.375 -0.552 1 77.44 142 LYS B CA 1
ATOM 3218 C C . LYS B 1 142 ? -10.477 -33.906 -1.979 1 77.44 142 LYS B C 1
ATOM 3220 O O . LYS B 1 142 ? -10.141 -35.094 -2.205 1 77.44 142 LYS B O 1
ATOM 3225 N N . ASN B 1 143 ? -10.992 -33.219 -2.85 1 73.44 143 ASN B N 1
ATOM 3226 C CA . ASN B 1 143 ? -11.023 -33.625 -4.242 1 73.44 143 ASN B CA 1
ATOM 3227 C C . ASN B 1 143 ? -10.727 -32.469 -5.191 1 73.44 143 ASN B C 1
ATOM 3229 O O . ASN B 1 143 ? -10.383 -31.375 -4.75 1 73.44 143 ASN B O 1
ATOM 3233 N N . ARG B 1 144 ? -10.758 -32.875 -6.418 1 78.88 144 ARG B N 1
ATOM 3234 C CA . ARG B 1 144 ? -10.43 -31.891 -7.441 1 78.88 144 ARG B CA 1
ATOM 3235 C C . ARG B 1 144 ? -11.664 -31.094 -7.844 1 78.88 144 ARG B C 1
ATOM 3237 O O . ARG B 1 144 ? -11.633 -30.359 -8.828 1 78.88 144 ARG B O 1
ATOM 3244 N N . THR B 1 145 ? -12.727 -31.312 -7.059 1 82.5 145 THR B N 1
ATOM 3245 C CA . THR B 1 145 ? -13.969 -30.656 -7.453 1 82.5 145 THR B CA 1
ATOM 3246 C C . THR B 1 145 ? -14.328 -29.547 -6.477 1 82.5 145 THR B C 1
ATOM 3248 O O . THR B 1 145 ? -15.406 -29.562 -5.883 1 82.5 145 THR B O 1
ATOM 3251 N N . ASN B 1 146 ? -13.445 -28.844 -6.004 1 88.44 146 ASN B N 1
ATOM 3252 C CA . ASN B 1 146 ? -13.734 -27.688 -5.145 1 88.44 146 ASN B CA 1
ATOM 3253 C C . ASN B 1 146 ? -13.195 -26.391 -5.742 1 88.44 146 ASN B C 1
ATOM 3255 O O . ASN B 1 146 ? -12.281 -26.422 -6.566 1 88.44 146 ASN B O 1
ATOM 3259 N N . PRO B 1 147 ? -13.789 -25.312 -5.297 1 90.38 147 PRO B N 1
ATOM 3260 C CA . PRO B 1 147 ? -13.438 -24.016 -5.879 1 90.38 147 PRO B CA 1
ATOM 3261 C C . PRO B 1 147 ? -11.953 -23.688 -5.73 1 90.38 147 PRO B C 1
ATOM 3263 O O . PRO B 1 147 ? -11.375 -23.016 -6.594 1 90.38 147 PRO B O 1
ATOM 3266 N N . ALA B 1 148 ? -11.352 -24.188 -4.676 1 92.12 148 ALA B N 1
ATOM 3267 C CA . ALA B 1 148 ? -9.922 -23.938 -4.488 1 92.12 148 ALA B CA 1
ATOM 3268 C C . ALA B 1 148 ? -9.102 -24.594 -5.598 1 92.12 148 ALA B C 1
ATOM 3270 O O . ALA B 1 148 ? -8.133 -24 -6.082 1 92.12 148 ALA B O 1
ATOM 3271 N N . THR B 1 149 ? -9.469 -25.797 -5.969 1 92.19 149 THR B N 1
ATOM 3272 C CA . THR B 1 149 ? -8.789 -26.5 -7.055 1 92.19 149 THR B CA 1
ATOM 3273 C C . THR B 1 149 ? -9.039 -25.797 -8.391 1 92.19 149 THR B C 1
ATOM 3275 O O . THR B 1 149 ? -8.125 -25.672 -9.211 1 92.19 149 THR B O 1
ATOM 3278 N N . TRP B 1 150 ? -10.297 -25.344 -8.57 1 94.75 150 TRP B N 1
ATOM 3279 C CA . TRP B 1 150 ? -10.609 -24.625 -9.797 1 94.75 150 TRP B CA 1
ATOM 3280 C C . TRP B 1 150 ? -9.773 -23.359 -9.906 1 94.75 150 TRP B C 1
ATOM 3282 O O . TRP B 1 150 ? -9.227 -23.047 -10.977 1 94.75 150 TRP B O 1
ATOM 3292 N N . ALA B 1 151 ? -9.672 -22.609 -8.82 1 96.12 151 ALA B N 1
ATOM 3293 C CA . ALA B 1 151 ? -8.867 -21.391 -8.805 1 96.12 151 ALA B CA 1
ATOM 3294 C C . ALA B 1 151 ? -7.406 -21.688 -9.109 1 96.12 151 ALA B C 1
ATOM 3296 O O . ALA B 1 151 ? -6.758 -20.953 -9.859 1 96.12 151 ALA B O 1
ATOM 3297 N N . ALA B 1 152 ? -6.883 -22.75 -8.523 1 95.75 152 ALA B N 1
ATOM 3298 C CA . ALA B 1 152 ? -5.508 -23.172 -8.773 1 95.75 152 ALA B CA 1
ATOM 3299 C C . ALA B 1 152 ? -5.293 -23.516 -10.242 1 95.75 152 ALA B C 1
ATOM 3301 O O . ALA B 1 152 ? -4.309 -23.078 -10.852 1 95.75 152 ALA B O 1
ATOM 3302 N N . GLN B 1 153 ? -6.191 -24.25 -10.797 1 96.06 153 GLN B N 1
ATOM 3303 C CA . GLN B 1 153 ? -6.082 -24.672 -12.188 1 96.06 153 GLN B CA 1
ATOM 3304 C C . GLN B 1 153 ? -6.129 -23.469 -13.133 1 96.06 153 GLN B C 1
ATOM 3306 O O . GLN B 1 153 ? -5.316 -23.359 -14.047 1 96.06 153 GLN B O 1
ATOM 3311 N N . ALA B 1 154 ? -7.102 -22.578 -12.883 1 97.75 154 ALA B N 1
ATOM 3312 C CA . ALA B 1 154 ? -7.199 -21.359 -13.703 1 97.75 154 ALA B CA 1
ATOM 3313 C C . ALA B 1 154 ? -5.938 -20.516 -13.578 1 97.75 154 ALA B C 1
ATOM 3315 O O . ALA B 1 154 ? -5.453 -19.969 -14.57 1 97.75 154 ALA B O 1
ATOM 3316 N N . SER B 1 155 ? -5.406 -20.438 -12.383 1 98.44 155 SER B N 1
ATOM 3317 C CA . SER B 1 155 ? -4.191 -19.672 -12.125 1 98.44 155 SER B CA 1
ATOM 3318 C C . SER B 1 155 ? -2.998 -20.25 -12.867 1 98.44 155 SER B C 1
ATOM 3320 O O . SER B 1 155 ? -2.254 -19.531 -13.523 1 98.44 155 SER B O 1
ATOM 3322 N N . VAL B 1 156 ? -2.824 -21.547 -12.75 1 98.44 156 VAL B N 1
ATOM 3323 C CA . VAL B 1 156 ? -1.695 -22.219 -13.383 1 98.44 156 VAL B CA 1
ATOM 3324 C C . VAL B 1 156 ? -1.805 -22.094 -14.898 1 98.44 156 VAL B C 1
ATOM 3326 O O . VAL B 1 156 ? -0.808 -21.828 -15.578 1 98.44 156 VAL B O 1
ATOM 3329 N N . LYS B 1 157 ? -3.01 -22.25 -15.414 1 98.12 157 LYS B N 1
ATOM 3330 C CA . LYS B 1 157 ? -3.225 -22.062 -16.844 1 98.12 157 LYS B CA 1
ATOM 3331 C C . LYS B 1 157 ? -2.77 -20.688 -17.297 1 98.12 157 LYS B C 1
ATOM 3333 O O . LYS B 1 157 ? -2.055 -20.547 -18.297 1 98.12 157 LYS B O 1
ATOM 3338 N N . PHE B 1 158 ? -3.182 -19.672 -16.656 1 98.69 158 PHE B N 1
ATOM 3339 C CA . PHE B 1 158 ? -2.791 -18.312 -17 1 98.69 158 PHE B CA 1
ATOM 3340 C C . PHE B 1 158 ? -1.275 -18.156 -16.969 1 98.69 158 PHE B C 1
ATOM 3342 O O . PHE B 1 158 ? -0.679 -17.641 -17.906 1 98.69 158 PHE B O 1
ATOM 3349 N N . VAL B 1 159 ? -0.625 -18.609 -15.836 1 98.75 159 VAL B N 1
ATOM 3350 C CA . VAL B 1 159 ? 0.809 -18.422 -15.633 1 98.75 159 VAL B CA 1
ATOM 3351 C C . VAL B 1 159 ? 1.581 -19.203 -16.703 1 98.75 159 VAL B C 1
ATOM 3353 O O . VAL B 1 159 ? 2.564 -18.688 -17.25 1 98.75 159 VAL B O 1
ATOM 3356 N N . GLU B 1 160 ? 1.139 -20.422 -17 1 98.31 160 GLU B N 1
ATOM 3357 C CA . GLU B 1 160 ? 1.778 -21.203 -18.062 1 98.31 160 GLU B CA 1
ATOM 3358 C C . GLU B 1 160 ? 1.705 -20.484 -19.406 1 98.31 160 GLU B C 1
ATOM 3360 O O . GLU B 1 160 ? 2.699 -20.406 -20.125 1 98.31 160 GLU B O 1
ATOM 3365 N N . ASN B 1 161 ? 0.517 -20 -19.719 1 98.12 161 ASN B N 1
ATOM 3366 C CA . ASN B 1 161 ? 0.363 -19.25 -20.953 1 98.12 161 ASN B CA 1
ATOM 3367 C C . ASN B 1 161 ? 1.244 -18 -20.969 1 98.12 161 ASN B C 1
ATOM 3369 O O . ASN B 1 161 ? 1.854 -17.688 -21.984 1 98.12 161 ASN B O 1
ATOM 3373 N N . PHE B 1 162 ? 1.267 -17.312 -19.859 1 98.19 162 PHE B N 1
ATOM 3374 C CA . PHE B 1 162 ? 2.078 -16.109 -19.734 1 98.19 162 PHE B CA 1
ATOM 3375 C C . PHE B 1 162 ? 3.549 -16.422 -19.984 1 98.19 162 PHE B C 1
ATOM 3377 O O . PHE B 1 162 ? 4.207 -15.719 -20.766 1 98.19 162 PHE B O 1
ATOM 3384 N N . ILE B 1 163 ? 4.066 -17.469 -19.391 1 97.06 163 ILE B N 1
ATOM 3385 C CA . ILE B 1 163 ? 5.449 -17.891 -19.547 1 97.06 163 ILE B CA 1
ATOM 3386 C C . ILE B 1 163 ? 5.703 -18.297 -21 1 97.06 163 ILE B C 1
ATOM 3388 O O . ILE B 1 163 ? 6.742 -17.953 -21.562 1 97.06 163 ILE B O 1
ATOM 3392 N N . ALA B 1 164 ? 4.777 -18.953 -21.531 1 95.94 164 ALA B N 1
ATOM 3393 C CA . ALA B 1 164 ? 4.941 -19.5 -22.875 1 95.94 164 ALA B CA 1
ATOM 3394 C C . ALA B 1 164 ? 5.086 -18.375 -23.906 1 95.94 164 ALA B C 1
ATOM 3396 O O . ALA B 1 164 ? 5.711 -18.562 -24.953 1 95.94 164 ALA B O 1
ATOM 3397 N N . THR B 1 165 ? 4.523 -17.219 -23.641 1 95.19 165 THR B N 1
ATOM 3398 C CA . THR B 1 165 ? 4.566 -16.109 -24.594 1 95.19 165 THR B CA 1
ATOM 3399 C C . THR B 1 165 ? 5.789 -15.234 -24.344 1 95.19 165 THR B C 1
ATOM 3401 O O . THR B 1 165 ? 6.043 -14.281 -25.094 1 95.19 165 THR B O 1
ATOM 3404 N N . SER B 1 166 ? 6.535 -15.508 -23.297 1 91.5 166 SER B N 1
ATOM 3405 C CA . SER B 1 166 ? 7.695 -14.688 -22.969 1 91.5 166 SER B CA 1
ATOM 3406 C C . SER B 1 166 ? 8.766 -14.766 -24.047 1 91.5 166 SER B C 1
ATOM 3408 O O . SER B 1 166 ? 8.992 -15.836 -24.625 1 91.5 166 SER B O 1
ATOM 3410 N N . PRO B 1 167 ? 9.406 -13.656 -24.312 1 87.44 167 PRO B N 1
ATOM 3411 C CA . PRO B 1 167 ? 10.5 -13.719 -25.281 1 87.44 167 PRO B CA 1
ATOM 3412 C C . PRO B 1 167 ? 11.664 -14.586 -24.812 1 87.44 167 PRO B C 1
ATOM 3414 O O . PRO B 1 167 ? 11.938 -14.656 -23.609 1 87.44 167 PRO B O 1
ATOM 3417 N N . LYS B 1 168 ? 12.352 -15.289 -25.672 1 85.69 168 LYS B N 1
ATOM 3418 C CA . LYS B 1 168 ? 13.43 -16.234 -25.359 1 85.69 168 LYS B CA 1
ATOM 3419 C C . LYS B 1 168 ? 14.586 -15.523 -24.656 1 85.69 168 LYS B C 1
ATOM 3421 O O . LYS B 1 168 ? 15.172 -16.078 -23.719 1 85.69 168 LYS B O 1
ATOM 3426 N N . ASN B 1 169 ? 14.875 -14.328 -25 1 84.38 169 ASN B N 1
ATOM 3427 C CA . ASN B 1 169 ? 16.047 -13.672 -24.422 1 84.38 169 ASN B CA 1
ATOM 3428 C C . ASN B 1 169 ? 15.656 -12.391 -23.688 1 84.38 169 ASN B C 1
ATOM 3430 O O . ASN B 1 169 ? 16.438 -11.445 -23.625 1 84.38 169 ASN B O 1
ATOM 3434 N N . GLY B 1 170 ? 14.5 -12.398 -23.203 1 82.75 170 GLY B N 1
ATOM 3435 C CA . GLY B 1 170 ? 14.078 -11.195 -22.5 1 82.75 170 GLY B CA 1
ATOM 3436 C C . GLY B 1 170 ? 13.414 -11.477 -21.172 1 82.75 170 GLY B C 1
ATOM 3437 O O . GLY B 1 170 ? 13.109 -12.633 -20.859 1 82.75 170 GLY B O 1
ATOM 3438 N N . PRO B 1 171 ? 13.328 -10.406 -20.453 1 89.5 171 PRO B N 1
ATOM 3439 C CA . PRO B 1 171 ? 12.672 -10.594 -19.156 1 89.5 171 PRO B CA 1
ATOM 3440 C C . PRO B 1 171 ? 11.195 -10.938 -19.297 1 89.5 171 PRO B C 1
ATOM 3442 O O . PRO B 1 171 ? 10.547 -10.547 -20.266 1 89.5 171 PRO B O 1
ATOM 3445 N N . LEU B 1 172 ? 10.703 -11.711 -18.406 1 95.62 172 LEU B N 1
ATOM 3446 C CA . LEU B 1 172 ? 9.289 -12.055 -18.344 1 95.62 172 LEU B CA 1
ATOM 3447 C C . LEU B 1 172 ? 8.43 -10.805 -18.234 1 95.62 172 LEU B C 1
ATOM 3449 O O . LEU B 1 172 ? 7.348 -10.727 -18.828 1 95.62 172 LEU B O 1
ATOM 3453 N N . LEU B 1 173 ? 8.883 -9.812 -17.484 1 97.5 173 LEU B N 1
ATOM 3454 C CA . LEU B 1 173 ? 8.25 -8.508 -17.328 1 97.5 173 LEU B CA 1
ATOM 3455 C C . LEU B 1 173 ? 9.297 -7.398 -17.297 1 97.5 173 LEU B C 1
ATOM 3457 O O . LEU B 1 173 ? 10.414 -7.605 -16.812 1 97.5 173 LEU B O 1
ATOM 3461 N N . PRO B 1 174 ? 8.969 -6.238 -17.844 1 96.12 174 PRO B N 1
ATOM 3462 C CA . PRO B 1 174 ? 9.883 -5.109 -17.672 1 96.12 174 PRO B CA 1
ATOM 3463 C C . PRO B 1 174 ? 10.109 -4.766 -16.188 1 96.12 174 PRO B C 1
ATOM 3465 O O . PRO B 1 174 ? 9.281 -5.098 -15.344 1 96.12 174 PRO B O 1
ATOM 3468 N N . LEU B 1 175 ? 11.266 -4.09 -15.914 1 96.94 175 LEU B N 1
ATOM 3469 C CA . LEU B 1 175 ? 11.555 -3.656 -14.555 1 96.94 175 LEU B CA 1
ATOM 3470 C C . LEU B 1 175 ? 10.445 -2.756 -14.023 1 96.94 175 LEU B C 1
ATOM 3472 O O . LEU B 1 175 ? 10.008 -1.83 -14.711 1 96.94 175 LEU B O 1
ATOM 3476 N N . GLY B 1 176 ? 9.984 -3.113 -12.852 1 98 176 GLY B N 1
ATOM 3477 C CA . GLY B 1 176 ? 8.992 -2.283 -12.188 1 98 176 GLY B CA 1
ATOM 3478 C C . GLY B 1 176 ? 7.566 -2.635 -12.57 1 98 176 GLY B C 1
ATOM 3479 O O . GLY B 1 176 ? 6.617 -1.999 -12.102 1 98 176 GLY B O 1
ATOM 3480 N N . TYR B 1 177 ? 7.379 -3.639 -13.445 1 98.44 177 TYR B N 1
ATOM 3481 C CA . TYR B 1 177 ? 6.051 -4.07 -13.867 1 98.44 177 TYR B CA 1
ATOM 3482 C C . TYR B 1 177 ? 5.652 -5.367 -13.172 1 98.44 177 TYR B C 1
ATOM 3484 O O . TYR B 1 177 ? 6.512 -6.176 -12.812 1 98.44 177 TYR B O 1
ATOM 3492 N N . GLY B 1 178 ? 4.391 -5.582 -13.023 1 98.62 178 GLY B N 1
ATOM 3493 C CA . GLY B 1 178 ? 3.797 -6.832 -12.586 1 98.62 178 GLY B CA 1
ATOM 3494 C C . GLY B 1 178 ? 2.383 -7.035 -13.094 1 98.62 178 GLY B C 1
ATOM 3495 O O . GLY B 1 178 ? 1.884 -6.238 -13.891 1 98.62 178 GLY B O 1
ATOM 3496 N N . VAL B 1 179 ? 1.776 -8.156 -12.688 1 98.81 179 VAL B N 1
ATOM 3497 C CA . VAL B 1 179 ? 0.444 -8.516 -13.164 1 98.81 179 VAL B CA 1
ATOM 3498 C C . VAL B 1 179 ? -0.469 -8.805 -11.977 1 98.81 179 VAL B C 1
ATOM 3500 O O . VAL B 1 179 ? -0.071 -9.492 -11.031 1 98.81 179 VAL B O 1
ATOM 3503 N N . SER B 1 180 ? -1.604 -8.211 -11.969 1 98.75 180 SER B N 1
ATOM 3504 C CA . SER B 1 180 ? -2.68 -8.547 -11.047 1 98.75 180 SER B CA 1
ATOM 3505 C C . SER B 1 180 ? -3.803 -9.305 -11.75 1 98.75 180 SER B C 1
ATOM 3507 O O . SER B 1 180 ? -4.367 -8.805 -12.734 1 98.75 180 SER B O 1
ATOM 3509 N N . VAL B 1 181 ? -4.078 -10.492 -11.305 1 98.88 181 VAL B N 1
ATOM 3510 C CA . VAL B 1 181 ? -5.129 -11.328 -11.875 1 98.88 181 VAL B CA 1
ATOM 3511 C C . VAL B 1 181 ? -6.207 -11.586 -10.828 1 98.88 181 VAL B C 1
ATOM 3513 O O . VAL B 1 181 ? -5.91 -12.023 -9.711 1 98.88 181 VAL B O 1
ATOM 3516 N N . ASN B 1 182 ? -7.438 -11.273 -11.141 1 98.81 182 ASN B N 1
ATOM 3517 C CA . ASN B 1 182 ? -8.578 -11.609 -10.297 1 98.81 182 ASN B CA 1
ATOM 3518 C C . ASN B 1 182 ? -9.547 -12.547 -11 1 98.81 182 ASN B C 1
ATOM 3520 O O . ASN B 1 182 ? -10.016 -12.25 -12.102 1 98.81 182 ASN B O 1
ATOM 3524 N N . LEU B 1 183 ? -9.781 -13.664 -10.352 1 98.75 183 LEU B N 1
ATOM 3525 C CA . LEU B 1 183 ? -10.719 -14.656 -10.875 1 98.75 183 LEU B CA 1
ATOM 3526 C C . LEU B 1 183 ? -12.125 -14.414 -10.328 1 98.75 183 LEU B C 1
ATOM 3528 O O . LEU B 1 183 ? -12.281 -14.062 -9.156 1 98.75 183 LEU B O 1
ATOM 3532 N N . PRO B 1 184 ? -13.141 -14.547 -11.164 1 98.38 184 PRO B N 1
ATOM 3533 C CA . PRO B 1 184 ? -14.516 -14.453 -10.672 1 98.38 184 PRO B CA 1
ATOM 3534 C C . PRO B 1 184 ? -14.906 -15.633 -9.773 1 98.38 184 PRO B C 1
ATOM 3536 O O . PRO B 1 184 ? -14.086 -16.516 -9.523 1 98.38 184 PRO B O 1
ATOM 3539 N N . VAL B 1 185 ? -16.109 -15.547 -9.227 1 97.5 185 VAL B N 1
ATOM 3540 C CA . VAL B 1 185 ? -16.609 -16.734 -8.539 1 97.5 185 VAL B CA 1
ATOM 3541 C C . VAL B 1 185 ? -16.656 -17.922 -9.508 1 97.5 185 VAL B C 1
ATOM 3543 O O . VAL B 1 185 ? -17.344 -17.875 -10.531 1 97.5 185 VAL B O 1
ATOM 3546 N N . LEU B 1 186 ? -15.844 -18.875 -9.227 1 96.38 186 LEU B N 1
ATOM 3547 C CA . LEU B 1 186 ? -15.805 -20.078 -10.055 1 96.38 186 LEU B CA 1
ATOM 3548 C C . LEU B 1 186 ? -16.828 -21.094 -9.586 1 96.38 186 LEU B C 1
ATOM 3550 O O . LEU B 1 186 ? -17.016 -21.297 -8.375 1 96.38 186 LEU B O 1
ATOM 3554 N N . THR B 1 187 ? -17.531 -21.609 -10.562 1 94.88 187 THR B N 1
ATOM 3555 C CA . THR B 1 187 ? -18.547 -22.641 -10.328 1 94.88 187 THR B CA 1
ATOM 3556 C C . THR B 1 187 ? -18.266 -23.875 -11.18 1 94.88 187 THR B C 1
ATOM 3558 O O . THR B 1 187 ? -17.375 -23.859 -12.023 1 94.88 187 THR B O 1
ATOM 3561 N N . LYS B 1 188 ? -19.047 -24.938 -10.836 1 91.94 188 LYS B N 1
ATOM 3562 C CA . LYS B 1 188 ? -18.938 -26.141 -11.656 1 91.94 188 LYS B CA 1
ATOM 3563 C C . LYS B 1 188 ? -19.109 -25.812 -13.141 1 91.94 188 LYS B C 1
ATOM 3565 O O . LYS B 1 188 ? -18.484 -26.438 -13.992 1 91.94 188 LYS B O 1
ATOM 3570 N N . LYS B 1 189 ? -19.922 -24.844 -13.43 1 93.31 189 LYS B N 1
ATOM 3571 C CA . LYS B 1 189 ? -20.266 -24.484 -14.805 1 93.31 189 LYS B CA 1
ATOM 3572 C C . LYS B 1 189 ? -19.234 -23.516 -15.391 1 93.31 189 LYS B C 1
ATOM 3574 O O . LYS B 1 189 ? -19.156 -23.344 -16.609 1 93.31 189 LYS B O 1
ATOM 3579 N N . ASN B 1 190 ? -18.469 -22.828 -14.531 1 93.94 190 ASN B N 1
ATOM 3580 C CA . ASN B 1 190 ? -17.5 -21.828 -14.984 1 93.94 190 ASN B CA 1
ATOM 3581 C C . ASN B 1 190 ? -16.156 -21.984 -14.273 1 93.94 190 ASN B C 1
ATOM 3583 O O . ASN B 1 190 ? -15.766 -21.125 -13.477 1 93.94 190 ASN B O 1
ATOM 3587 N N . GLN B 1 191 ? -15.383 -23 -14.727 1 94.56 191 GLN B N 1
ATOM 3588 C CA . GLN B 1 191 ? -14.094 -23.312 -14.117 1 94.56 191 GLN B CA 1
ATOM 3589 C C . GLN B 1 191 ? -12.945 -22.688 -14.914 1 94.56 191 GLN B C 1
ATOM 3591 O O . GLN B 1 191 ? -11.812 -22.641 -14.438 1 94.56 191 GLN B O 1
ATOM 3596 N N . ASN B 1 192 ? -13.258 -22.328 -16.125 1 95.31 192 ASN B N 1
ATOM 3597 C CA . ASN B 1 192 ? -12.281 -21.75 -17.047 1 95.31 192 ASN B CA 1
ATOM 3598 C C . ASN B 1 192 ? -12.734 -20.375 -17.562 1 95.31 192 ASN B C 1
ATOM 3600 O O . ASN B 1 192 ? -13.07 -20.234 -18.734 1 95.31 192 ASN B O 1
ATOM 3604 N N . PRO B 1 193 ? -12.656 -19.406 -16.672 1 97.06 193 PRO B N 1
ATOM 3605 C CA . PRO B 1 193 ? -13.148 -18.094 -17.109 1 97.06 193 PRO B CA 1
ATOM 3606 C C . PRO B 1 193 ? -12.297 -17.469 -18.203 1 97.06 193 PRO B C 1
ATOM 3608 O O . PRO B 1 193 ? -11.109 -17.766 -18.312 1 97.06 193 PRO B O 1
ATOM 3611 N N . ASP B 1 194 ? -12.93 -16.578 -19.016 1 97.5 194 ASP B N 1
ATOM 3612 C CA . ASP B 1 194 ? -12.18 -15.766 -19.969 1 97.5 194 ASP B CA 1
ATOM 3613 C C . ASP B 1 194 ? -11.32 -14.734 -19.25 1 97.5 194 ASP B C 1
ATOM 3615 O O . ASP B 1 194 ? -11.773 -14.102 -18.281 1 97.5 194 ASP B O 1
ATOM 3619 N N . PHE B 1 195 ? -10.07 -14.664 -19.703 1 98.62 195 PHE B N 1
ATOM 3620 C CA . PHE B 1 195 ? -9.188 -13.625 -19.188 1 98.62 195 PHE B CA 1
ATOM 3621 C C . PHE B 1 195 ? -9.305 -12.352 -20.016 1 98.62 195 PHE B C 1
ATOM 3623 O O . PHE B 1 195 ? -9.164 -12.391 -21.25 1 98.62 195 PHE B O 1
ATOM 3630 N N . VAL B 1 196 ? -9.555 -11.227 -19.359 1 98.5 196 VAL B N 1
ATOM 3631 C CA . VAL B 1 196 ? -9.82 -9.961 -20.016 1 98.5 196 VAL B CA 1
ATOM 3632 C C . VAL B 1 196 ? -8.789 -8.922 -19.594 1 98.5 196 VAL B C 1
ATOM 3634 O O . VAL B 1 196 ? -8.484 -8.797 -18.391 1 98.5 196 VAL B O 1
ATOM 3637 N N . GLN B 1 197 ? -8.203 -8.242 -20.609 1 98.06 197 GLN B N 1
ATOM 3638 C CA . GLN B 1 197 ? -7.34 -7.117 -20.281 1 98.06 197 GLN B CA 1
ATOM 3639 C C . GLN B 1 197 ? -8.125 -6 -19.594 1 98.06 197 GLN B C 1
ATOM 3641 O O . GLN B 1 197 ? -9.164 -5.562 -20.094 1 98.06 197 GLN B O 1
ATOM 3646 N N . THR B 1 198 ? -7.672 -5.578 -18.453 1 98.12 198 THR B N 1
ATOM 3647 C CA . THR B 1 198 ? -8.406 -4.59 -17.672 1 98.12 198 THR B CA 1
ATOM 3648 C C . THR B 1 198 ? -7.465 -3.521 -17.125 1 98.12 198 THR B C 1
ATOM 3650 O O . THR B 1 198 ? -6.254 -3.58 -17.359 1 98.12 198 THR B O 1
ATOM 3653 N N . ARG B 1 199 ? -8.055 -2.531 -16.516 1 97.81 199 ARG B N 1
ATOM 3654 C CA . ARG B 1 199 ? -7.387 -1.53 -15.688 1 97.81 199 ARG B CA 1
ATOM 3655 C C . ARG B 1 199 ? -7.949 -1.521 -14.273 1 97.81 199 ARG B C 1
ATOM 3657 O O . ARG B 1 199 ? -8.992 -2.121 -14.008 1 97.81 199 ARG B O 1
ATOM 3664 N N . PHE B 1 200 ? -7.273 -0.837 -13.352 1 98.25 200 PHE B N 1
ATOM 3665 C CA . PHE B 1 200 ? -7.668 -0.85 -11.945 1 98.25 200 PHE B CA 1
ATOM 3666 C C . PHE B 1 200 ? -8.961 -0.069 -11.742 1 98.25 200 PHE B C 1
ATOM 3668 O O . PHE B 1 200 ? -9.789 -0.447 -10.914 1 98.25 200 PHE B O 1
ATOM 3675 N N . THR B 1 201 ? -9.086 1.052 -12.477 1 97.62 201 THR B N 1
ATOM 3676 C CA . THR B 1 201 ? -10.188 1.985 -12.258 1 97.62 201 THR B CA 1
ATOM 3677 C C . THR B 1 201 ? -11.414 1.578 -13.078 1 97.62 201 THR B C 1
ATOM 3679 O O . THR B 1 201 ? -11.281 0.964 -14.141 1 97.62 201 THR B O 1
ATOM 3682 N N . GLY B 1 202 ? -12.602 1.928 -12.594 1 95.38 202 GLY B N 1
ATOM 3683 C CA . GLY B 1 202 ? -13.883 1.568 -13.18 1 95.38 202 GLY B CA 1
ATOM 3684 C C . GLY B 1 202 ? -14.727 0.696 -12.266 1 95.38 202 GLY B C 1
ATOM 3685 O O . GLY B 1 202 ? -14.609 -0.53 -12.289 1 95.38 202 GLY B O 1
ATOM 3686 N N . ASN B 1 203 ? -15.594 1.331 -11.508 1 96.31 203 ASN B N 1
ATOM 3687 C CA . ASN B 1 203 ? -16.516 0.744 -10.531 1 96.31 203 ASN B CA 1
ATOM 3688 C C . ASN B 1 203 ? -15.758 0.199 -9.32 1 96.31 203 ASN B C 1
ATOM 3690 O O . ASN B 1 203 ? -16.234 -0.712 -8.648 1 96.31 203 ASN B O 1
ATOM 3694 N N . ALA B 1 204 ? -14.492 0.646 -9.125 1 97.88 204 ALA B N 1
ATOM 3695 C CA . ALA B 1 204 ? -13.695 0.195 -7.984 1 97.88 204 ALA B CA 1
ATOM 3696 C C . ALA B 1 204 ? -14.32 0.648 -6.668 1 97.88 204 ALA B C 1
ATOM 3698 O O . ALA B 1 204 ? -14.938 1.712 -6.602 1 97.88 204 ALA B O 1
ATOM 3699 N N . HIS B 1 205 ? -14.109 -0.171 -5.645 1 96.56 205 HIS B N 1
ATOM 3700 C CA . HIS B 1 205 ? -14.68 0.095 -4.328 1 96.56 205 HIS B CA 1
ATOM 3701 C C . HIS B 1 205 ? -13.656 0.756 -3.408 1 96.56 205 HIS B C 1
ATOM 3703 O O . HIS B 1 205 ? -12.453 0.566 -3.576 1 96.56 205 HIS B O 1
ATOM 3709 N N . VAL B 1 206 ? -14.148 1.54 -2.479 1 97 206 VAL B N 1
ATOM 3710 C CA . VAL B 1 206 ? -13.414 2.045 -1.32 1 97 206 VAL B CA 1
ATOM 3711 C C . VAL B 1 206 ? -14.289 1.95 -0.074 1 97 206 VAL B C 1
ATOM 3713 O O . VAL B 1 206 ? -15.516 2.021 -0.165 1 97 206 VAL B O 1
ATOM 3716 N N . ASN B 1 207 ? -13.656 1.803 1.064 1 96.19 207 ASN B N 1
ATOM 3717 C CA . ASN B 1 207 ? -14.375 1.475 2.291 1 96.19 207 ASN B CA 1
ATOM 3718 C C . ASN B 1 207 ? -14.953 2.723 2.951 1 96.19 207 ASN B C 1
ATOM 3720 O O . ASN B 1 207 ? -14.477 3.834 2.715 1 96.19 207 ASN B O 1
ATOM 3724 N N . GLU B 1 208 ? -15.984 2.471 3.68 1 97.06 208 GLU B N 1
ATOM 3725 C CA . GLU B 1 208 ? -16.469 3.365 4.727 1 97.06 208 GLU B CA 1
ATOM 3726 C C . GLU B 1 208 ? -16.453 2.68 6.09 1 97.06 208 GLU B C 1
ATOM 3728 O O . GLU B 1 208 ? -16.531 1.452 6.176 1 97.06 208 GLU B O 1
ATOM 3733 N N . ALA B 1 209 ? -16.266 3.482 7.129 1 97.75 209 ALA B N 1
ATOM 3734 C CA . ALA B 1 209 ? -16.406 2.996 8.5 1 97.75 209 ALA B CA 1
ATOM 3735 C C . ALA B 1 209 ? -17.859 2.963 8.93 1 97.75 209 ALA B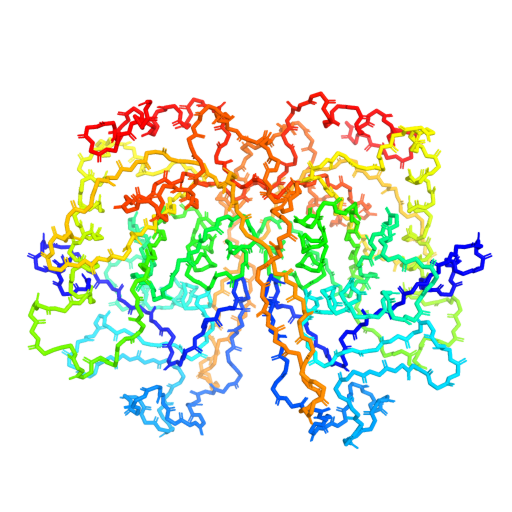 C 1
ATOM 3737 O O . ALA B 1 209 ? -18.562 3.982 8.867 1 97.75 209 ALA B O 1
ATOM 3738 N N . VAL B 1 210 ? -18.25 1.796 9.336 1 97.81 210 VAL B N 1
ATOM 3739 C CA . VAL B 1 210 ? -19.641 1.628 9.773 1 97.81 210 VAL B CA 1
ATOM 3740 C C . VAL B 1 210 ? -19.656 1.301 11.266 1 97.81 210 VAL B C 1
ATOM 3742 O O . VAL B 1 210 ? -19.141 0.268 11.695 1 97.81 210 VAL B O 1
ATOM 3745 N N . LEU B 1 211 ? -20.344 2.088 12.031 1 96.69 211 LEU B N 1
ATOM 3746 C CA . LEU B 1 211 ? -20.375 1.927 13.477 1 96.69 211 LEU B CA 1
ATOM 3747 C C . LEU B 1 211 ? -21.453 0.926 13.883 1 96.69 211 LEU B C 1
ATOM 3749 O O . LEU B 1 211 ? -22.594 1.017 13.422 1 96.69 211 LEU B O 1
ATOM 3753 N N . ASP B 1 212 ? -21.062 0.007 14.625 1 96.75 212 ASP B N 1
ATOM 3754 C CA . ASP B 1 212 ? -22 -0.783 15.422 1 96.75 212 ASP B CA 1
ATOM 3755 C C . ASP B 1 212 ? -22.203 -0.155 16.797 1 96.75 212 ASP B C 1
ATOM 3757 O O . ASP B 1 212 ? -21.391 -0.339 17.703 1 96.75 212 ASP B O 1
ATOM 3761 N N . LYS B 1 213 ? -23.266 0.424 17 1 93.56 213 LYS B N 1
ATOM 3762 C CA . LYS B 1 213 ? -23.5 1.216 18.203 1 93.56 213 LYS B CA 1
ATOM 3763 C C . LYS B 1 213 ? -23.562 0.327 19.453 1 93.56 213 LYS B C 1
ATOM 3765 O O . LYS B 1 213 ? -23.094 0.72 20.516 1 93.56 213 LYS B O 1
ATOM 3770 N N . GLU B 1 214 ? -24.125 -0.789 19.312 1 95.06 214 GLU B N 1
ATOM 3771 C CA . GLU B 1 214 ? -24.266 -1.697 20.453 1 95.06 214 GLU B CA 1
ATOM 3772 C C . GLU B 1 214 ? -22.906 -2.205 20.922 1 95.06 214 GLU B C 1
ATOM 3774 O O . GLU B 1 214 ? -22.656 -2.314 22.125 1 95.06 214 GLU B O 1
ATOM 3779 N N . LYS B 1 215 ? -22.031 -2.455 20.016 1 93.94 215 LYS B N 1
ATOM 3780 C CA . LYS B 1 215 ? -20.734 -3.027 20.344 1 93.94 215 LYS B CA 1
ATOM 3781 C C . LYS B 1 215 ? -19.688 -1.932 20.562 1 93.94 215 LYS B C 1
ATOM 3783 O O . LYS B 1 215 ? -18.625 -2.184 21.125 1 93.94 215 LYS B O 1
ATOM 3788 N N . GLY B 1 216 ? -20 -0.742 20.031 1 94.5 216 GLY B N 1
ATOM 3789 C CA . GLY B 1 216 ? -19.031 0.339 20.094 1 94.5 216 GLY B CA 1
ATOM 3790 C C . GLY B 1 216 ? -17.844 0.12 19.188 1 94.5 216 GLY B C 1
ATOM 3791 O O . GLY B 1 216 ? -16.734 0.576 19.484 1 94.5 216 GLY B O 1
ATOM 3792 N N . THR B 1 217 ? -17.969 -0.69 18.172 1 97.19 217 THR B N 1
ATOM 3793 C CA . THR B 1 217 ? -16.906 -1.006 17.234 1 97.19 217 THR B CA 1
ATOM 3794 C C . THR B 1 217 ? -17.297 -0.597 15.812 1 97.19 217 THR B C 1
ATOM 3796 O O . THR B 1 217 ? -18.469 -0.314 15.539 1 97.19 217 THR B O 1
ATOM 3799 N N . PHE B 1 218 ? -16.328 -0.406 15.008 1 97.06 218 PHE B N 1
ATOM 3800 C CA . PHE B 1 218 ? -16.562 -0.155 13.594 1 97.06 218 PHE B CA 1
ATOM 3801 C C . PHE B 1 218 ? -16.266 -1.405 12.766 1 97.06 218 PHE B C 1
ATOM 3803 O O . PHE B 1 218 ? -15.445 -2.234 13.156 1 97.06 218 PHE B O 1
ATOM 3810 N N . THR B 1 219 ? -16.938 -1.54 11.719 1 95.44 219 THR B N 1
ATOM 3811 C CA . THR B 1 219 ? -16.594 -2.43 10.617 1 95.44 219 THR B CA 1
ATOM 3812 C C . THR B 1 219 ? -16.547 -1.662 9.297 1 95.44 219 THR B C 1
ATOM 3814 O O . THR B 1 219 ? -16.547 -0.429 9.289 1 95.44 219 THR B O 1
ATOM 3817 N N . TRP B 1 220 ? -16.359 -2.395 8.203 1 95 220 TRP B N 1
ATOM 3818 C CA . TRP B 1 220 ? -16.266 -1.716 6.91 1 95 220 TRP B CA 1
ATOM 3819 C C . TRP B 1 220 ? -17.438 -2.115 6.008 1 95 220 TRP B C 1
ATOM 3821 O O . TRP B 1 220 ? -18.016 -3.186 6.18 1 95 220 TRP B O 1
ATOM 3831 N N . ALA B 1 221 ? -17.797 -1.189 5.152 1 96.56 221 ALA B N 1
ATOM 3832 C CA . ALA B 1 221 ? -18.625 -1.422 3.977 1 96.56 221 ALA B CA 1
ATOM 3833 C C . ALA B 1 221 ? -18.094 -0.664 2.766 1 96.56 221 ALA B C 1
ATOM 3835 O O . ALA B 1 221 ? -17.219 0.191 2.898 1 96.56 221 ALA B O 1
ATOM 3836 N N . ASN B 1 222 ? -18.484 -1.07 1.57 1 95.69 222 ASN B N 1
ATOM 3837 C CA . ASN B 1 222 ? -18.156 -0.299 0.375 1 95.69 222 ASN B CA 1
ATOM 3838 C C . ASN B 1 222 ? -19.062 0.922 0.233 1 95.69 222 ASN B C 1
ATOM 3840 O O . ASN B 1 222 ? -20.281 0.822 0.401 1 95.69 222 ASN B O 1
ATOM 3844 N N . ILE B 1 223 ? -18.422 2.008 -0.059 1 95.56 223 ILE B N 1
ATOM 3845 C CA . ILE B 1 223 ? -19.234 3.217 -0.164 1 95.56 223 ILE B CA 1
ATOM 3846 C C . ILE B 1 223 ? -20.078 3.164 -1.437 1 95.56 223 ILE B C 1
ATOM 3848 O O . ILE B 1 223 ? -19.656 2.611 -2.451 1 95.56 223 ILE B O 1
ATOM 3852 N N . LYS B 1 224 ? -21.266 3.746 -1.387 1 92.81 224 LYS B N 1
ATOM 3853 C CA . LYS B 1 224 ? -22.141 3.963 -2.537 1 92.81 224 LYS B CA 1
ATOM 3854 C C . LYS B 1 224 ? -22.625 5.41 -2.596 1 92.81 224 LYS B C 1
ATOM 3856 O O . LYS B 1 224 ? -22.984 5.988 -1.573 1 92.81 224 LYS B O 1
ATOM 3861 N N . PRO B 1 225 ? -22.797 6.07 -3.775 1 94.12 225 PRO B N 1
ATOM 3862 C CA . PRO B 1 225 ? -22.25 5.598 -5.051 1 94.12 225 PRO B CA 1
ATOM 3863 C C . PRO B 1 225 ? -20.734 5.461 -5.031 1 94.12 225 PRO B C 1
ATOM 3865 O O . PRO B 1 225 ? -20.078 5.902 -4.078 1 94.12 225 PRO B O 1
ATOM 3868 N N . TYR B 1 226 ? -20.203 4.852 -6.078 1 95 226 TYR B N 1
ATOM 3869 C CA . TYR B 1 226 ? -18.75 4.691 -6.172 1 95 226 TYR B CA 1
ATOM 3870 C C . TYR B 1 226 ? -18.047 6.043 -6.07 1 95 226 TYR B C 1
ATOM 3872 O O . TYR B 1 226 ? -18.516 7.031 -6.641 1 95 226 TYR B O 1
ATOM 3880 N N . ALA B 1 227 ? -16.953 6.012 -5.348 1 95.75 227 ALA B N 1
ATOM 3881 C CA . ALA B 1 227 ? -16.188 7.246 -5.176 1 95.75 227 ALA B CA 1
ATOM 3882 C C . ALA B 1 227 ? -15.445 7.617 -6.457 1 95.75 227 ALA B C 1
ATOM 3884 O O . ALA B 1 227 ? -14.898 6.746 -7.137 1 95.75 227 ALA B O 1
ATOM 3885 N N . ALA B 1 228 ? -15.367 8.891 -6.719 1 96.88 228 ALA B N 1
ATOM 3886 C CA . ALA B 1 228 ? -14.742 9.375 -7.945 1 96.88 228 ALA B CA 1
ATOM 3887 C C . ALA B 1 228 ? -13.219 9.25 -7.875 1 96.88 228 ALA B C 1
ATOM 3889 O O . ALA B 1 228 ? -12.562 9.023 -8.891 1 96.88 228 ALA B O 1
ATOM 3890 N N . GLY B 1 229 ? -12.648 9.383 -6.711 1 97.56 229 GLY B N 1
ATOM 3891 C CA . GLY B 1 229 ? -11.203 9.352 -6.547 1 97.56 229 GLY B CA 1
ATOM 3892 C C . GLY B 1 229 ? -10.586 8.039 -6.98 1 97.56 229 GLY B C 1
ATOM 3893 O O . GLY B 1 229 ? -9.719 8.008 -7.852 1 97.56 229 GLY B O 1
ATOM 3894 N N . VAL B 1 230 ? -11.148 6.93 -6.473 1 98.06 230 VAL B N 1
ATOM 3895 C CA . VAL B 1 230 ? -10.602 5.602 -6.73 1 98.06 230 VAL B CA 1
ATOM 3896 C C . VAL B 1 230 ? -10.883 5.199 -8.18 1 98.06 230 VAL B C 1
ATOM 3898 O O . VAL B 1 230 ? -10.273 4.262 -8.695 1 98.06 230 VAL B O 1
ATOM 3901 N N . ASN B 1 231 ? -11.773 5.926 -8.867 1 98.19 231 ASN B N 1
ATOM 3902 C CA . ASN B 1 231 ? -12.188 5.547 -10.219 1 98.19 231 ASN B CA 1
ATOM 3903 C C . ASN B 1 231 ? -11.742 6.582 -11.25 1 98.19 231 ASN B C 1
ATOM 3905 O O . ASN B 1 231 ? -12.195 6.551 -12.398 1 98.19 231 ASN B O 1
ATOM 3909 N N . ALA B 1 232 ? -10.906 7.57 -10.812 1 97.94 232 ALA B N 1
ATOM 3910 C CA . ALA B 1 232 ? -10.297 8.484 -11.773 1 97.94 232 ALA B CA 1
ATOM 3911 C C . ALA B 1 232 ? -9.336 7.742 -12.695 1 97.94 232 ALA B C 1
ATOM 3913 O O . ALA B 1 232 ? -8.406 7.078 -12.227 1 97.94 232 ALA B O 1
ATOM 3914 N N . CYS B 1 233 ? -9.578 7.805 -14 1 97.75 233 CYS B N 1
ATOM 3915 C CA . CYS B 1 233 ? -8.656 7.215 -14.961 1 97.75 233 CYS B CA 1
ATOM 3916 C C . CYS B 1 233 ? -7.484 8.148 -15.242 1 97.75 233 CYS B C 1
ATOM 3918 O O . CYS B 1 233 ? -7.637 9.156 -15.93 1 97.75 233 CYS B O 1
ATOM 3920 N N . ILE B 1 234 ? -6.332 7.801 -14.711 1 98 234 ILE B N 1
ATOM 3921 C CA . ILE B 1 234 ? -5.176 8.695 -14.758 1 98 234 ILE B CA 1
ATOM 3922 C C . ILE B 1 234 ? -4.07 8.062 -15.602 1 98 234 ILE B C 1
ATOM 3924 O O . ILE B 1 234 ? -3.445 8.734 -16.422 1 98 234 ILE B O 1
ATOM 3928 N N . ASN B 1 235 ? -3.84 6.785 -15.391 1 97.69 235 ASN B N 1
ATOM 3929 C CA . ASN B 1 235 ? -2.809 6.051 -16.109 1 97.69 235 ASN B CA 1
ATOM 3930 C C . ASN B 1 235 ? -3.414 5.082 -17.125 1 97.69 235 ASN B C 1
ATOM 3932 O O . ASN B 1 235 ? -4.484 4.52 -16.891 1 97.69 235 ASN B O 1
ATOM 3936 N N . GLY B 1 236 ? -2.658 4.848 -18.203 1 96.06 236 GLY B N 1
ATOM 3937 C CA . GLY B 1 236 ? -2.992 3.758 -19.109 1 96.06 236 GLY B CA 1
ATOM 3938 C C . GLY B 1 236 ? -4.125 4.098 -20.047 1 96.06 236 GLY B C 1
ATOM 3939 O O . GLY B 1 236 ? -4.375 5.273 -20.328 1 96.06 236 GLY B O 1
ATOM 3940 N N . ASP B 1 237 ? -4.75 3.062 -20.641 1 95.38 237 ASP B N 1
ATOM 3941 C CA . ASP B 1 237 ? -5.801 3.158 -21.641 1 95.38 237 ASP B CA 1
ATOM 3942 C C . ASP B 1 237 ? -7.184 3.229 -21 1 95.38 237 ASP B C 1
ATOM 3944 O O . ASP B 1 237 ? -7.707 2.217 -20.516 1 95.38 237 ASP B O 1
ATOM 3948 N N . CYS B 1 238 ? -7.789 4.336 -21.047 1 95.81 238 CYS B N 1
ATOM 3949 C CA . CYS B 1 238 ? -9.055 4.566 -20.359 1 95.81 238 CYS B CA 1
ATOM 3950 C C . CYS B 1 238 ? -10.203 3.875 -21.078 1 95.81 238 CYS B C 1
ATOM 3952 O O . CYS B 1 238 ? -11.32 3.795 -20.562 1 95.81 238 CYS B O 1
ATOM 3954 N N . SER B 1 239 ? -9.922 3.381 -22.25 1 95.69 239 SER B N 1
ATOM 3955 C CA . SER B 1 239 ? -10.961 2.652 -22.969 1 95.69 239 SER B CA 1
ATOM 3956 C C . SER B 1 239 ? -11.094 1.227 -22.438 1 95.69 239 SER B C 1
ATOM 3958 O O . SER B 1 239 ? -12.086 0.548 -22.719 1 95.69 239 SER B O 1
ATOM 3960 N N . LEU B 1 240 ? -10.109 0.7 -21.719 1 96.69 240 LEU B N 1
ATOM 3961 C CA . LEU B 1 240 ? -10.195 -0.629 -21.125 1 96.69 240 LEU B CA 1
ATOM 3962 C C . LEU B 1 240 ? -11.258 -0.667 -20.031 1 96.69 240 LEU B C 1
ATOM 3964 O O . LEU B 1 240 ? -11.43 0.306 -19.297 1 96.69 240 LEU B O 1
ATOM 3968 N N . PRO B 1 241 ? -11.969 -1.793 -19.875 1 97.5 241 PRO B N 1
ATOM 3969 C CA . PRO B 1 241 ? -12.891 -1.911 -18.75 1 97.5 241 PRO B CA 1
ATOM 3970 C C . PRO B 1 241 ? -12.18 -1.957 -17.406 1 97.5 241 PRO B C 1
ATOM 3972 O O . PRO B 1 241 ? -11.008 -2.346 -17.328 1 97.5 241 PRO B O 1
ATOM 3975 N N . GLY B 1 242 ? -12.914 -1.556 -16.359 1 97.94 242 GLY B N 1
ATOM 3976 C CA . GLY B 1 242 ? -12.391 -1.736 -15.016 1 97.94 242 GLY B CA 1
ATOM 3977 C C . GLY B 1 242 ? -12.383 -3.188 -14.57 1 97.94 242 GLY B C 1
ATOM 3978 O O . GLY B 1 242 ? -13.281 -3.955 -14.914 1 97.94 242 GLY B O 1
ATOM 3979 N N . GLU B 1 243 ? -11.398 -3.514 -13.789 1 98.44 243 GLU B N 1
ATOM 3980 C CA . GLU B 1 243 ? -11.281 -4.906 -13.359 1 98.44 243 GLU B CA 1
ATOM 3981 C C . GLU B 1 243 ? -12.445 -5.301 -12.445 1 98.44 243 GLU B C 1
ATOM 3983 O O . GLU B 1 243 ? -12.898 -6.445 -12.477 1 98.44 243 GLU B O 1
ATOM 3988 N N . THR B 1 244 ? -12.961 -4.363 -11.617 1 98.19 244 THR 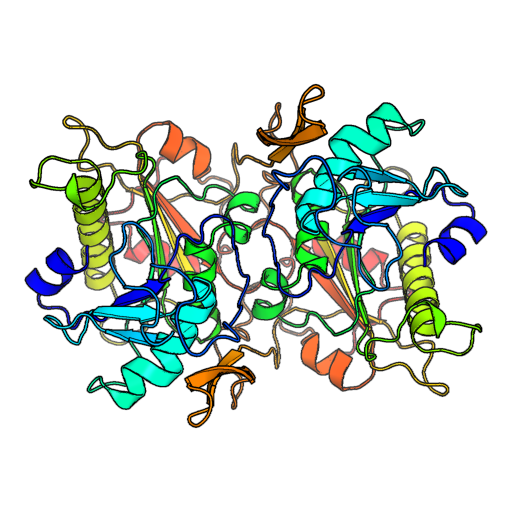B N 1
ATOM 3989 C CA . THR B 1 244 ? -14.102 -4.66 -10.766 1 98.19 244 THR B CA 1
ATOM 3990 C C . THR B 1 244 ? -15.312 -5.062 -11.602 1 98.19 244 THR B C 1
ATOM 3992 O O . THR B 1 244 ? -15.953 -6.078 -11.328 1 98.19 244 THR B O 1
ATOM 3995 N N . TYR B 1 245 ? -15.547 -4.301 -12.594 1 97.5 245 TYR B N 1
ATOM 3996 C CA . TYR B 1 245 ? -16.672 -4.578 -13.492 1 97.5 245 TYR B CA 1
ATOM 3997 C C . TYR B 1 245 ? -16.516 -5.953 -14.133 1 97.5 245 TYR B C 1
ATOM 3999 O O . TYR B 1 245 ? -17.469 -6.746 -14.133 1 97.5 245 TYR B O 1
ATOM 4007 N N . VAL B 1 246 ? -15.367 -6.293 -14.656 1 98.19 246 VAL B N 1
ATOM 4008 C CA . VAL B 1 246 ? -15.109 -7.523 -15.398 1 98.19 246 VAL B CA 1
ATOM 4009 C C . VAL B 1 246 ? -15.305 -8.727 -14.477 1 98.19 246 VAL B C 1
ATOM 4011 O O . VAL B 1 246 ? -15.992 -9.688 -14.836 1 98.19 246 VAL B O 1
ATOM 4014 N N . VAL B 1 247 ? -14.75 -8.672 -13.273 1 98.31 247 VAL B N 1
ATOM 4015 C CA . VAL B 1 247 ? -14.789 -9.797 -12.352 1 98.31 247 VAL B CA 1
ATOM 4016 C C . VAL B 1 247 ? -16.219 -9.992 -11.836 1 98.31 247 VAL B C 1
ATOM 4018 O O . VAL B 1 247 ? -16.703 -11.117 -11.75 1 98.31 247 VAL B O 1
ATOM 4021 N N . GLU B 1 248 ? -16.875 -8.898 -11.523 1 96.69 248 GLU B N 1
ATOM 4022 C CA . GLU B 1 248 ? -18.25 -8.984 -11.023 1 96.69 248 GLU B CA 1
ATOM 4023 C C . GLU B 1 248 ? -19.188 -9.508 -12.094 1 96.69 248 GLU B C 1
ATOM 4025 O O . GLU B 1 248 ? -20.312 -9.93 -11.789 1 96.69 248 GLU B O 1
ATOM 4030 N N . ASN B 1 249 ? -18.75 -9.461 -13.312 1 96.69 249 ASN B N 1
ATOM 4031 C CA . ASN B 1 249 ? -19.578 -9.969 -14.391 1 96.69 249 ASN B CA 1
ATOM 4032 C C . ASN B 1 249 ? -19.078 -11.32 -14.891 1 96.69 249 ASN B C 1
ATOM 4034 O O . ASN B 1 249 ? -19.344 -11.703 -16.031 1 96.69 249 ASN B O 1
ATOM 4038 N N . GLY B 1 250 ? -18.281 -11.984 -14.156 1 96.94 250 GLY B N 1
ATOM 4039 C CA . GLY B 1 250 ? -18.062 -13.414 -14.32 1 96.94 250 GLY B CA 1
ATOM 4040 C C . GLY B 1 250 ? -16.828 -13.742 -15.133 1 96.94 250 GLY B C 1
ATOM 4041 O O . GLY B 1 250 ? -16.609 -14.898 -15.508 1 96.94 250 GLY B O 1
ATOM 4042 N N . LYS B 1 251 ? -15.992 -12.773 -15.445 1 98.06 251 LYS B N 1
ATOM 4043 C CA . LYS B 1 251 ? -14.75 -13.008 -16.188 1 98.06 251 LYS B CA 1
ATOM 4044 C C . LYS B 1 251 ? -13.531 -12.727 -15.305 1 98.06 251 LYS B C 1
ATOM 4046 O O . LYS B 1 251 ? -13.664 -12.164 -14.219 1 98.06 251 LYS B O 1
ATOM 4051 N N . ALA B 1 252 ? -12.375 -13.219 -15.719 1 98.69 252 ALA B N 1
ATOM 4052 C CA . ALA B 1 252 ? -11.125 -12.961 -15.008 1 98.69 252 ALA B CA 1
ATOM 4053 C C . ALA B 1 252 ? -10.469 -11.672 -15.5 1 98.69 252 ALA B C 1
ATOM 4055 O O . ALA B 1 252 ? -10.43 -11.414 -16.703 1 98.69 252 ALA B O 1
ATOM 4056 N N . SER B 1 253 ? -10.055 -10.891 -14.609 1 98.69 253 SER B N 1
ATOM 4057 C CA . SER B 1 253 ? -9.391 -9.648 -14.984 1 98.69 253 SER B CA 1
ATOM 4058 C C . SER B 1 253 ? -7.875 -9.828 -15.023 1 98.69 253 SER B C 1
ATOM 4060 O O . SER B 1 253 ? -7.305 -10.562 -14.211 1 98.69 253 SER B O 1
ATOM 4062 N N . VAL B 1 254 ? -7.195 -9.195 -15.938 1 98.75 254 VAL B N 1
ATOM 4063 C CA . VAL B 1 254 ? -5.746 -9.086 -16.047 1 98.75 254 VAL B CA 1
ATOM 4064 C C . VAL B 1 254 ? -5.344 -7.613 -16.109 1 98.75 254 VAL B C 1
ATOM 4066 O O . VAL B 1 254 ? -5.555 -6.953 -17.125 1 98.75 254 VAL B O 1
ATOM 4069 N N . SER B 1 255 ? -4.789 -7.094 -15.078 1 98.38 255 SER B N 1
ATOM 4070 C CA . SER B 1 255 ? -4.316 -5.715 -15.016 1 98.38 255 SER B CA 1
ATOM 4071 C C . SER B 1 255 ? -2.805 -5.656 -14.828 1 98.38 255 SER B C 1
ATOM 4073 O O . SER B 1 255 ? -2.268 -6.238 -13.883 1 98.38 255 SER B O 1
ATOM 4075 N N . PHE B 1 256 ? -2.129 -4.973 -15.742 1 98.5 256 PHE B N 1
ATOM 4076 C CA . PHE B 1 256 ? -0.71 -4.707 -15.539 1 98.5 256 PHE B CA 1
ATOM 4077 C C . PHE B 1 256 ? -0.509 -3.535 -14.586 1 98.5 256 PHE B C 1
ATOM 4079 O O . PHE B 1 256 ? -1.192 -2.514 -14.703 1 98.5 256 PHE B O 1
ATOM 4086 N N . TYR B 1 257 ? 0.345 -3.715 -13.594 1 98.44 257 TYR B N 1
ATOM 4087 C CA . TYR B 1 257 ? 0.652 -2.645 -12.648 1 98.44 257 TYR B CA 1
ATOM 4088 C C . TYR B 1 257 ? 2.129 -2.277 -12.711 1 98.44 257 TYR B C 1
ATOM 4090 O O . TYR B 1 257 ? 2.934 -3 -13.297 1 98.44 257 TYR B O 1
ATOM 4098 N N . THR B 1 258 ? 2.525 -1.123 -12.188 1 98.31 258 THR B N 1
ATOM 4099 C CA . THR B 1 258 ? 3.908 -0.727 -11.953 1 98.31 258 THR B CA 1
ATOM 4100 C C . THR B 1 258 ? 4.109 -0.31 -10.492 1 98.31 258 THR B C 1
ATOM 4102 O O . THR B 1 258 ? 3.137 -0.127 -9.758 1 98.31 258 THR B O 1
ATOM 4105 N N . VAL B 1 259 ? 5.348 -0.169 -10.086 1 98.06 259 VAL B N 1
ATOM 4106 C CA . VAL B 1 259 ? 5.637 0.204 -8.703 1 98.06 259 VAL B CA 1
ATOM 4107 C C . VAL B 1 259 ? 6.188 1.628 -8.656 1 98.06 259 VAL B C 1
ATOM 4109 O O . VAL B 1 259 ? 6.762 2.045 -7.652 1 98.06 259 VAL B O 1
ATOM 4112 N N . ASP B 1 260 ? 6.121 2.389 -9.781 1 98.38 260 ASP B N 1
ATOM 4113 C CA . ASP B 1 260 ? 6.375 3.824 -9.812 1 98.38 260 ASP B CA 1
ATOM 4114 C C . ASP B 1 260 ? 5.082 4.617 -9.641 1 98.38 260 ASP B C 1
ATOM 4116 O O . ASP B 1 260 ? 4.328 4.801 -10.602 1 98.38 260 ASP B O 1
ATOM 4120 N N . TYR B 1 261 ? 4.895 5.172 -8.469 1 97.19 261 TYR B N 1
ATOM 4121 C CA . TYR B 1 261 ? 3.637 5.82 -8.117 1 97.19 261 TYR B CA 1
ATOM 4122 C C . TYR B 1 261 ? 3.703 7.32 -8.375 1 97.19 261 TYR B C 1
ATOM 4124 O O . TYR B 1 261 ? 2.799 8.062 -7.992 1 97.19 261 TYR B O 1
ATOM 4132 N N . SER B 1 262 ? 4.758 7.789 -9.039 1 98.12 262 SER B N 1
ATOM 4133 C CA . SER B 1 262 ? 4.852 9.188 -9.43 1 98.12 262 SER B CA 1
ATOM 4134 C C . SER B 1 262 ? 3.689 9.586 -10.336 1 98.12 262 SER B C 1
ATOM 4136 O O . SER B 1 262 ? 3.283 8.82 -11.211 1 98.12 262 SER B O 1
ATOM 4138 N N . ALA B 1 263 ? 3.178 10.758 -10.055 1 98.31 263 ALA B N 1
ATOM 4139 C CA . ALA B 1 263 ? 2.16 11.266 -10.969 1 98.31 263 ALA B CA 1
ATOM 4140 C C . ALA B 1 263 ? 2.68 11.297 -12.406 1 98.31 263 ALA B C 1
ATOM 4142 O O . ALA B 1 263 ? 3.812 11.719 -12.648 1 98.31 263 ALA B O 1
ATOM 4143 N N . PRO B 1 264 ? 1.868 10.828 -13.352 1 97.94 264 PRO B N 1
ATOM 4144 C CA . PRO B 1 264 ? 2.299 10.852 -14.75 1 97.94 264 PRO B CA 1
ATOM 4145 C C . PRO B 1 264 ? 2.338 12.266 -15.328 1 97.94 264 PRO B C 1
ATOM 4147 O O . PRO B 1 264 ? 1.794 13.195 -14.734 1 97.94 264 PRO B O 1
ATOM 4150 N N . SER B 1 265 ? 3.059 12.352 -16.453 1 95.19 265 SER B N 1
ATOM 4151 C CA . SER B 1 265 ? 3.111 13.641 -17.141 1 95.19 265 SER B CA 1
ATOM 4152 C C . SER B 1 265 ? 1.797 13.938 -17.859 1 95.19 265 SER B C 1
ATOM 4154 O O . SER B 1 265 ? 1.598 13.531 -19 1 95.19 265 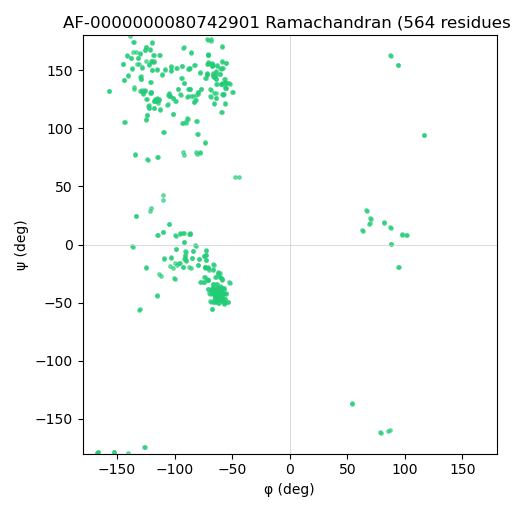SER B O 1
ATOM 4156 N N . THR B 1 266 ? 0.867 14.531 -17.219 1 95 266 THR B N 1
ATOM 4157 C CA . THR B 1 266 ? -0.427 14.938 -17.75 1 95 266 THR B CA 1
ATOM 4158 C C . THR B 1 266 ? -0.603 16.453 -17.641 1 95 266 THR B C 1
ATOM 4160 O O . THR B 1 266 ? 0.245 17.141 -17.062 1 95 266 THR B O 1
ATOM 4163 N N . GLU B 1 267 ? -1.698 16.938 -18.203 1 95.25 267 GLU B N 1
ATOM 4164 C CA . GLU B 1 267 ? -2.025 18.344 -18.047 1 95.25 267 GLU B CA 1
ATOM 4165 C C . GLU B 1 267 ? -2.301 18.688 -16.578 1 95.25 267 GLU B C 1
ATOM 4167 O O . GLU B 1 267 ? -1.985 19.781 -16.125 1 95.25 267 GLU B O 1
ATOM 4172 N N . TYR B 1 268 ? -2.879 17.75 -15.875 1 94.75 268 TYR B N 1
ATOM 4173 C CA . TYR B 1 268 ? -3.135 17.953 -14.453 1 94.75 268 TYR B CA 1
ATOM 4174 C C . TYR B 1 268 ? -1.83 18.078 -13.68 1 94.75 268 TYR B C 1
ATOM 4176 O O . TYR B 1 268 ? -1.685 18.953 -12.828 1 94.75 268 TYR B O 1
ATOM 4184 N N . THR B 1 269 ? -0.882 17.203 -13.992 1 96.38 269 THR B N 1
ATOM 4185 C CA . THR B 1 269 ? 0.416 17.234 -13.328 1 96.38 269 THR B CA 1
ATOM 4186 C C . THR B 1 269 ? 1.147 18.547 -13.648 1 96.38 269 THR B C 1
ATOM 4188 O O . THR B 1 269 ? 1.698 19.188 -12.75 1 96.38 269 THR B O 1
ATOM 4191 N N . LYS B 1 270 ? 1.124 18.938 -14.898 1 95 270 LYS B N 1
ATOM 4192 C CA . LYS B 1 270 ? 1.787 20.172 -15.32 1 95 270 LYS B CA 1
ATOM 4193 C C . LYS B 1 270 ? 1.189 21.391 -14.625 1 95 270 LYS B C 1
ATOM 4195 O O . LYS B 1 270 ? 1.919 22.281 -14.18 1 95 270 LYS B O 1
ATOM 4200 N N . SER B 1 271 ? -0.103 21.375 -14.547 1 94.25 271 SER B N 1
ATOM 4201 C CA . SER B 1 271 ? -0.784 22.469 -13.867 1 94.25 271 SER B CA 1
ATOM 4202 C C . SER B 1 271 ? -0.401 22.547 -12.391 1 94.25 271 SER B C 1
ATOM 4204 O O . SER B 1 271 ? -0.188 23.625 -11.844 1 94.25 271 SER B O 1
ATOM 4206 N N . LEU B 1 272 ? -0.333 21.406 -11.742 1 95.25 272 LEU B N 1
ATOM 4207 C CA . LEU B 1 272 ? 0.058 21.359 -10.336 1 95.25 272 LEU B CA 1
ATOM 4208 C C . LEU B 1 272 ? 1.475 21.891 -10.141 1 95.25 272 LEU B C 1
ATOM 4210 O O . LEU B 1 272 ? 1.731 22.672 -9.227 1 95.25 272 LEU B O 1
ATOM 4214 N N . ILE B 1 273 ? 2.371 21.469 -11.039 1 95.06 273 ILE B N 1
ATOM 4215 C CA . ILE B 1 273 ? 3.766 21.891 -10.977 1 95.06 273 ILE B CA 1
ATOM 4216 C C . ILE B 1 273 ? 3.857 23.406 -11.125 1 95.06 273 ILE B C 1
ATOM 4218 O O . ILE B 1 273 ? 4.559 24.062 -10.352 1 95.06 273 ILE B O 1
ATOM 4222 N N . GLN B 1 274 ? 3.158 23.906 -12.055 1 94.81 274 GLN B N 1
ATOM 4223 C CA . GLN B 1 274 ? 3.164 25.344 -12.281 1 94.81 274 GLN B CA 1
ATOM 4224 C C . GLN B 1 274 ? 2.602 26.094 -11.078 1 94.81 274 GLN B C 1
ATOM 4226 O O . GLN B 1 274 ? 3.125 27.141 -10.688 1 94.81 274 GLN B O 1
ATOM 4231 N N . ARG B 1 275 ? 1.59 25.547 -10.562 1 95.12 275 ARG B N 1
ATOM 4232 C CA . ARG B 1 275 ? 0.9 26.172 -9.438 1 95.12 275 ARG B CA 1
ATOM 4233 C C . ARG B 1 275 ? 1.83 26.328 -8.242 1 95.12 275 ARG B C 1
ATOM 4235 O O . ARG B 1 275 ? 1.806 27.359 -7.555 1 95.12 275 ARG B O 1
ATOM 4242 N N . VAL B 1 276 ? 2.678 25.344 -7.996 1 96.44 276 VAL B N 1
ATOM 4243 C CA . VAL B 1 276 ? 3.457 25.328 -6.766 1 96.44 276 VAL B CA 1
ATOM 4244 C C . VAL B 1 276 ? 4.863 25.859 -7.039 1 96.44 276 VAL B C 1
ATOM 4246 O O . VAL B 1 276 ? 5.711 25.875 -6.145 1 96.44 276 VAL B O 1
ATOM 4249 N N . ALA B 1 277 ? 5.156 26.359 -8.164 1 95.81 277 ALA B N 1
ATOM 4250 C CA . ALA B 1 277 ? 6.5 26.703 -8.625 1 95.81 277 ALA B CA 1
ATOM 4251 C C . ALA B 1 277 ? 7.082 27.859 -7.801 1 95.81 277 ALA B C 1
ATOM 4253 O O . ALA B 1 277 ? 8.297 28.047 -7.762 1 95.81 277 ALA B O 1
ATOM 4254 N N . SER B 1 278 ? 6.289 28.672 -7.141 1 95.25 278 SER B N 1
ATOM 4255 C CA . SER B 1 278 ? 6.77 29.828 -6.387 1 95.25 278 SER B CA 1
ATOM 4256 C C . SER B 1 278 ? 7.461 29.406 -5.098 1 95.25 278 SER B C 1
ATOM 4258 O O . SER B 1 278 ? 8.227 30.172 -4.516 1 95.25 278 SER B O 1
ATOM 4260 N N . PHE B 1 279 ? 7.152 28.094 -4.645 1 96.69 279 PHE B N 1
ATOM 4261 C CA . PHE B 1 279 ? 7.738 27.734 -3.359 1 96.69 279 PHE B CA 1
ATOM 4262 C C . PHE B 1 279 ? 8.305 26.328 -3.4 1 96.69 279 PHE B C 1
ATOM 4264 O O . PHE B 1 279 ? 8.781 25.812 -2.389 1 96.69 279 PHE B O 1
ATOM 4271 N N . VAL B 1 280 ? 8.164 25.656 -4.504 1 97.12 280 VAL B N 1
ATOM 4272 C CA . VAL B 1 280 ? 8.797 24.359 -4.762 1 97.12 280 VAL B CA 1
ATOM 4273 C C . VAL B 1 280 ? 9.742 24.469 -5.949 1 97.12 280 VAL B C 1
ATOM 4275 O O . VAL B 1 280 ? 9.32 24.781 -7.066 1 97.12 280 VAL B O 1
ATOM 4278 N N . SER B 1 281 ? 10.984 24.234 -5.68 1 93.25 281 SER B N 1
ATOM 4279 C CA . SER B 1 281 ? 11.984 24.453 -6.715 1 93.25 281 SER B CA 1
ATOM 4280 C C . SER B 1 281 ? 12.18 23.203 -7.566 1 93.25 281 SER B C 1
ATOM 4282 O O . SER B 1 281 ? 11.914 22.094 -7.113 1 93.25 281 SER B O 1
ATOM 4284 N N . SER B 1 282 ? 12.586 23.359 -8.891 1 82.56 282 SER B N 1
ATOM 4285 C CA . SER B 1 282 ? 12.992 22.266 -9.773 1 82.56 282 SER B CA 1
ATOM 4286 C C . SER B 1 282 ? 14.5 22.031 -9.703 1 82.56 282 SER B C 1
ATOM 4288 O O . SER B 1 282 ? 15.281 22.984 -9.672 1 82.56 282 SER B O 1
ATOM 4290 N N . ASP B 1 283 ? 15.031 21.406 -8.688 1 65.56 283 ASP B N 1
ATOM 4291 C CA . ASP B 1 283 ? 16.484 21.312 -8.555 1 65.56 283 ASP B CA 1
ATOM 4292 C C . ASP B 1 283 ? 17.141 20.969 -9.891 1 65.56 283 ASP B C 1
ATOM 4294 O O . ASP B 1 283 ? 17 19.844 -10.383 1 65.56 283 ASP B O 1
ATOM 4298 N N . LYS B 1 284 ? 16.922 21.828 -10.938 1 49.06 284 LYS B N 1
ATOM 4299 C CA . LYS B 1 284 ? 17.812 21.562 -12.062 1 49.06 284 LYS B CA 1
ATOM 4300 C C . LYS B 1 284 ? 19.281 21.734 -11.664 1 49.06 284 LYS B C 1
ATOM 4302 O O . LYS B 1 284 ? 19.594 22.516 -10.773 1 49.06 284 LYS B O 1
#

pLDDT: mean 94.82, std 5.72, range [49.06, 98.88]

Secondary structure (DSSP, 8-state):
-HHHHHHTT----EEEESS--TT-TT---B-S-SB-SS--GGGSS-TTSBSEEEETTEEEEEEESB-HHHHHHHIIIIIHHHHSS-SS-S-EEEEEEES---HHHHHHH-HHHHHHHHHHHTT--EEEEEE-SPP--GGG--SS-SHHHHHHHHHHHHHHHHHHTS-TTS-SS-TTEEEEEEE---BTTBSSPPEEEEBS-SS---EEEEEETTTTEEEEEE-SSPPTTTT---SS-TTSPBHHHHHHTT-EEEEEEES--BPPSSHHHHHHHHHHTTTSB---/-HHHHHHTT----EEEESS--TT-TT---B-S-SB-SS--GGGSS-TTSBSEEEETTEEEEEEESB-HHHHHHHIIIIIHHHHSS-SS-S-EEEEEEES---HHHHHHH-HHHHHHHHHHHTT--EEEEEE-SPP--GGG--SS-SHHHHHHHHHHHHHHHHHHTS-TTS-SS-TTEEEEEEE---BTTBSSPPEEEEBS-SS---EEEEEETTTTEEEEEE-SSPPTTTT---SS-TTSPBHHHHHHTT-EEEEEEES--BPPSSHHHHHHHHHHTTTSB---

Foldseek 3Di:
DQVVCVVVPDPAAAEEEQEDAFQCFLDWDADPDQWACQAGVVNPDHGGHGQKDADPVDLRGIYHNTFLLNSLCCVQPPSCVPPNPDRADLEAEFDQDEAAQAFDQSLRRGSLNSNFLSCLQVQHEYEREYEDHHDDPPVVCPDCADQRNLSVVLVVVVVVVLVVPADPPDRSDGRQKYKYKYAAHADPVRSHFAEFEAERAAQTWDWDWDADPVVRDTDIDTDPPHDCVRRDDQDDDPVGHGQVVQRPVGHMYMYMDGPPPDRDPDPVVVVVCVVCPVPDPDPD/DQVVCVVVPDPAAAEEEQEDAFQCFLDWDADPDQWACQAGVVNPDHGGHGQKDADPVDLRGIYHNTFLLNSLVCCQPPSCVPPNPDRADLEAEFDQDEAAQAFDQSLRRGSLNSNFLSCLQVQHEYEREYEHDHDDPPVVCPDCADQRNLSVVLVVVVVVVLVVPADPPDRSDGRQKYKYKYAARADPVRSHFAEFEAERAAQTWDWDWDADPVVRDTDIDTDPPHDCVRRDDQDDDPVGHGQVVQRPVGHMYMYMDGPPPDRDPDPVVVVVCVVCPVPDPDPD

Nearest PDB structures (foldseek):
  5kst-assembly1_C  TM=7.624E-01  e=9.821E-14  Xylella fastidiosa 9a5c
  5kss-assembly1_A-2  TM=7.541E-01  e=3.185E-13  Xylella fastidiosa 9a5c
  1ilv-assembly2_B  TM=7.351E-01  e=4.618E-13  Thermotoga maritima
  5kss-assembly1_B-2  TM=7.809E-01  e=3.564E-12  Xylella fastidiosa 9a5c
  1l5x-assembly1_B  TM=5.634E-01  e=6.882E-10  Pyrobaculum aerophilum

Radius of gyration: 23.1 Å; Cα contacts (8 Å, |Δi|>4): 1393; chains: 2; bounding box: 48×64×58 Å

Sequence (568 aa):
MYRIFKEKGHNVWLVAPATKQSGKGGTSDFTTEGNLTAPSQYDLIPKGAPSVGHDPKDSQIWYYNGTPAACTFVALDYVLPKFANFSVPDLVVTGPNYGTNLGGFVWTLSGTAGAAYAATNRGIPAIAISASNQEVPYFEVKNRTNPATWAAQASVKFVENFIATSPKNGPLLPLGYGVSVNLPVLTKKNQNPDFVQTRFTGNAHVNEAVLDKEKGTFTWANIKPYAAGVNACINGDCSLPGETYVVENGKASVSFYTVDYSAPSTEYTKSLIQRVASFVSSDKMYRIFKEKGHNVWLVAPATKQSGKGGTSDFTTEGNLTAPSQYDLIPKGAPSVGHDPKDSQIWYYNGTPAACTFVALDYVLPKFANFSVPDLVVTGPNYGTNLGGFVWTLSGTAGAAYAATNRGIPAIAISASNQEVPYFEVKNRTNPATWAAQASVKFVENFIATSPKNGPLLPLGYGVSVNLPVLTKKNQNPDFVQTRFTGNAHVNEAVLDKEKGTFTWANIKPYAAGVNACINGDCSLPGETYVVENGKASVSFYTVDYSAPSTEYTKSLIQRVASFVSSDK

InterPro domains:
  IPR002828 Survival protein SurE-like phosphatase/nucleotidase [PF01975] (2-191)
  IPR030048 Survival protein SurE [PTHR30457] (5-211)
  IPR036523 SurE-like phosphatase/nucleotidase superfamily [G3DSA:3.40.1210.10] (1-283)
  IPR036523 SurE-like phosphatase/nucleotidase superfamily [SSF64167] (2-265)

Organism: Fusarium oxysporum (strain Fo5176) (NCBI:txid660025)